Protein AF-A0AAD5VX02-F1 (afdb_monomer_lite)

Foldseek 3Di:
DPPPPVPVVVVVVVVVVVVVVVVVVVVVVVVVVVVVVVVVVVVVVVVVPPDPPPDPDDQLLLLQFQLRAFDQPDAQPADPPQWDFQFKEKEWEFFHAAAAPVLVVLLVVLLVLLLPFPDFQDPLCVVSVPDDDDTDHGAHAPLRLVLLLQQLLVCCVRCVVNAAPVQAAAEEEEPDNRLQSSPQLSFAWDQPPVPVPDPDSDTRHRNCVNVVNRGGDDHQYYFYPDLPTLDLQYQRFQVPWDQLPVLLVLLLQQLQQVVQVVSQVRTHDRPDGRHSSSRLSLLNCQSNVCSNVVHGDSSSVSDDSSSSLSSQLSSLSSLCCRQRVVIPPLNSLLSNVQVVQLVVCQLVVHQRDDDGSDDCVQRVDCSNRNRPRRHYYYYHHQSSQNNNCRNLVHQDDDDRHSNDRDPPGSRGSSQQNYRRKMKMKTKMAGCQDPDPDPPPPPDDPPDRDGGIWIWMAISSRTTLSVQQPRDPNSTHHPCPVDPRDDDPDPPPPDDDDDDDDDD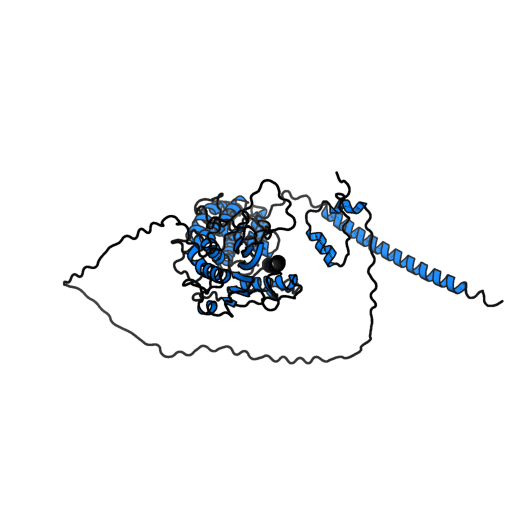DDDDDDDDDDDDDDDDDDDDDDDDDDDDDDDPDDDDDDDDDDDDDDDDDDDDDDDDDDDDDPPVPVVVVPDPDPVVVVVCVVVPDDDDDDDDPPVPDDD

Structure (mmCIF, N/CA/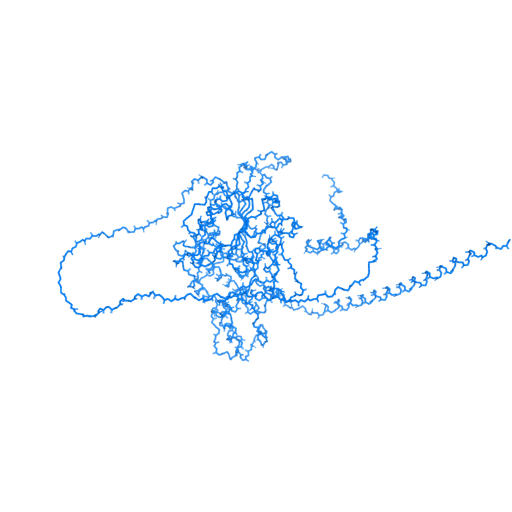C/O backbone):
data_AF-A0AAD5VX02-F1
#
_entry.id   AF-A0AAD5VX02-F1
#
loop_
_atom_site.group_PDB
_atom_site.id
_atom_site.type_symbol
_atom_site.label_atom_id
_atom_site.label_alt_id
_atom_site.label_comp_id
_atom_site.label_asym_id
_atom_site.label_entity_id
_atom_site.label_seq_id
_atom_site.pdbx_PDB_ins_code
_atom_site.Cartn_x
_atom_site.Cartn_y
_atom_site.Cartn_z
_atom_site.occupancy
_atom_site.B_iso_or_equiv
_atom_site.auth_seq_id
_atom_site.auth_comp_id
_atom_site.auth_asym_id
_atom_site.auth_atom_id
_atom_site.pdbx_PDB_model_num
ATOM 1 N N . MET A 1 1 ? 35.253 -91.966 11.523 1.00 49.75 1 MET A N 1
ATOM 2 C CA . MET A 1 1 ? 33.982 -91.626 12.203 1.00 49.75 1 MET A CA 1
ATOM 3 C C . MET A 1 1 ? 34.258 -90.797 13.459 1.00 49.75 1 MET A C 1
ATOM 5 O O . MET A 1 1 ? 34.302 -91.352 14.546 1.00 49.75 1 MET A O 1
ATOM 9 N N . LYS A 1 2 ? 34.536 -89.493 13.305 1.00 44.34 2 LYS A N 1
ATOM 10 C CA . LYS A 1 2 ? 34.628 -88.503 14.406 1.00 44.34 2 LYS A CA 1
ATOM 11 C C . LYS A 1 2 ? 34.638 -87.058 13.863 1.00 44.34 2 LYS A C 1
ATOM 13 O O . LYS A 1 2 ? 35.381 -86.210 14.333 1.00 44.34 2 LYS A O 1
ATOM 18 N N . GLY A 1 3 ? 33.865 -86.812 12.803 1.00 42.97 3 GLY A N 1
ATOM 19 C CA . GLY A 1 3 ? 33.874 -85.532 12.079 1.00 42.97 3 GLY A CA 1
ATOM 20 C C . GLY A 1 3 ? 32.525 -85.108 11.499 1.00 42.97 3 GLY A C 1
ATOM 21 O O . GLY A 1 3 ? 32.502 -84.203 10.682 1.00 42.97 3 GLY A O 1
ATOM 22 N N . TYR A 1 4 ? 31.423 -85.757 11.893 1.00 38.22 4 TYR A N 1
ATOM 23 C CA . TYR A 1 4 ? 30.075 -85.423 11.408 1.00 38.22 4 TYR A CA 1
ATOM 24 C C . TYR A 1 4 ? 29.083 -85.036 12.523 1.00 38.22 4 TYR A C 1
ATOM 26 O O . TYR A 1 4 ? 28.015 -84.534 12.217 1.00 38.22 4 TYR A O 1
ATOM 34 N N . GLU A 1 5 ? 29.437 -85.175 13.808 1.00 45.03 5 GLU A N 1
ATOM 35 C CA . GLU A 1 5 ? 28.540 -84.829 14.935 1.00 45.03 5 GLU A CA 1
ATOM 36 C C . GLU A 1 5 ? 28.750 -83.411 15.500 1.00 45.03 5 GLU A C 1
ATOM 38 O O . GLU A 1 5 ? 27.959 -82.942 16.315 1.00 45.03 5 GLU A O 1
ATOM 43 N N . THR A 1 6 ? 29.794 -82.692 15.079 1.00 45.06 6 THR A N 1
ATOM 44 C CA . THR A 1 6 ? 30.090 -81.330 15.565 1.00 45.06 6 THR A CA 1
ATOM 45 C C . THR A 1 6 ? 29.520 -80.211 14.693 1.00 45.06 6 THR A C 1
ATOM 47 O O . THR A 1 6 ? 29.547 -79.065 15.125 1.00 45.06 6 THR A O 1
ATOM 50 N N . TYR A 1 7 ? 28.972 -80.516 13.510 1.00 40.56 7 TYR A N 1
ATOM 51 C CA . TYR A 1 7 ? 28.415 -79.502 12.601 1.00 40.56 7 TYR A CA 1
ATOM 52 C C . TYR A 1 7 ? 26.897 -79.300 12.772 1.00 40.56 7 TYR A C 1
ATOM 54 O O . TYR A 1 7 ? 26.401 -78.194 12.591 1.00 40.56 7 TYR A O 1
ATOM 62 N N . GLU A 1 8 ? 26.150 -80.320 13.212 1.00 43.56 8 GLU A N 1
ATOM 63 C CA . GLU A 1 8 ? 24.706 -80.176 13.482 1.00 43.56 8 GLU A CA 1
ATOM 64 C C . GLU A 1 8 ? 24.402 -79.453 14.804 1.00 43.56 8 GLU A C 1
ATOM 66 O O . GLU A 1 8 ? 23.360 -78.813 14.926 1.00 43.56 8 GLU A O 1
ATOM 71 N N . LYS A 1 9 ? 25.316 -79.472 15.785 1.00 43.50 9 LYS A N 1
ATOM 72 C CA . LYS A 1 9 ? 25.091 -78.794 17.074 1.00 43.50 9 LYS A CA 1
ATOM 73 C C . LYS A 1 9 ? 25.266 -77.273 17.034 1.00 43.50 9 LYS A C 1
ATOM 75 O O . LYS A 1 9 ? 24.605 -76.600 17.817 1.00 43.50 9 LYS A O 1
ATOM 80 N N . SER A 1 10 ? 26.093 -76.716 16.141 1.00 44.56 10 SER A N 1
ATOM 81 C CA . SER A 1 10 ? 26.270 -75.253 16.074 1.00 44.56 10 SER A CA 1
ATOM 82 C C . SER A 1 10 ? 25.128 -74.550 15.332 1.00 44.56 10 SER A C 1
ATOM 84 O O . SER A 1 10 ? 24.766 -73.434 15.690 1.00 44.56 10 SER A O 1
ATOM 86 N N . ILE A 1 11 ? 24.513 -75.212 14.345 1.00 46.84 11 ILE A N 1
ATOM 87 C CA . ILE A 1 11 ? 23.405 -74.643 13.559 1.00 46.84 11 ILE A CA 1
ATOM 88 C C . ILE A 1 11 ? 22.111 -74.572 14.395 1.00 46.84 11 ILE A C 1
ATOM 90 O O . ILE A 1 11 ? 21.312 -73.645 14.239 1.00 46.84 11 ILE A O 1
ATOM 94 N N . ASP A 1 12 ? 21.915 -75.499 15.339 1.00 47.03 12 ASP A N 1
ATOM 95 C CA . ASP A 1 12 ? 20.696 -75.544 16.158 1.00 47.03 12 ASP A CA 1
ATOM 96 C C . ASP A 1 12 ? 20.711 -74.532 17.331 1.00 47.03 12 ASP A C 1
ATOM 98 O O . ASP A 1 12 ? 19.666 -73.990 17.709 1.00 47.03 12 ASP A O 1
ATOM 102 N N . GLU A 1 13 ? 21.893 -74.179 17.860 1.00 46.75 13 GLU A N 1
ATOM 103 C CA . GLU A 1 13 ? 22.052 -73.113 18.868 1.00 46.75 13 GLU A CA 1
ATOM 104 C C . GLU A 1 13 ? 21.938 -71.699 18.263 1.00 46.75 13 GLU A C 1
ATOM 106 O O . GLU A 1 13 ? 21.319 -70.815 18.867 1.00 46.75 13 GLU A O 1
ATOM 111 N N . GLU A 1 14 ? 22.417 -71.489 17.032 1.00 42.81 14 GLU A N 1
ATOM 112 C CA . GLU A 1 14 ? 22.310 -70.202 16.329 1.00 42.81 14 GLU A CA 1
ATOM 113 C C . GLU A 1 14 ? 20.862 -69.907 15.865 1.00 42.81 14 GLU A C 1
ATOM 115 O O . GLU A 1 14 ? 20.400 -68.761 15.929 1.00 42.81 14 GLU A O 1
ATOM 120 N N . SER A 1 15 ? 20.076 -70.946 15.528 1.00 44.72 15 SER A N 1
ATOM 121 C CA . SER A 1 15 ? 18.648 -70.810 15.169 1.00 44.72 15 SER A CA 1
ATOM 122 C C . SER A 1 15 ? 17.710 -70.570 16.368 1.00 44.72 15 SER A C 1
ATOM 124 O O . SER A 1 15 ? 16.611 -70.021 16.209 1.00 44.72 15 SER A O 1
ATOM 126 N N . ARG A 1 16 ? 18.115 -70.973 17.583 1.00 46.19 16 ARG A N 1
ATOM 127 C CA . ARG A 1 16 ? 17.361 -70.713 18.827 1.00 46.19 16 ARG A CA 1
ATOM 128 C C . ARG A 1 16 ? 17.602 -69.304 19.363 1.00 46.19 16 ARG A C 1
ATOM 130 O O . ARG A 1 16 ? 16.654 -68.669 19.822 1.00 46.19 16 ARG A O 1
ATOM 137 N N . SER A 1 17 ? 18.829 -68.797 19.248 1.00 46.38 17 SER A N 1
ATOM 138 C CA . SER A 1 17 ? 19.200 -67.421 19.608 1.00 46.38 17 SER A CA 1
ATOM 139 C C . SER A 1 17 ? 18.437 -66.379 18.771 1.00 46.38 17 SER A C 1
ATOM 141 O O . SER A 1 17 ? 17.790 -65.477 19.312 1.00 46.38 17 SER A O 1
ATOM 143 N N . THR A 1 18 ? 18.401 -66.563 17.449 1.00 47.50 18 THR A N 1
ATOM 144 C CA . THR A 1 18 ? 17.712 -65.663 16.504 1.00 47.50 18 THR A CA 1
ATOM 145 C C . THR A 1 18 ? 16.189 -65.664 16.672 1.00 47.50 18 THR A C 1
ATOM 147 O O . THR A 1 18 ? 15.571 -64.595 16.664 1.00 47.50 18 THR A O 1
ATOM 150 N N . ARG A 1 19 ? 15.569 -66.824 16.943 1.00 48.03 19 ARG A N 1
ATOM 151 C CA . ARG A 1 19 ? 14.124 -66.911 17.244 1.00 48.03 19 ARG A CA 1
ATOM 152 C C . ARG A 1 19 ? 13.739 -66.262 18.577 1.00 48.03 19 ARG A C 1
ATOM 154 O O . ARG A 1 19 ? 12.656 -65.684 18.684 1.00 48.03 19 ARG A O 1
ATOM 161 N N . PHE A 1 20 ? 14.618 -66.296 19.580 1.00 46.25 20 PHE A N 1
ATOM 162 C CA . PHE A 1 20 ? 14.355 -65.655 20.872 1.00 46.25 20 PHE A CA 1
ATOM 163 C C . PHE A 1 20 ? 14.415 -64.121 20.773 1.00 46.25 20 PHE A C 1
ATOM 165 O O . PHE A 1 20 ? 13.543 -63.439 21.321 1.00 46.25 20 PHE A O 1
ATOM 172 N N . TYR A 1 21 ? 15.371 -63.581 20.006 1.00 43.59 21 TYR A N 1
ATOM 173 C CA . TYR A 1 21 ? 15.493 -62.142 19.746 1.00 43.59 21 TYR A CA 1
ATOM 174 C C . TYR A 1 21 ? 14.365 -61.591 18.857 1.00 43.59 21 TYR A C 1
ATOM 176 O O . TYR A 1 21 ? 13.811 -60.541 19.180 1.00 43.59 21 TYR A O 1
ATOM 184 N N . GLN A 1 22 ? 13.935 -62.317 17.817 1.00 48.50 22 GLN A N 1
ATOM 185 C CA . GLN A 1 22 ? 12.781 -61.911 16.998 1.00 48.50 22 GLN A CA 1
ATOM 186 C C . GLN A 1 22 ? 11.462 -61.900 17.785 1.00 48.50 22 GLN A C 1
ATOM 188 O O . GLN A 1 22 ? 10.651 -60.993 17.595 1.00 48.50 22 GLN A O 1
ATOM 193 N N . SER A 1 23 ? 11.242 -62.847 18.709 1.00 48.38 23 SER A N 1
ATOM 194 C CA . SER A 1 23 ? 10.000 -62.856 19.501 1.00 48.38 23 SER A CA 1
ATOM 195 C C . SER A 1 23 ? 9.913 -61.674 20.476 1.00 48.38 23 SER A C 1
ATOM 197 O O . SER A 1 23 ? 8.845 -61.083 20.625 1.00 48.38 23 SER A O 1
ATOM 199 N N . LYS A 1 24 ? 11.041 -61.265 21.080 1.00 48.84 24 LYS A N 1
ATOM 200 C CA . LYS A 1 24 ? 11.094 -60.105 21.984 1.00 48.84 24 LYS A CA 1
ATOM 201 C C . LYS A 1 24 ? 11.002 -58.775 21.239 1.00 48.84 24 LYS A C 1
ATOM 203 O O . LYS A 1 24 ? 10.363 -57.856 21.743 1.00 48.84 24 LYS A O 1
ATOM 208 N N . PHE A 1 25 ? 11.577 -58.684 20.039 1.00 52.31 25 PHE A N 1
ATOM 209 C CA . PHE A 1 25 ? 11.449 -57.495 19.194 1.00 52.31 25 PHE A CA 1
ATOM 210 C C . PHE A 1 25 ? 10.003 -57.300 18.720 1.00 52.31 25 PHE A C 1
ATOM 212 O O . PHE A 1 25 ? 9.466 -56.201 18.826 1.00 52.31 25 PHE A O 1
ATOM 219 N N . ASN A 1 26 ? 9.328 -58.385 18.319 1.00 52.12 26 ASN A N 1
ATOM 220 C CA . ASN A 1 26 ? 7.911 -58.340 17.960 1.00 52.12 26 ASN A CA 1
ATOM 221 C C . ASN A 1 26 ? 7.025 -57.971 19.159 1.00 52.12 26 ASN A C 1
ATOM 223 O O . ASN A 1 26 ? 6.128 -57.148 19.007 1.00 52.12 26 ASN A O 1
ATOM 227 N N . LEU A 1 27 ? 7.283 -58.502 20.360 1.00 56.31 27 LEU A N 1
ATOM 228 C CA . LEU A 1 27 ? 6.474 -58.165 21.539 1.00 56.31 27 LEU A CA 1
ATOM 229 C C . LEU A 1 27 ? 6.586 -56.679 21.925 1.00 56.31 27 LEU A C 1
ATOM 231 O O . LEU A 1 27 ? 5.575 -56.050 22.232 1.00 56.31 27 LEU A O 1
ATOM 235 N N . CYS A 1 28 ? 7.793 -56.106 21.869 1.00 55.59 28 CYS A N 1
ATOM 236 C CA . CYS A 1 28 ? 7.998 -54.677 22.116 1.00 55.59 28 CYS A CA 1
ATOM 237 C C . CYS A 1 28 ? 7.373 -53.813 21.014 1.00 55.59 28 CYS A C 1
ATOM 239 O O . CYS A 1 28 ? 6.724 -52.821 21.329 1.00 55.59 28 CYS A O 1
ATOM 241 N N . PHE A 1 29 ? 7.496 -54.207 19.743 1.00 65.06 29 PHE A N 1
ATOM 242 C CA . PHE A 1 29 ? 6.907 -53.469 18.625 1.00 65.06 29 PHE A CA 1
ATOM 243 C C . PHE A 1 29 ? 5.374 -53.429 18.710 1.00 65.06 29 PHE A C 1
ATOM 245 O O . PHE A 1 29 ? 4.775 -52.362 18.593 1.00 65.06 29 PHE A O 1
ATOM 252 N N . TRP A 1 30 ? 4.732 -54.563 19.012 1.00 61.06 30 TRP A N 1
ATOM 253 C CA . TRP A 1 30 ? 3.278 -54.624 19.187 1.00 61.06 30 TRP A CA 1
ATOM 254 C C . TRP A 1 30 ? 2.798 -53.890 20.445 1.00 61.06 30 TRP A C 1
ATOM 256 O O . TRP A 1 30 ? 1.736 -53.271 20.408 1.00 61.06 30 TRP A O 1
ATOM 266 N N . ALA A 1 31 ? 3.580 -53.881 21.530 1.00 64.56 31 ALA A N 1
ATOM 267 C CA . ALA A 1 31 ? 3.258 -53.102 22.727 1.00 64.56 31 ALA A CA 1
ATOM 268 C C . ALA A 1 31 ? 3.346 -51.586 22.471 1.00 64.56 31 ALA A C 1
ATOM 270 O O . ALA A 1 31 ? 2.451 -50.842 22.871 1.00 64.56 31 ALA A O 1
ATOM 271 N N . SER A 1 32 ? 4.375 -51.125 21.751 1.00 60.06 32 SER A N 1
ATOM 272 C CA . SER A 1 32 ? 4.519 -49.722 21.345 1.00 60.06 32 SER A CA 1
ATOM 273 C C . SER A 1 32 ? 3.437 -49.294 20.350 1.00 60.06 32 SER A C 1
ATOM 275 O O . SER A 1 32 ? 2.895 -48.197 20.473 1.00 60.06 32 SER A O 1
ATOM 277 N N . TYR A 1 33 ? 3.067 -50.172 19.413 1.00 67.38 33 TYR A N 1
ATOM 278 C CA . TYR A 1 33 ? 1.994 -49.923 18.450 1.00 67.38 33 TYR A CA 1
ATOM 279 C C . TYR A 1 33 ? 0.616 -49.859 19.125 1.00 67.38 33 TYR A C 1
ATOM 281 O O . TYR A 1 33 ? -0.171 -48.960 18.841 1.00 67.38 33 TYR A O 1
ATOM 289 N N . ALA A 1 34 ? 0.338 -50.750 20.082 1.00 68.12 34 ALA A N 1
ATOM 290 C CA . ALA A 1 34 ? -0.898 -50.716 20.862 1.00 68.12 34 ALA A CA 1
ATOM 291 C C . ALA A 1 34 ? -0.997 -49.452 21.734 1.00 68.12 34 ALA A C 1
ATOM 293 O O . ALA A 1 34 ? -2.069 -48.850 21.819 1.00 68.12 34 ALA A O 1
ATOM 294 N N . LEU A 1 35 ? 0.119 -49.003 22.327 1.00 64.31 35 LEU A N 1
ATOM 295 C CA . LEU A 1 35 ? 0.157 -47.765 23.106 1.00 64.31 35 LEU A CA 1
ATOM 296 C C . LEU A 1 35 ? -0.091 -46.537 22.211 1.00 64.31 35 LEU A C 1
ATOM 298 O O . LEU A 1 35 ? -0.923 -45.701 22.557 1.00 64.31 35 LEU A O 1
ATOM 302 N N . ALA A 1 36 ? 0.540 -46.479 21.034 1.00 62.41 36 ALA A N 1
ATOM 303 C CA . ALA A 1 36 ? 0.343 -45.412 20.049 1.00 62.41 36 ALA A CA 1
ATOM 304 C C . ALA A 1 36 ? -1.085 -45.385 19.467 1.00 62.41 36 ALA A C 1
ATOM 306 O O . ALA A 1 36 ? -1.664 -44.318 19.278 1.00 62.41 36 ALA A O 1
ATOM 307 N N . MET A 1 37 ? -1.696 -46.548 19.235 1.00 65.56 37 MET A N 1
ATOM 308 C CA . MET A 1 37 ? -3.088 -46.632 18.778 1.00 65.56 37 MET A CA 1
ATOM 309 C C . MET A 1 37 ? -4.083 -46.248 19.877 1.00 65.56 37 MET A C 1
ATOM 311 O O . MET A 1 37 ? -5.101 -45.619 19.590 1.00 65.56 37 MET A O 1
ATOM 315 N N . SER A 1 38 ? -3.788 -46.569 21.140 1.00 59.06 38 SER A N 1
ATOM 316 C CA . SER A 1 38 ? -4.635 -46.184 22.275 1.00 59.06 38 SER A CA 1
ATOM 317 C C . SER A 1 38 ? -4.619 -44.673 22.533 1.00 59.06 38 SER A C 1
ATOM 319 O O . SER A 1 38 ? -5.666 -44.094 22.829 1.00 59.06 38 SER A O 1
ATOM 321 N N . THR A 1 39 ? -3.475 -44.006 22.333 1.00 56.91 39 THR A N 1
ATOM 322 C CA . THR A 1 39 ? -3.389 -42.542 22.397 1.00 56.91 39 THR A CA 1
ATOM 323 C C . THR A 1 39 ? -4.092 -41.902 21.201 1.00 56.91 39 THR A C 1
ATOM 325 O O . THR A 1 39 ? -4.873 -40.977 21.402 1.00 56.91 39 THR A O 1
ATOM 328 N N . LEU A 1 40 ? -3.936 -42.433 19.983 1.00 52.66 40 LEU A N 1
ATOM 329 C CA . LEU A 1 40 ? -4.672 -41.970 18.795 1.00 52.66 40 LEU A CA 1
ATOM 330 C C . LEU A 1 40 ? -6.197 -42.098 18.944 1.00 52.66 40 LEU A C 1
ATOM 332 O O . LEU A 1 40 ? -6.925 -41.182 18.565 1.00 52.66 40 LEU A O 1
ATOM 336 N N . LEU A 1 41 ? -6.692 -43.179 19.554 1.00 53.03 41 LEU A N 1
ATOM 337 C CA . LEU A 1 41 ? -8.120 -43.360 19.844 1.00 53.03 41 LEU A CA 1
ATOM 338 C C . LEU A 1 41 ? -8.621 -42.421 20.952 1.00 53.03 41 LEU A C 1
ATOM 340 O O . LEU A 1 41 ? -9.724 -41.891 20.833 1.00 53.03 41 LEU A O 1
ATOM 344 N N . ALA A 1 42 ? -7.817 -42.152 21.987 1.00 51.81 42 ALA A N 1
ATOM 345 C CA . ALA A 1 42 ? -8.161 -41.192 23.041 1.00 51.81 42 ALA A CA 1
ATOM 346 C C . ALA A 1 42 ? -8.158 -39.731 22.541 1.00 51.81 42 ALA A C 1
ATOM 348 O O . ALA A 1 42 ? -9.023 -38.942 22.924 1.00 51.81 42 ALA A O 1
ATOM 349 N N . PHE A 1 43 ? -7.243 -39.372 21.632 1.00 50.28 43 PHE A N 1
ATOM 350 C CA . PHE A 1 43 ? -7.257 -38.076 20.941 1.00 50.28 43 PHE A CA 1
ATOM 351 C C . PHE A 1 43 ? -8.381 -37.982 19.896 1.00 50.28 43 PHE A C 1
ATOM 353 O O . PHE A 1 43 ? -8.929 -36.898 19.680 1.00 50.28 43 PHE A O 1
ATOM 360 N N . GLY A 1 44 ? -8.763 -39.107 19.285 1.00 43.66 44 GLY A N 1
ATOM 361 C CA . GLY A 1 44 ? -9.897 -39.205 18.370 1.00 43.66 44 GLY A CA 1
ATOM 362 C C . GLY A 1 44 ? -11.236 -38.970 19.069 1.00 43.66 44 GLY A C 1
ATOM 363 O O . GLY A 1 44 ? -12.030 -38.156 18.608 1.00 43.66 44 GLY A O 1
ATOM 364 N N . THR A 1 45 ? -11.482 -39.598 20.222 1.00 42.62 45 THR A N 1
ATOM 365 C CA . THR A 1 45 ? -12.756 -39.446 20.950 1.00 42.62 45 THR A CA 1
ATOM 366 C C . THR A 1 45 ? -12.874 -38.113 21.690 1.00 42.62 45 THR A C 1
ATOM 368 O O . THR A 1 45 ? -13.970 -37.555 21.754 1.00 42.62 45 THR A O 1
ATOM 371 N N . ALA A 1 46 ? -11.763 -37.526 22.154 1.00 42.19 46 ALA A N 1
ATOM 372 C CA . ALA A 1 46 ? -11.761 -36.180 22.736 1.00 42.19 46 ALA A CA 1
ATOM 373 C C . ALA A 1 46 ? -12.078 -35.071 21.708 1.00 42.19 46 ALA A C 1
ATOM 375 O O . ALA A 1 46 ? -12.573 -34.008 22.085 1.00 42.19 46 ALA A O 1
ATOM 376 N N . ARG A 1 47 ? -11.851 -35.313 20.406 1.00 43.84 47 ARG A N 1
ATOM 377 C CA . ARG A 1 47 ? -12.226 -34.378 19.328 1.00 43.84 47 ARG A CA 1
ATOM 378 C C . ARG A 1 47 ? -13.706 -34.436 18.934 1.00 43.84 47 ARG A C 1
ATOM 380 O O . ARG A 1 47 ? -14.192 -33.462 18.368 1.00 43.84 47 ARG A O 1
ATOM 387 N N . PHE A 1 48 ? -14.435 -35.501 19.275 1.00 42.59 48 PHE A N 1
ATOM 388 C CA . PHE A 1 48 ? -15.841 -35.683 18.873 1.00 42.59 48 PHE A CA 1
ATOM 389 C C . PHE A 1 48 ? -16.884 -35.323 19.947 1.00 42.59 48 PHE A C 1
ATOM 391 O O . PHE A 1 48 ? -18.080 -35.420 19.687 1.00 42.59 48 PHE A O 1
ATOM 398 N N . LEU A 1 49 ? -16.464 -34.839 21.123 1.00 38.91 49 LEU A N 1
ATOM 399 C CA . LEU A 1 49 ? -17.365 -34.317 22.168 1.00 38.91 49 LEU A CA 1
ATOM 400 C C . LEU A 1 49 ? -17.268 -32.795 22.367 1.00 38.91 49 LEU A C 1
ATOM 402 O O . LEU A 1 49 ? -17.681 -32.269 23.400 1.00 38.91 49 LEU A O 1
ATOM 406 N N . ARG A 1 50 ? -16.781 -32.052 21.366 1.00 39.62 50 ARG A N 1
ATOM 407 C CA . ARG A 1 50 ? -17.126 -30.630 21.255 1.00 39.62 50 ARG A CA 1
ATOM 408 C C . ARG A 1 50 ? -18.462 -30.532 20.533 1.00 39.62 50 ARG A C 1
ATOM 410 O O . ARG A 1 50 ? -18.541 -30.746 19.329 1.00 39.62 50 ARG A O 1
ATOM 417 N N . SER A 1 51 ? -19.501 -30.215 21.303 1.00 38.72 51 SER A N 1
ATOM 418 C CA . SER A 1 51 ? -20.756 -29.667 20.787 1.00 38.72 51 SER A CA 1
ATOM 419 C C . SER A 1 51 ? -20.442 -28.668 19.666 1.00 38.72 51 SER A C 1
ATOM 421 O O . SER A 1 51 ? -19.582 -27.809 19.888 1.00 38.72 51 SER A O 1
ATOM 423 N N . PRO A 1 52 ? -21.087 -28.744 18.488 1.00 38.69 52 PRO A N 1
ATOM 424 C CA . PRO A 1 52 ? -20.923 -27.717 17.475 1.00 38.69 52 PRO A CA 1
ATOM 425 C C . PRO A 1 52 ? -21.442 -26.417 18.087 1.00 38.69 52 PRO A C 1
ATOM 427 O O . PRO A 1 52 ? -22.642 -26.259 18.312 1.00 38.69 52 PRO A O 1
ATOM 430 N N . SER A 1 53 ? -20.535 -25.505 18.441 1.00 38.47 53 SER A N 1
ATOM 431 C CA . SER A 1 53 ? -20.927 -24.131 18.707 1.00 38.47 53 SER A CA 1
ATOM 432 C C . SER A 1 53 ? -21.516 -23.609 17.404 1.00 38.47 53 SER A C 1
ATOM 434 O O . SER A 1 53 ? -20.837 -23.518 16.383 1.00 38.47 53 SER A O 1
ATOM 436 N N . THR A 1 54 ? -22.813 -23.361 17.445 1.00 38.28 54 THR A N 1
ATOM 437 C CA . THR A 1 54 ? -23.591 -22.660 16.435 1.00 38.28 54 THR A CA 1
ATOM 438 C C . THR A 1 54 ? -22.832 -21.427 15.932 1.00 38.28 54 THR A C 1
ATOM 440 O O . THR A 1 54 ? -22.415 -20.611 16.747 1.00 38.28 54 THR A O 1
ATOM 443 N N . ALA A 1 55 ? -22.692 -21.328 14.605 1.00 40.03 55 ALA A N 1
ATOM 444 C CA . ALA A 1 55 ? -21.969 -20.314 13.829 1.00 40.03 55 ALA A CA 1
ATOM 445 C C . ALA A 1 55 ? -20.435 -20.308 14.008 1.00 40.03 55 ALA A C 1
ATOM 447 O O . ALA A 1 55 ? -19.890 -19.747 14.952 1.00 40.03 55 ALA A O 1
ATOM 448 N N . THR A 1 56 ? -19.711 -20.866 13.030 1.00 44.16 56 THR A N 1
ATOM 449 C CA . THR A 1 56 ? -18.352 -20.404 12.714 1.00 44.16 56 THR A CA 1
ATOM 450 C C . THR A 1 56 ? -18.465 -18.958 12.252 1.00 44.16 56 THR A C 1
ATOM 452 O O . THR A 1 56 ? -18.710 -18.690 11.078 1.00 44.16 56 THR A O 1
ATOM 455 N N . GLU A 1 57 ? -18.394 -18.037 13.202 1.00 54.09 57 GLU A N 1
ATOM 456 C CA . GLU A 1 57 ? -18.369 -16.603 12.955 1.00 54.09 57 GLU A CA 1
ATOM 457 C C . GLU A 1 57 ? -17.146 -16.300 12.078 1.00 54.09 57 GLU A C 1
ATOM 459 O O . GLU A 1 57 ? -15.998 -16.522 12.473 1.00 54.09 57 GLU A O 1
ATOM 464 N N . ILE A 1 58 ? -17.399 -15.924 10.824 1.00 71.44 58 ILE A N 1
ATOM 465 C CA . ILE A 1 58 ? -16.355 -15.663 9.834 1.00 71.44 58 ILE A CA 1
ATOM 466 C C . ILE A 1 58 ? -15.663 -14.362 10.239 1.00 71.44 58 ILE A C 1
ATOM 468 O O . ILE A 1 58 ? -16.306 -13.323 10.355 1.00 71.44 58 ILE A O 1
ATOM 472 N N . CYS A 1 59 ? -14.347 -14.414 10.450 1.00 89.69 59 CYS A N 1
ATOM 473 C CA . CYS A 1 59 ? -13.555 -13.221 10.730 1.00 89.69 59 CYS A CA 1
ATOM 474 C C . CYS A 1 59 ? -13.675 -12.223 9.558 1.00 89.69 59 CYS A C 1
ATOM 476 O O . CYS A 1 59 ? -13.427 -12.633 8.418 1.00 89.69 59 CYS A O 1
ATOM 478 N N . PRO A 1 60 ? -14.002 -10.936 9.786 1.00 93.81 60 PRO A N 1
ATOM 479 C CA . PRO A 1 60 ? -14.321 -9.970 8.727 1.00 93.81 60 PRO A CA 1
ATOM 480 C C . PRO A 1 60 ? -13.076 -9.416 8.006 1.00 93.81 60 PRO A C 1
ATOM 482 O O . PRO A 1 60 ? -13.009 -8.243 7.663 1.00 93.81 60 PRO A O 1
ATOM 485 N N . ILE A 1 61 ? -12.096 -10.280 7.716 1.00 92.44 61 ILE A N 1
ATOM 486 C CA . ILE A 1 61 ? -10.768 -9.962 7.155 1.00 92.44 61 ILE A CA 1
ATOM 487 C C . ILE A 1 61 ? -10.847 -9.173 5.834 1.00 92.44 61 ILE A C 1
ATOM 489 O O . ILE A 1 61 ? -9.907 -8.484 5.456 1.00 92.44 61 ILE A O 1
ATOM 493 N N . ARG A 1 62 ? -11.964 -9.279 5.104 1.00 93.56 62 ARG A N 1
ATOM 494 C CA . ARG A 1 62 ? -12.183 -8.595 3.818 1.00 93.56 62 ARG A CA 1
ATOM 495 C C . ARG A 1 62 ? -12.686 -7.153 3.954 1.00 93.56 62 ARG A C 1
ATOM 497 O O . ARG A 1 62 ? -12.902 -6.531 2.924 1.00 93.56 62 ARG A O 1
ATOM 504 N N . LEU A 1 63 ? -12.928 -6.679 5.175 1.00 96.88 63 LEU A N 1
ATOM 505 C CA . LEU A 1 63 ? -13.547 -5.385 5.475 1.00 96.88 63 LEU A CA 1
ATOM 506 C C . LEU A 1 63 ? -12.660 -4.534 6.405 1.00 96.88 63 LEU A C 1
ATOM 508 O O . LEU A 1 63 ? -13.167 -3.812 7.262 1.00 96.88 63 LEU A O 1
ATOM 512 N N . TRP A 1 64 ? -11.335 -4.681 6.306 1.00 97.75 64 TRP A N 1
ATOM 513 C CA . TRP A 1 64 ? -10.360 -3.967 7.143 1.00 97.75 64 TRP A CA 1
ATOM 514 C C . TRP A 1 64 ? -9.569 -2.903 6.378 1.00 97.75 64 TRP A C 1
ATOM 516 O O . TRP A 1 64 ? -8.528 -2.451 6.841 1.00 97.75 64 TRP A O 1
ATOM 526 N N . GLY A 1 65 ? -10.025 -2.505 5.197 1.00 97.38 65 GLY A N 1
ATOM 527 C CA . GLY A 1 65 ? -9.415 -1.498 4.339 1.00 97.38 65 GLY A CA 1
ATOM 528 C C . GLY A 1 65 ? -7.947 -1.802 4.081 1.00 97.38 65 GLY A C 1
ATOM 529 O O . GLY A 1 65 ? -7.563 -2.960 3.886 1.00 97.38 65 GLY A O 1
ATOM 530 N N . TYR A 1 66 ? -7.106 -0.773 4.165 1.00 96.88 66 TYR A N 1
ATOM 531 C CA . TYR A 1 66 ? -5.656 -0.922 4.050 1.00 96.88 66 TYR A CA 1
ATOM 532 C C . TYR A 1 66 ? -5.018 -1.698 5.223 1.00 96.88 66 TYR A C 1
ATOM 534 O O . TYR A 1 66 ? -3.831 -2.003 5.161 1.00 96.88 66 TYR A O 1
ATOM 542 N N . LEU A 1 67 ? -5.755 -2.050 6.283 1.00 98.06 67 LEU A N 1
ATOM 543 C CA . LEU A 1 67 ? -5.278 -2.932 7.361 1.00 98.06 67 LEU A CA 1
ATOM 544 C C . LEU A 1 67 ? -5.532 -4.419 7.065 1.00 98.06 67 LEU A C 1
ATOM 546 O O . LEU A 1 67 ? -5.181 -5.287 7.866 1.00 98.06 67 LEU A O 1
ATOM 550 N N . SER A 1 68 ? -6.153 -4.734 5.925 1.00 97.50 68 SER A N 1
ATOM 551 C CA . SER A 1 68 ? -6.371 -6.115 5.500 1.00 97.50 68 SER A CA 1
ATOM 552 C C . SER A 1 68 ? -5.030 -6.801 5.201 1.00 97.50 68 SER A C 1
ATOM 554 O O . SER A 1 68 ? -4.206 -6.218 4.492 1.00 97.50 68 SER A O 1
ATOM 556 N N . PRO A 1 69 ? -4.807 -8.041 5.671 1.00 95.88 69 PRO A N 1
ATOM 557 C CA . PRO A 1 69 ? -3.714 -8.887 5.206 1.00 95.88 69 PRO A CA 1
ATOM 558 C C . PRO A 1 69 ? -3.712 -9.054 3.690 1.00 95.88 69 PRO A C 1
ATOM 560 O O . PRO A 1 69 ? -4.784 -9.061 3.067 1.00 95.88 69 PRO A O 1
ATOM 563 N N . TYR A 1 70 ? -2.537 -9.277 3.094 1.00 94.44 70 TYR A N 1
ATOM 564 C CA . TYR A 1 70 ? -2.496 -9.612 1.676 1.00 94.44 70 TYR A CA 1
ATOM 565 C C . TYR A 1 70 ? -3.301 -10.878 1.399 1.00 94.44 70 TYR A C 1
ATOM 567 O O . TYR A 1 70 ? -3.160 -11.918 2.047 1.00 94.44 70 TYR A O 1
ATOM 575 N N . ARG A 1 71 ? -4.100 -10.813 0.341 1.00 90.25 71 ARG A N 1
ATOM 576 C CA . ARG A 1 71 ? -4.725 -11.976 -0.270 1.00 90.25 71 ARG A CA 1
ATOM 577 C C . ARG A 1 71 ? -4.660 -11.821 -1.777 1.00 90.25 71 ARG A C 1
ATOM 579 O O . ARG A 1 71 ? -4.802 -10.718 -2.302 1.00 90.25 71 ARG A O 1
ATOM 586 N N . ARG A 1 72 ? -4.526 -12.945 -2.472 1.00 84.06 72 ARG A N 1
ATOM 587 C CA . ARG A 1 72 ? -4.758 -12.978 -3.917 1.00 84.06 72 ARG A CA 1
ATOM 588 C C . ARG A 1 72 ? -6.216 -12.597 -4.168 1.00 84.06 72 ARG A C 1
ATOM 590 O O . ARG A 1 72 ? -7.123 -13.226 -3.613 1.00 84.06 72 ARG A O 1
ATOM 597 N N . ILE A 1 73 ? -6.434 -11.519 -4.916 1.00 85.12 73 ILE A N 1
ATOM 598 C CA . ILE A 1 73 ? -7.779 -11.099 -5.327 1.00 85.12 73 ILE A CA 1
ATOM 599 C C . ILE A 1 73 ? -8.193 -11.858 -6.584 1.00 85.12 73 ILE A C 1
ATOM 601 O O . ILE A 1 73 ? -9.339 -12.286 -6.685 1.00 85.12 73 ILE A O 1
ATOM 605 N N . ASP A 1 74 ? -7.232 -12.046 -7.482 1.00 84.50 74 ASP A N 1
ATOM 606 C CA . ASP A 1 74 ? -7.351 -12.799 -8.721 1.00 84.50 74 ASP A CA 1
ATOM 607 C C . ASP A 1 74 ? -6.087 -13.654 -8.925 1.00 84.50 74 ASP A C 1
ATOM 609 O O . ASP A 1 74 ? -5.142 -13.596 -8.128 1.00 84.50 74 ASP A O 1
ATOM 613 N N . TYR A 1 75 ? -6.081 -14.478 -9.966 1.00 85.81 75 TYR A N 1
ATOM 614 C CA . TYR A 1 75 ? -4.921 -15.257 -10.377 1.00 85.81 75 TYR A CA 1
ATOM 615 C C . TYR A 1 75 ? -4.049 -14.465 -11.348 1.00 85.81 75 TYR A C 1
ATOM 617 O O . TYR A 1 75 ? -4.545 -13.745 -12.211 1.00 85.81 75 TYR A O 1
ATOM 625 N N . TYR A 1 76 ? -2.734 -14.678 -11.262 1.00 88.00 76 TYR A N 1
ATOM 626 C CA . TYR A 1 76 ? -1.811 -14.198 -12.283 1.00 88.00 76 TYR A CA 1
ATOM 627 C C . TYR A 1 76 ? -2.204 -14.796 -13.648 1.00 88.00 76 TYR A C 1
ATOM 629 O O . TYR A 1 76 ? -2.172 -16.022 -13.787 1.00 88.00 76 TYR A O 1
ATOM 637 N N . PRO A 1 77 ? -2.551 -13.980 -14.662 1.00 89.56 77 PRO A N 1
ATOM 638 C CA . PRO A 1 77 ? -3.070 -14.475 -15.940 1.00 89.56 77 PRO A CA 1
ATOM 639 C C . PRO A 1 77 ? -2.008 -15.155 -16.821 1.00 89.56 77 PRO A C 1
ATOM 641 O O . PRO A 1 77 ? -2.328 -15.620 -17.913 1.00 89.56 77 PRO A O 1
ATOM 644 N N . GLY A 1 78 ? -0.748 -15.217 -16.375 1.00 90.44 78 GLY A N 1
ATOM 645 C CA . GLY A 1 78 ? 0.367 -15.686 -17.191 1.00 90.44 78 GLY A CA 1
ATOM 646 C C . GLY A 1 78 ? 0.835 -14.634 -18.196 1.00 90.44 78 GLY A C 1
ATOM 647 O O . GLY A 1 78 ? 0.220 -13.577 -18.374 1.00 90.44 78 GLY A O 1
ATOM 648 N N . VAL A 1 79 ? 1.956 -14.910 -18.853 1.00 92.50 79 VAL A N 1
ATOM 649 C CA . VAL A 1 79 ? 2.436 -14.124 -19.997 1.00 92.50 79 VAL A CA 1
ATOM 650 C C . VAL A 1 79 ? 1.698 -14.608 -21.257 1.00 92.50 79 VAL A C 1
ATOM 652 O O . VAL A 1 79 ? 1.550 -15.822 -21.426 1.00 92.50 79 VAL A O 1
ATOM 655 N N . PRO A 1 80 ? 1.187 -13.717 -22.132 1.00 91.75 80 PRO A N 1
ATOM 656 C CA . PRO A 1 80 ? 0.561 -14.137 -23.385 1.00 91.75 80 PRO A CA 1
ATOM 657 C C . PRO A 1 80 ? 1.516 -14.982 -24.238 1.00 91.75 80 PRO A C 1
ATOM 659 O O . PRO A 1 80 ? 2.707 -14.708 -24.285 1.00 91.75 80 PRO A O 1
ATOM 662 N N . GLN A 1 81 ? 0.990 -15.991 -24.939 1.00 87.56 81 GLN A N 1
ATOM 663 C CA . GLN A 1 81 ? 1.794 -16.997 -25.656 1.00 87.56 81 GLN A CA 1
ATOM 664 C C . GLN A 1 81 ? 2.746 -16.413 -26.719 1.00 87.56 81 GLN A C 1
ATOM 666 O O . GLN A 1 81 ? 3.731 -17.048 -27.083 1.00 87.56 81 GLN A O 1
ATOM 671 N N . ASP A 1 82 ? 2.422 -15.243 -27.263 1.00 88.50 82 ASP A N 1
ATOM 672 C CA . ASP A 1 82 ? 3.185 -14.536 -28.288 1.00 88.50 82 ASP A CA 1
ATOM 673 C C . ASP A 1 82 ? 4.109 -13.446 -27.725 1.00 88.50 82 ASP A C 1
ATOM 675 O O . ASP A 1 82 ? 4.652 -12.663 -28.503 1.00 88.50 82 ASP A O 1
ATOM 679 N N . CYS A 1 83 ? 4.281 -13.387 -26.402 1.00 93.00 83 CYS A N 1
ATOM 680 C CA . CYS A 1 83 ? 5.057 -12.365 -25.717 1.00 93.00 83 CYS A CA 1
ATOM 681 C C . CYS A 1 83 ? 6.039 -12.961 -24.705 1.00 93.00 83 CYS A C 1
ATOM 683 O O . CYS A 1 83 ? 5.758 -13.974 -24.072 1.00 93.00 83 CYS A O 1
ATOM 685 N N . ASP A 1 84 ? 7.136 -12.248 -24.482 1.00 94.75 84 ASP A N 1
ATOM 686 C CA . ASP A 1 84 ? 8.093 -12.494 -23.409 1.00 94.75 84 ASP A CA 1
ATOM 687 C C . ASP A 1 84 ? 8.226 -11.228 -22.555 1.00 94.75 84 ASP A C 1
ATOM 689 O O . ASP A 1 84 ? 8.234 -10.109 -23.078 1.00 94.75 84 ASP A O 1
ATOM 693 N N . VAL A 1 85 ? 8.320 -11.381 -21.232 1.00 96.38 85 VAL A N 1
ATOM 694 C CA . VAL A 1 85 ? 8.634 -10.255 -20.339 1.00 96.38 85 VAL A CA 1
ATOM 695 C C . VAL A 1 85 ? 10.112 -9.907 -20.520 1.00 96.38 85 VAL A C 1
ATOM 697 O O . VAL A 1 85 ? 10.969 -10.779 -20.426 1.00 96.38 85 VAL A O 1
ATOM 700 N N . GLU A 1 86 ? 10.415 -8.633 -20.768 1.00 95.81 86 GLU A N 1
ATOM 701 C CA . GLU A 1 86 ? 11.786 -8.126 -20.924 1.00 95.81 86 GLU A CA 1
ATOM 702 C C . GLU A 1 86 ? 12.244 -7.246 -19.759 1.00 95.81 86 GLU A C 1
ATOM 704 O O . GLU A 1 86 ? 13.441 -6.982 -19.632 1.00 95.81 86 GLU A O 1
ATOM 709 N N . GLN A 1 87 ? 11.312 -6.728 -18.957 1.00 98.00 87 GLN A N 1
ATOM 710 C CA . GLN A 1 87 ? 11.591 -5.955 -17.748 1.00 98.00 87 GLN A CA 1
ATOM 711 C C . GLN A 1 87 ? 10.376 -6.000 -16.811 1.00 98.00 87 GLN A C 1
ATOM 713 O O . GLN A 1 87 ? 9.235 -5.987 -17.279 1.00 98.00 87 GLN A O 1
ATOM 718 N N . VAL A 1 88 ? 10.610 -5.987 -15.498 1.00 98.56 88 VAL A N 1
ATOM 719 C CA . VAL A 1 88 ? 9.564 -5.800 -14.486 1.00 98.56 88 VAL A CA 1
ATOM 720 C C . VAL A 1 88 ? 9.961 -4.740 -13.454 1.00 98.56 88 VAL A C 1
ATOM 722 O O . VAL A 1 88 ? 11.096 -4.709 -12.976 1.00 98.56 88 VAL A O 1
ATOM 725 N N . ASN A 1 89 ? 9.009 -3.877 -13.099 1.00 98.81 89 ASN A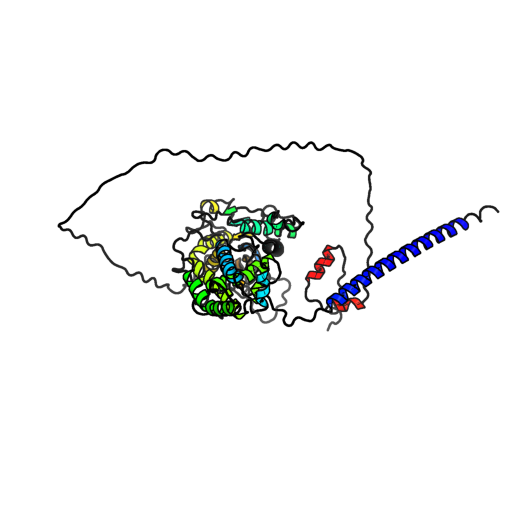 N 1
ATOM 726 C CA . ASN A 1 89 ? 9.108 -2.935 -11.984 1.00 98.81 89 ASN A CA 1
ATOM 727 C C . ASN A 1 89 ? 8.056 -3.308 -10.935 1.00 98.81 89 ASN A C 1
ATOM 729 O O . ASN A 1 89 ? 6.861 -3.304 -11.237 1.00 98.81 89 ASN A O 1
ATOM 733 N N . ILE A 1 90 ? 8.486 -3.646 -9.721 1.00 98.88 90 ILE A N 1
ATOM 734 C CA . ILE A 1 90 ? 7.607 -4.025 -8.613 1.00 98.88 90 ILE A CA 1
ATOM 735 C C . ILE A 1 90 ? 7.613 -2.910 -7.567 1.00 98.88 90 ILE A C 1
ATOM 737 O O . ILE A 1 90 ? 8.661 -2.572 -7.032 1.00 98.88 90 ILE A O 1
ATOM 741 N N . LEU A 1 91 ? 6.438 -2.382 -7.236 1.00 98.88 91 LEU A N 1
ATOM 742 C CA . LEU A 1 91 ? 6.229 -1.471 -6.112 1.00 98.88 91 LEU A CA 1
ATOM 743 C C . LEU A 1 91 ? 5.518 -2.232 -4.993 1.00 98.88 91 LEU A C 1
ATOM 745 O O . LEU A 1 91 ? 4.400 -2.710 -5.198 1.00 98.88 91 LEU A O 1
ATOM 749 N N . HIS A 1 92 ? 6.157 -2.361 -3.835 1.00 98.62 92 HIS A N 1
ATOM 750 C CA . HIS A 1 92 ? 5.734 -3.249 -2.755 1.00 98.62 92 HIS A CA 1
ATOM 751 C C . HIS A 1 92 ? 5.508 -2.474 -1.451 1.00 98.62 92 HIS A C 1
ATOM 753 O O . HIS A 1 92 ? 6.415 -1.820 -0.937 1.00 98.62 92 HIS A O 1
ATOM 759 N N . ARG A 1 93 ? 4.315 -2.579 -0.861 1.00 98.62 93 ARG A N 1
ATOM 760 C CA . ARG A 1 93 ? 4.039 -2.019 0.469 1.00 98.62 93 ARG A CA 1
ATOM 761 C C . ARG A 1 93 ? 4.766 -2.827 1.536 1.00 98.62 93 ARG A C 1
ATOM 763 O O . ARG A 1 93 ? 4.917 -4.037 1.383 1.00 98.62 93 ARG A O 1
ATOM 770 N N . HIS A 1 94 ? 5.156 -2.215 2.648 1.00 97.94 94 HIS A N 1
ATOM 771 C CA . HIS A 1 94 ? 5.563 -3.001 3.814 1.00 97.94 94 HIS A CA 1
ATOM 772 C C . HIS A 1 94 ? 4.501 -4.046 4.224 1.00 97.94 94 HIS A C 1
ATOM 774 O O . HIS A 1 94 ? 3.300 -3.895 3.959 1.00 97.94 94 HIS A O 1
ATOM 780 N N . GLY A 1 95 ? 4.952 -5.112 4.882 1.00 96.00 95 GLY A N 1
ATOM 781 C CA . GLY A 1 95 ? 4.058 -6.145 5.397 1.00 96.00 95 GLY A CA 1
ATOM 782 C C . GLY A 1 95 ? 3.242 -5.702 6.609 1.00 96.00 95 GLY A C 1
ATOM 783 O O . GLY A 1 95 ? 3.310 -4.550 7.052 1.00 96.00 95 GLY A O 1
ATOM 784 N N . GLU A 1 96 ? 2.451 -6.631 7.143 1.00 96.19 96 GLU A N 1
ATOM 785 C CA . GLU A 1 96 ? 1.660 -6.425 8.352 1.00 96.19 96 GLU A CA 1
ATOM 786 C C . GLU A 1 96 ? 2.520 -5.913 9.502 1.00 96.19 96 GLU A C 1
ATOM 788 O O . GLU A 1 96 ? 3.607 -6.428 9.777 1.00 96.19 96 GLU A O 1
ATOM 793 N N . ARG A 1 97 ? 1.987 -4.931 10.220 1.00 95.88 97 ARG A N 1
ATOM 794 C CA . ARG A 1 97 ? 2.666 -4.268 11.328 1.00 95.88 97 ARG A CA 1
ATOM 795 C C . ARG A 1 97 ? 1.732 -4.039 12.504 1.00 95.88 97 ARG A C 1
ATOM 797 O O . ARG A 1 97 ? 0.511 -4.120 12.378 1.00 95.88 97 ARG A O 1
ATOM 804 N N . PHE A 1 98 ? 2.326 -3.701 13.635 1.00 97.25 98 PHE A N 1
ATOM 805 C CA . PHE A 1 98 ? 1.619 -3.131 14.770 1.00 97.25 98 PHE A CA 1
ATOM 806 C C . PHE A 1 98 ? 1.044 -1.730 14.458 1.00 97.25 98 PHE A C 1
ATOM 808 O O . PHE A 1 98 ? 1.407 -1.127 13.435 1.00 97.25 98 PHE A O 1
ATOM 815 N N . PRO A 1 99 ? 0.138 -1.203 15.309 1.00 97.62 99 PRO A N 1
ATOM 816 C CA . PRO A 1 99 ? -0.439 0.127 15.130 1.00 97.62 99 PRO A CA 1
ATOM 817 C C . PRO A 1 99 ? 0.607 1.236 15.038 1.00 97.62 99 PRO A C 1
ATOM 819 O O . PRO A 1 99 ? 1.682 1.143 15.636 1.00 97.62 99 PRO A O 1
ATOM 822 N N . GLU A 1 100 ? 0.268 2.301 14.316 1.00 94.44 100 GLU A N 1
ATOM 823 C CA . GLU A 1 100 ? 1.029 3.550 14.383 1.00 94.44 100 GLU A CA 1
ATOM 824 C C . GLU A 1 100 ? 0.907 4.183 15.768 1.00 94.44 100 GLU A C 1
ATOM 826 O O . GLU A 1 100 ? -0.050 3.929 16.505 1.00 94.44 100 GLU A O 1
ATOM 831 N N . LEU A 1 101 ? 1.876 5.023 16.142 1.00 94.50 101 LEU A N 1
ATOM 832 C CA . LEU A 1 101 ? 1.871 5.650 17.464 1.00 94.50 101 LEU A CA 1
ATOM 833 C C . LEU A 1 101 ? 0.611 6.500 17.719 1.00 94.50 101 LEU A C 1
ATOM 835 O O . LEU A 1 101 ? 0.157 6.592 18.862 1.00 94.50 101 LEU A O 1
ATOM 839 N N . SER A 1 102 ? 0.055 7.144 16.689 1.00 93.81 102 SER A N 1
ATOM 840 C CA . SER A 1 102 ? -1.214 7.882 16.780 1.00 93.81 102 SER A CA 1
ATOM 841 C C . SER A 1 102 ? -2.388 6.946 17.055 1.00 93.81 102 SER A C 1
ATOM 843 O O . SER A 1 102 ? -3.095 7.152 18.040 1.00 93.81 102 SER A O 1
ATOM 845 N N . ASP A 1 103 ? -2.536 5.887 16.255 1.00 96.00 103 ASP A N 1
ATOM 846 C CA . ASP A 1 103 ? -3.608 4.897 16.405 1.00 96.00 103 ASP A CA 1
ATOM 847 C C . ASP A 1 103 ? -3.542 4.226 17.775 1.00 96.00 103 ASP A C 1
ATOM 849 O O . ASP A 1 103 ? -4.550 4.137 18.468 1.00 96.00 103 ASP A O 1
ATOM 853 N N . GLN A 1 104 ? -2.349 3.801 18.212 1.00 97.00 104 GLN A N 1
ATOM 854 C CA . GLN A 1 104 ? -2.163 3.168 19.517 1.00 97.00 104 GLN A CA 1
ATOM 855 C C . GLN A 1 104 ? -2.671 4.066 20.651 1.00 97.00 104 GLN A C 1
ATOM 857 O O . GLN A 1 104 ? -3.333 3.578 21.566 1.00 97.00 104 GLN A O 1
ATOM 862 N N . LYS A 1 105 ? -2.365 5.370 20.619 1.00 97.50 105 LYS A N 1
ATOM 863 C CA . LYS A 1 105 ? -2.803 6.302 21.669 1.00 97.50 105 LYS A CA 1
ATOM 864 C C . LYS A 1 105 ? -4.324 6.379 21.747 1.00 97.50 105 LYS A C 1
ATOM 866 O O . LYS A 1 105 ? -4.868 6.309 22.845 1.00 97.50 105 LYS A O 1
ATOM 871 N N . GLU A 1 106 ? -4.989 6.506 20.606 1.00 97.62 106 GLU A N 1
ATOM 872 C CA . GLU A 1 106 ? -6.449 6.601 20.524 1.00 97.62 106 GLU A CA 1
ATOM 873 C C . GLU A 1 106 ? -7.121 5.273 20.907 1.00 97.62 106 GLU A C 1
ATOM 875 O O . GLU A 1 106 ? -8.081 5.255 21.676 1.00 97.62 106 GLU A O 1
ATOM 880 N N . ILE A 1 107 ? -6.556 4.145 20.465 1.00 97.75 107 ILE A N 1
ATOM 881 C CA . ILE A 1 107 ? -6.976 2.794 20.850 1.00 97.75 107 ILE A CA 1
ATOM 882 C C . ILE A 1 107 ? -6.913 2.616 22.368 1.00 97.75 107 ILE A C 1
ATOM 884 O O . ILE A 1 107 ? -7.905 2.232 22.984 1.00 97.75 107 ILE A O 1
ATOM 888 N N . VAL A 1 108 ? -5.761 2.895 22.986 1.00 96.69 108 VAL A N 1
ATOM 889 C CA . VAL A 1 108 ? -5.570 2.713 24.433 1.00 96.69 108 VAL A CA 1
ATOM 890 C C . VAL A 1 108 ? -6.516 3.620 25.218 1.00 96.69 108 VAL A C 1
ATOM 892 O O . VAL A 1 108 ? -7.123 3.169 26.185 1.00 96.69 108 VAL A O 1
ATOM 895 N N . GLN A 1 109 ? -6.716 4.866 24.780 1.00 95.69 109 GLN A N 1
ATOM 896 C CA . GLN A 1 109 ? -7.678 5.776 25.408 1.00 95.69 109 GLN A CA 1
ATOM 897 C C . GLN A 1 109 ? -9.120 5.256 25.321 1.00 95.69 109 GLN A C 1
ATOM 899 O O . GLN A 1 109 ? -9.839 5.285 26.322 1.00 95.69 109 GLN A O 1
ATOM 904 N N . ALA A 1 110 ? -9.541 4.749 24.161 1.00 95.44 110 ALA A N 1
ATOM 905 C CA . ALA A 1 110 ? -10.877 4.192 23.974 1.00 95.44 110 ALA A CA 1
ATOM 906 C C . ALA A 1 110 ? -11.088 2.908 24.802 1.00 95.44 110 ALA A C 1
ATOM 908 O O . ALA A 1 110 ? -12.125 2.745 25.454 1.00 95.44 110 ALA A O 1
ATOM 909 N N . LEU A 1 111 ? -10.084 2.022 24.841 1.00 94.12 111 LEU A N 1
ATOM 910 C CA . LEU A 1 111 ? -10.096 0.814 25.670 1.00 94.12 111 LEU A CA 1
ATOM 911 C C . LEU A 1 111 ? -10.168 1.151 27.161 1.00 94.12 111 LEU A C 1
ATOM 913 O O . LEU A 1 111 ? -10.974 0.551 27.869 1.00 94.12 111 LEU A O 1
ATOM 917 N N . ASP A 1 112 ? -9.412 2.145 27.630 1.00 93.25 112 ASP A N 1
ATOM 918 C CA . ASP A 1 112 ? -9.420 2.585 29.028 1.00 93.25 112 ASP A CA 1
ATOM 919 C C . ASP A 1 112 ? -10.809 3.042 29.490 1.00 93.25 112 ASP A C 1
ATOM 921 O O . ASP A 1 112 ? -11.209 2.759 30.624 1.00 93.25 112 ASP A O 1
ATOM 925 N N . LYS A 1 113 ? -11.564 3.755 28.640 1.00 91.50 113 LYS A N 1
ATOM 926 C CA . LYS A 1 113 ? -12.955 4.135 28.949 1.00 91.50 113 LYS A CA 1
ATOM 927 C C . LYS A 1 113 ? -13.822 2.893 29.118 1.00 91.50 113 LYS A C 1
ATOM 929 O O . LYS A 1 113 ? -14.582 2.792 30.081 1.00 91.50 113 LYS A O 1
ATOM 934 N N . TYR A 1 114 ? -13.666 1.935 28.209 1.00 85.69 114 TYR A N 1
ATOM 935 C CA . TYR A 1 114 ? -14.491 0.737 28.170 1.00 85.69 114 TYR A CA 1
ATOM 936 C C . TYR A 1 114 ? -14.179 -0.234 29.316 1.00 85.69 114 TYR A C 1
ATOM 938 O O . TYR A 1 114 ? -15.103 -0.730 29.961 1.00 85.69 114 TYR A O 1
ATOM 946 N N . GLN A 1 115 ? -12.899 -0.421 29.652 1.00 88.81 115 GLN A N 1
ATOM 947 C CA . GLN A 1 115 ? -12.440 -1.286 30.744 1.00 88.81 115 GLN A CA 1
ATOM 948 C C . GLN A 1 115 ? -12.771 -0.744 32.142 1.00 88.81 115 GLN A C 1
ATOM 950 O O . GLN A 1 115 ? -12.834 -1.510 33.101 1.00 88.81 115 GLN A O 1
ATOM 955 N N . LYS A 1 116 ? -13.040 0.562 32.276 1.00 89.00 116 LYS A N 1
ATOM 956 C CA . LYS A 1 116 ? -13.523 1.181 33.527 1.00 89.00 116 LYS A CA 1
ATOM 957 C C . LYS A 1 116 ? -15.019 0.958 33.788 1.00 89.00 116 LYS A C 1
ATOM 959 O O . LYS A 1 116 ? -15.544 1.470 34.782 1.00 89.00 116 LYS A O 1
ATOM 964 N N . SER A 1 117 ? -15.712 0.214 32.926 1.00 86.88 117 SER A N 1
ATOM 965 C CA . SER A 1 117 ? -17.103 -0.192 33.145 1.00 86.88 117 SER A CA 1
ATOM 966 C C . SER A 1 117 ? -17.232 -1.101 34.373 1.00 86.88 117 SER A C 1
ATOM 968 O O . SER A 1 117 ? -16.357 -1.909 34.667 1.00 86.88 117 SER A O 1
ATOM 970 N N . LYS A 1 118 ? -18.345 -0.988 35.106 1.00 86.56 118 LYS A N 1
ATOM 971 C CA . LYS A 1 118 ? -18.610 -1.796 36.312 1.00 86.56 118 LYS A CA 1
ATOM 972 C C . LYS A 1 118 ? -19.202 -3.167 35.995 1.00 86.56 118 LYS A C 1
ATOM 974 O O . LYS A 1 118 ? -19.114 -4.070 36.824 1.00 86.56 118 LYS A O 1
ATOM 979 N N . SER A 1 119 ? -19.860 -3.303 34.847 1.00 87.88 119 SER A N 1
ATOM 980 C CA . SER A 1 119 ? -20.467 -4.553 34.396 1.00 87.88 119 SER A CA 1
ATOM 981 C C . SER A 1 119 ? -20.528 -4.627 32.875 1.00 87.88 119 SER A C 1
ATOM 983 O O . SER A 1 119 ? -20.787 -3.626 32.210 1.00 87.88 119 SER A O 1
ATOM 985 N N . TYR A 1 120 ? -20.362 -5.834 32.338 1.00 90.56 120 TYR A N 1
ATOM 986 C CA . TYR A 1 120 ? -20.586 -6.155 30.929 1.00 90.56 120 TYR A CA 1
ATOM 987 C C . TYR A 1 120 ? -21.892 -6.945 30.798 1.00 90.56 120 TYR A C 1
ATOM 989 O O . TYR A 1 120 ? -22.064 -7.988 31.432 1.00 90.56 120 TYR A O 1
ATOM 997 N N . HIS A 1 121 ? -22.834 -6.447 30.001 1.00 89.00 121 HIS A N 1
ATOM 998 C CA . HIS A 1 121 ? -24.158 -7.055 29.822 1.00 89.00 121 HIS A CA 1
ATOM 999 C C . HIS A 1 121 ? -24.206 -8.056 28.660 1.00 89.00 121 HIS A C 1
ATOM 1001 O O . HIS A 1 121 ? -25.174 -8.808 28.548 1.00 89.00 121 HIS A O 1
ATOM 1007 N N . ALA A 1 122 ? -23.164 -8.095 27.826 1.00 86.44 122 ALA A N 1
ATOM 1008 C CA . ALA A 1 122 ? -23.100 -8.927 26.632 1.00 86.44 122 ALA A CA 1
ATOM 1009 C C . ALA A 1 122 ? -21.962 -9.970 26.723 1.00 86.44 122 ALA A C 1
ATOM 1011 O O . ALA A 1 122 ? -20.852 -9.622 27.142 1.00 86.44 122 ALA A O 1
ATOM 1012 N N . PRO A 1 123 ? -22.200 -11.254 26.379 1.00 85.81 123 PRO A N 1
ATOM 1013 C CA . PRO A 1 123 ? -21.183 -12.307 26.449 1.00 85.81 123 PRO A CA 1
ATOM 1014 C C . PRO A 1 123 ? -19.901 -12.011 25.661 1.00 85.81 123 PRO A C 1
ATOM 1016 O O . PRO A 1 123 ? -18.815 -12.366 26.117 1.00 85.81 123 PRO A O 1
ATOM 1019 N N . GLU A 1 124 ? -20.024 -11.352 24.512 1.00 84.19 124 GLU A N 1
ATOM 1020 C CA . GLU A 1 124 ? -18.930 -10.964 23.622 1.00 84.19 124 GLU A CA 1
ATOM 1021 C C . GLU A 1 124 ? -17.955 -9.963 24.253 1.00 84.19 124 GLU A C 1
ATOM 1023 O O . GLU A 1 124 ? -16.822 -9.870 23.802 1.00 84.19 124 GLU A O 1
ATOM 1028 N N . LEU A 1 125 ? -18.346 -9.277 25.332 1.00 89.00 125 LEU A N 1
ATOM 1029 C CA . LEU A 1 125 ? -17.507 -8.305 26.038 1.00 89.00 125 LEU A CA 1
ATOM 1030 C C . LEU A 1 125 ? -16.757 -8.894 27.233 1.00 89.00 125 LEU A C 1
ATOM 1032 O O . LEU A 1 125 ? -15.845 -8.264 27.755 1.00 89.00 125 LEU A O 1
ATOM 1036 N N . LYS A 1 126 ? -17.098 -10.113 27.668 1.00 87.25 126 LYS A N 1
ATOM 1037 C CA . LYS A 1 126 ? -16.534 -10.715 28.891 1.00 87.25 126 LYS A CA 1
ATOM 1038 C C . LYS A 1 126 ? -15.017 -10.888 28.861 1.00 87.25 126 LYS A C 1
ATOM 1040 O O . LYS A 1 126 ? -14.394 -10.969 29.911 1.00 87.25 126 LYS A O 1
ATOM 1045 N N . PHE A 1 127 ? -14.403 -10.963 27.679 1.00 91.44 127 PHE A N 1
ATOM 1046 C CA . PHE A 1 127 ? -12.944 -11.069 27.584 1.00 91.44 127 PHE A CA 1
ATOM 1047 C C . PHE A 1 127 ? -12.232 -9.821 28.140 1.00 91.44 127 PHE A C 1
ATOM 1049 O O . PHE A 1 127 ? -11.100 -9.934 28.612 1.00 91.44 127 PHE A O 1
ATOM 1056 N N . LEU A 1 128 ? -12.908 -8.663 28.138 1.00 91.00 128 LEU A N 1
ATOM 1057 C CA . LEU A 1 128 ? -12.370 -7.382 28.600 1.00 91.00 128 LEU A CA 1
ATOM 1058 C C . LEU A 1 128 ? -12.062 -7.354 30.099 1.00 91.00 128 LEU A C 1
ATOM 1060 O O . LEU A 1 128 ? -11.172 -6.604 30.492 1.00 91.00 128 LEU A O 1
ATOM 1064 N N . ASP A 1 129 ? -12.711 -8.206 30.906 1.00 87.06 129 ASP A N 1
ATOM 1065 C CA . ASP A 1 129 ? -12.421 -8.376 32.342 1.00 87.06 129 ASP A CA 1
ATOM 1066 C C . ASP A 1 129 ? -10.946 -8.730 32.602 1.00 87.06 129 ASP A C 1
ATOM 1068 O O . ASP A 1 129 ? -10.387 -8.409 33.648 1.00 87.06 129 ASP A O 1
ATOM 1072 N N . THR A 1 130 ? -10.319 -9.421 31.648 1.00 89.88 130 THR A N 1
ATOM 1073 C CA . THR A 1 130 ? -8.945 -9.938 31.760 1.00 89.88 130 THR A CA 1
ATOM 1074 C C . THR A 1 130 ? -8.026 -9.442 30.651 1.00 89.88 130 THR A C 1
ATOM 1076 O O . THR A 1 130 ? -6.868 -9.852 30.578 1.00 89.88 130 THR A O 1
ATOM 1079 N N . TYR A 1 131 ? -8.541 -8.595 29.760 1.00 94.00 131 TYR A N 1
ATOM 1080 C CA . TYR A 1 131 ? -7.791 -8.126 28.609 1.00 94.00 131 TYR A CA 1
ATOM 1081 C C . TYR A 1 131 ? -6.686 -7.156 29.036 1.00 94.00 131 TYR A C 1
ATOM 1083 O O . TYR A 1 131 ? -6.924 -6.223 29.801 1.00 94.00 131 TYR A O 1
ATOM 1091 N N . SER A 1 132 ? -5.486 -7.353 28.496 1.00 93.12 132 SER A N 1
ATOM 1092 C CA . SER A 1 132 ? -4.369 -6.422 28.629 1.00 93.12 132 SER A CA 1
ATOM 1093 C C . SER A 1 132 ? -3.849 -6.106 27.239 1.00 93.12 132 SER A C 1
ATOM 1095 O O . SER A 1 132 ? -3.510 -7.021 26.490 1.00 93.12 132 SER A O 1
ATOM 1097 N N . TYR A 1 133 ? -3.753 -4.819 26.919 1.00 95.00 133 TYR A N 1
ATOM 1098 C CA . TYR A 1 133 ? -3.131 -4.369 25.682 1.00 95.00 133 TYR A CA 1
ATOM 1099 C C . TYR A 1 133 ? -1.632 -4.704 25.707 1.00 95.00 133 TYR A C 1
ATOM 1101 O O . TYR A 1 133 ? -0.921 -4.295 26.626 1.00 95.00 133 TYR A O 1
ATOM 1109 N N . ASP A 1 134 ? -1.151 -5.458 24.720 1.00 94.81 134 ASP A N 1
ATOM 1110 C CA . ASP A 1 134 ? 0.252 -5.890 24.610 1.00 94.81 134 ASP A CA 1
ATOM 1111 C C . ASP A 1 134 ? 0.821 -5.770 23.185 1.00 94.81 134 ASP A C 1
ATOM 1113 O O . ASP A 1 134 ? 1.879 -6.333 22.896 1.00 94.81 134 ASP A O 1
ATOM 1117 N N . LEU A 1 135 ? 0.132 -5.047 22.297 1.00 94.94 135 LEU A N 1
ATOM 1118 C CA . LEU A 1 135 ? 0.621 -4.780 20.947 1.00 94.94 135 LEU A CA 1
ATOM 1119 C C . LEU A 1 135 ? 1.756 -3.749 20.992 1.00 94.94 135 LEU A C 1
ATOM 1121 O O . LEU A 1 135 ? 1.675 -2.752 21.714 1.00 94.94 135 LEU A O 1
ATOM 1125 N N . GLU A 1 136 ? 2.795 -3.967 20.189 1.00 94.38 136 GLU A N 1
ATOM 1126 C CA . GLU A 1 136 ? 3.902 -3.017 20.055 1.00 94.38 136 GLU A CA 1
ATOM 1127 C C . GLU A 1 136 ? 3.494 -1.820 19.169 1.00 94.38 136 GLU A C 1
ATOM 1129 O O . GLU A 1 136 ? 2.307 -1.538 18.987 1.00 94.38 136 GLU A O 1
ATOM 1134 N N . VAL A 1 137 ? 4.474 -1.076 18.652 1.00 94.00 137 VAL A N 1
ATOM 1135 C CA . VAL A 1 137 ? 4.265 0.123 17.826 1.00 94.00 137 VAL A CA 1
ATOM 1136 C C . VAL A 1 137 ? 5.045 -0.024 16.533 1.00 94.00 137 VAL A C 1
ATOM 1138 O O . VAL A 1 137 ? 6.239 -0.313 16.583 1.00 94.00 137 VAL A O 1
ATOM 1141 N N . GLU A 1 138 ? 4.365 0.188 15.403 1.00 91.12 138 GLU A N 1
ATOM 1142 C CA . GLU A 1 138 ? 4.881 0.341 14.028 1.00 91.12 138 GLU A CA 1
ATOM 1143 C C . GLU A 1 138 ? 5.726 -0.796 13.435 1.00 91.12 138 GLU A C 1
ATOM 1145 O O . GLU A 1 138 ? 5.881 -0.874 12.214 1.00 91.12 138 GLU A O 1
ATOM 1150 N N . SER A 1 139 ? 6.253 -1.683 14.270 1.00 90.88 139 SER A N 1
ATOM 1151 C CA . SER A 1 139 ? 7.146 -2.767 13.893 1.00 90.88 139 SER A CA 1
ATOM 1152 C C . SER A 1 139 ? 6.391 -3.838 13.118 1.00 90.88 139 SER A C 1
ATOM 1154 O O . SER A 1 139 ? 5.191 -4.054 13.317 1.00 90.88 139 SER A O 1
ATOM 1156 N N . LEU A 1 140 ? 7.104 -4.506 12.215 1.00 91.75 140 LEU A N 1
ATOM 1157 C CA . LEU A 1 140 ? 6.560 -5.599 11.421 1.00 91.75 140 LEU A CA 1
ATOM 1158 C C . LEU A 1 140 ? 6.144 -6.751 12.351 1.00 91.75 140 LEU A C 1
ATOM 1160 O O . LEU A 1 140 ? 6.892 -7.119 13.253 1.00 91.75 140 LEU A O 1
ATOM 1164 N N . VAL A 1 141 ? 4.967 -7.339 12.137 1.00 92.44 141 VAL A N 1
ATOM 1165 C CA . VAL A 1 141 ? 4.588 -8.578 12.834 1.00 92.44 141 VAL A CA 1
ATOM 1166 C C . VAL A 1 141 ? 5.109 -9.785 12.058 1.00 92.44 141 VAL A C 1
ATOM 1168 O O . VAL A 1 141 ? 5.370 -9.706 10.856 1.00 92.44 141 VAL A O 1
ATOM 1171 N N . ARG A 1 142 ? 5.173 -10.953 12.708 1.00 90.25 142 ARG A N 1
ATOM 1172 C CA . ARG A 1 142 ? 5.620 -12.199 12.061 1.00 90.25 142 ARG A CA 1
ATOM 1173 C C . ARG A 1 142 ? 4.858 -12.520 10.768 1.00 90.25 142 ARG A C 1
ATOM 1175 O O . ARG A 1 142 ? 5.467 -12.981 9.811 1.00 90.25 142 ARG A O 1
ATOM 1182 N N . LEU A 1 143 ? 3.545 -12.273 10.726 1.00 92.06 143 LEU A N 1
ATOM 1183 C CA . LEU A 1 143 ? 2.755 -12.469 9.505 1.00 92.06 143 LEU A CA 1
ATOM 1184 C C . LEU A 1 143 ? 3.266 -11.595 8.344 1.00 92.06 143 LEU A C 1
ATOM 1186 O O . LEU A 1 143 ? 3.366 -12.088 7.225 1.00 92.06 143 LEU A O 1
ATOM 1190 N N . GLY A 1 144 ? 3.663 -10.350 8.624 1.00 94.19 144 GLY A N 1
ATOM 1191 C CA . GLY A 1 144 ? 4.237 -9.436 7.636 1.00 94.19 144 GLY A CA 1
ATOM 1192 C C . GLY A 1 144 ? 5.585 -9.900 7.110 1.00 94.19 144 GLY A C 1
ATOM 1193 O O . GLY A 1 144 ? 5.842 -9.808 5.908 1.00 94.19 144 GLY A O 1
ATOM 1194 N N . ALA A 1 145 ? 6.421 -10.473 7.976 1.00 92.50 145 ALA A N 1
ATOM 1195 C CA . ALA A 1 145 ? 7.669 -11.102 7.560 1.00 92.50 145 ALA A CA 1
ATOM 1196 C C . ALA A 1 145 ? 7.417 -12.304 6.630 1.00 92.50 145 ALA A C 1
ATOM 1198 O O . ALA A 1 145 ? 7.976 -12.362 5.534 1.00 92.50 145 ALA A O 1
ATOM 1199 N N . GLU A 1 146 ? 6.504 -13.206 7.012 1.00 92.62 146 GLU A N 1
ATOM 1200 C CA . GLU A 1 146 ? 6.139 -14.388 6.217 1.00 92.62 146 GLU A CA 1
ATOM 1201 C C . GLU A 1 146 ? 5.548 -14.004 4.851 1.00 92.62 146 GLU A C 1
ATOM 1203 O O . GLU A 1 146 ? 5.858 -14.631 3.839 1.00 92.62 146 GLU A O 1
ATOM 1208 N N . GLN A 1 147 ? 4.723 -12.959 4.780 1.00 94.25 147 GLN A N 1
ATOM 1209 C CA . GLN A 1 147 ? 4.168 -12.496 3.508 1.00 94.25 147 GLN A CA 1
ATOM 1210 C C . GLN A 1 147 ? 5.191 -11.810 2.608 1.00 94.25 147 GLN A C 1
ATOM 1212 O O . GLN A 1 147 ? 5.151 -12.007 1.392 1.00 94.25 147 GLN A O 1
ATOM 1217 N N . SER A 1 148 ? 6.122 -11.054 3.189 1.00 95.62 148 SER A N 1
ATOM 1218 C CA . SER A 1 148 ? 7.243 -10.468 2.448 1.00 95.62 148 SER A CA 1
ATOM 1219 C C . SER A 1 148 ? 8.119 -11.567 1.842 1.00 95.62 148 SER A C 1
ATOM 1221 O O . SER A 1 148 ? 8.452 -11.515 0.660 1.00 95.62 148 SER A O 1
ATOM 1223 N N . TRP A 1 149 ? 8.394 -12.616 2.623 1.00 95.75 149 TRP A N 1
ATOM 1224 C CA . TRP A 1 149 ? 9.097 -13.820 2.186 1.00 95.75 149 TRP A CA 1
ATOM 1225 C C . TRP A 1 149 ? 8.380 -14.543 1.039 1.00 95.75 149 TRP A C 1
ATOM 1227 O O . TRP A 1 149 ? 8.968 -14.761 -0.020 1.00 95.75 149 TRP A O 1
ATOM 1237 N N . MET A 1 150 ? 7.083 -14.838 1.189 1.00 96.00 150 MET A N 1
ATOM 1238 C CA . MET A 1 150 ? 6.291 -15.467 0.122 1.00 96.00 150 MET A CA 1
ATOM 1239 C C . MET A 1 150 ? 6.257 -14.615 -1.153 1.00 96.00 150 MET A C 1
ATOM 1241 O O . MET A 1 150 ? 6.284 -15.151 -2.262 1.00 96.00 150 MET A O 1
ATOM 1245 N N . SER A 1 151 ? 6.196 -13.289 -1.013 1.00 97.19 151 SER A N 1
ATOM 1246 C CA . SER A 1 151 ? 6.229 -12.354 -2.140 1.00 97.19 151 SER A CA 1
ATOM 1247 C C . SER A 1 151 ? 7.578 -12.386 -2.870 1.00 97.19 151 SER A C 1
ATOM 1249 O O . SER A 1 151 ? 7.600 -12.403 -4.101 1.00 97.19 151 SER A O 1
ATOM 1251 N N . GLY A 1 152 ? 8.690 -12.486 -2.132 1.00 97.88 152 GLY A N 1
ATOM 1252 C CA . GLY A 1 152 ? 10.037 -12.671 -2.685 1.00 97.88 152 GLY A CA 1
ATOM 1253 C C . GLY A 1 152 ? 10.175 -13.960 -3.482 1.00 97.88 152 GLY A C 1
ATOM 1254 O O . GLY A 1 152 ? 10.601 -13.933 -4.638 1.00 97.88 152 GLY A O 1
ATOM 1255 N N . ALA A 1 153 ? 9.717 -15.073 -2.905 1.00 97.75 153 ALA A N 1
ATOM 1256 C CA . ALA A 1 153 ? 9.698 -16.367 -3.579 1.00 97.75 153 ALA A CA 1
ATOM 1257 C C . ALA A 1 153 ? 8.842 -16.332 -4.856 1.00 97.75 153 ALA A C 1
ATOM 1259 O O . ALA A 1 153 ? 9.287 -16.745 -5.924 1.00 97.75 153 ALA A O 1
ATOM 1260 N N . THR A 1 154 ? 7.649 -15.734 -4.773 1.00 96.75 154 THR A N 1
ATOM 1261 C CA . THR A 1 154 ? 6.745 -15.568 -5.923 1.00 96.75 154 THR A CA 1
ATOM 1262 C C . THR A 1 154 ? 7.390 -14.739 -7.038 1.00 96.75 154 THR A C 1
ATOM 1264 O O . THR A 1 154 ? 7.204 -15.032 -8.218 1.00 96.75 154 THR A O 1
ATOM 1267 N N . ALA A 1 155 ? 8.130 -13.683 -6.694 1.00 97.62 155 ALA A N 1
ATOM 1268 C CA . ALA A 1 155 ? 8.801 -12.846 -7.679 1.00 97.62 155 ALA A CA 1
ATOM 1269 C C . ALA A 1 155 ? 9.933 -13.599 -8.397 1.00 97.62 155 ALA A C 1
ATOM 1271 O O . ALA A 1 155 ? 10.045 -13.485 -9.617 1.00 97.62 155 ALA A O 1
ATOM 1272 N N . PHE A 1 156 ? 10.714 -14.405 -7.668 1.00 98.00 156 PHE A N 1
ATOM 1273 C CA . PHE A 1 156 ? 11.706 -15.298 -8.269 1.00 98.00 156 PHE A CA 1
ATOM 1274 C C . PHE A 1 156 ? 11.039 -16.290 -9.231 1.00 98.00 156 PHE A C 1
ATOM 1276 O O . PHE A 1 156 ? 11.395 -16.339 -10.403 1.00 98.00 156 PHE A O 1
ATOM 1283 N N . GLU A 1 157 ? 10.015 -17.017 -8.775 1.00 96.25 157 GLU A N 1
ATOM 1284 C CA . GLU A 1 157 ? 9.310 -18.018 -9.588 1.00 96.25 157 GLU A CA 1
ATOM 1285 C C . GLU A 1 157 ? 8.741 -17.444 -10.894 1.00 96.25 157 GLU A C 1
ATOM 1287 O O . GLU A 1 157 ? 8.768 -18.112 -11.928 1.00 96.25 157 GLU A O 1
ATOM 1292 N N . ARG A 1 158 ? 8.230 -16.207 -10.865 1.00 96.06 158 ARG A N 1
ATOM 1293 C CA . ARG A 1 158 ? 7.620 -15.564 -12.040 1.00 96.06 158 ARG A CA 1
ATOM 1294 C C . ARG A 1 158 ? 8.632 -15.003 -13.035 1.00 96.06 158 ARG A C 1
ATOM 1296 O O . ARG A 1 158 ? 8.318 -14.948 -14.220 1.00 96.06 158 ARG A O 1
ATOM 1303 N N . TYR A 1 159 ? 9.800 -14.561 -12.570 1.00 97.38 159 TYR A N 1
ATOM 1304 C CA . TYR A 1 159 ? 10.711 -13.732 -13.367 1.00 97.38 159 TYR A CA 1
ATOM 1305 C C . TYR A 1 159 ? 12.163 -14.228 -13.376 1.00 97.38 159 TYR A C 1
ATOM 1307 O O . TYR A 1 159 ? 13.061 -13.469 -13.738 1.00 97.38 159 TYR A O 1
ATOM 1315 N N . ALA A 1 160 ? 12.412 -15.488 -13.001 1.00 95.88 160 ALA A N 1
ATOM 1316 C CA . ALA A 1 160 ? 13.753 -16.079 -12.911 1.00 95.88 160 ALA A CA 1
ATOM 1317 C C . ALA A 1 160 ? 14.593 -15.975 -14.198 1.00 95.88 160 ALA A C 1
ATOM 1319 O O . ALA A 1 160 ? 15.812 -16.081 -14.147 1.00 95.88 160 ALA A O 1
ATOM 1320 N N . ASN A 1 161 ? 13.962 -15.770 -15.355 1.00 94.94 161 ASN A N 1
ATOM 1321 C CA . ASN A 1 161 ? 14.631 -15.615 -16.645 1.00 94.94 161 ASN A CA 1
ATOM 1322 C C . ASN A 1 161 ? 15.143 -14.188 -16.930 1.00 94.94 161 ASN A C 1
ATOM 1324 O O . ASN A 1 161 ? 15.777 -13.982 -17.962 1.00 94.94 161 ASN A O 1
ATOM 1328 N N . LEU A 1 162 ? 14.843 -13.200 -16.078 1.00 96.88 162 LEU A N 1
ATOM 1329 C CA . LEU A 1 162 ? 15.175 -11.791 -16.329 1.00 96.88 162 LEU A CA 1
ATOM 1330 C C . LEU A 1 162 ? 16.578 -11.379 -15.868 1.00 96.88 162 LEU A C 1
ATOM 1332 O O . LEU A 1 162 ? 17.076 -10.348 -16.317 1.00 96.88 162 LEU A O 1
ATOM 1336 N N . PHE A 1 163 ? 17.198 -12.124 -14.961 1.00 94.94 163 PHE A N 1
ATOM 1337 C CA . PHE A 1 163 ? 18.429 -11.723 -14.279 1.00 94.94 163 PHE A CA 1
ATOM 1338 C C . PHE A 1 163 ? 19.450 -12.862 -14.232 1.00 94.94 163 PHE A C 1
ATOM 1340 O O . PHE A 1 163 ? 19.138 -14.021 -14.490 1.00 94.94 163 PHE A O 1
ATOM 1347 N N . ASP A 1 164 ? 20.678 -12.500 -13.881 1.00 95.38 164 ASP A N 1
ATOM 1348 C CA . ASP A 1 164 ? 21.805 -13.396 -13.645 1.00 95.38 164 ASP A CA 1
ATOM 1349 C C . ASP A 1 164 ? 22.679 -12.822 -12.507 1.00 95.38 164 ASP A C 1
ATOM 1351 O O . ASP A 1 164 ? 22.281 -11.875 -11.821 1.00 95.38 164 ASP A O 1
ATOM 1355 N N . GLN A 1 165 ? 23.861 -13.402 -12.280 1.00 93.69 165 GLN A N 1
ATOM 1356 C CA . GLN A 1 165 ? 24.787 -12.970 -11.223 1.00 93.69 165 GLN A CA 1
ATOM 1357 C C . GLN A 1 165 ? 25.336 -11.549 -11.434 1.00 93.69 165 GLN A C 1
ATOM 1359 O O . GLN A 1 165 ? 25.653 -10.869 -10.460 1.00 93.69 165 GLN A O 1
ATOM 1364 N N . ASP A 1 166 ? 25.417 -11.085 -12.682 1.00 92.94 166 ASP A N 1
ATOM 1365 C CA . ASP A 1 166 ? 25.933 -9.759 -13.031 1.00 92.94 166 ASP A CA 1
ATOM 1366 C C . ASP A 1 166 ? 24.806 -8.707 -13.084 1.00 92.94 166 ASP A C 1
ATOM 1368 O O . ASP A 1 166 ? 25.055 -7.500 -12.999 1.00 92.94 166 ASP A O 1
ATOM 1372 N N . ASN A 1 167 ? 23.549 -9.150 -13.182 1.00 92.94 167 ASN A N 1
ATOM 1373 C CA . ASN A 1 167 ? 22.364 -8.307 -13.319 1.00 92.94 167 ASN A CA 1
ATOM 1374 C C . ASN A 1 167 ? 21.260 -8.658 -12.308 1.00 92.94 167 ASN A C 1
ATOM 1376 O O . ASN A 1 167 ? 20.092 -8.803 -12.672 1.00 92.94 167 ASN A O 1
ATOM 1380 N N . LEU A 1 168 ? 21.626 -8.763 -11.028 1.00 96.75 168 LEU A N 1
ATOM 1381 C CA . LEU A 1 168 ? 20.666 -8.949 -9.936 1.00 96.75 168 LEU A CA 1
ATOM 1382 C C . LEU A 1 168 ? 19.587 -7.841 -9.910 1.00 96.75 168 LEU A C 1
ATOM 1384 O O . LEU A 1 168 ? 19.849 -6.714 -10.360 1.00 96.75 168 LEU A O 1
ATOM 1388 N N . PRO A 1 169 ? 18.392 -8.132 -9.352 1.00 97.94 169 PRO A N 1
ATOM 1389 C CA . PRO A 1 169 ? 17.360 -7.130 -9.101 1.00 97.94 169 PRO A CA 1
ATOM 1390 C C . PRO A 1 169 ? 17.899 -5.885 -8.386 1.00 97.94 169 PRO A C 1
ATOM 1392 O O . PRO A 1 169 ? 18.669 -5.998 -7.434 1.00 97.94 169 PRO A O 1
ATOM 1395 N N . PHE A 1 170 ? 17.471 -4.700 -8.826 1.00 98.62 170 PHE A N 1
ATOM 1396 C CA . PHE A 1 170 ? 17.843 -3.427 -8.206 1.00 98.62 170 PHE A CA 1
ATOM 1397 C C . PHE A 1 170 ? 16.781 -2.989 -7.199 1.00 98.62 170 PHE A C 1
ATOM 1399 O O . PHE A 1 170 ? 15.618 -2.802 -7.569 1.00 98.62 170 PHE A O 1
ATOM 1406 N N . LEU A 1 171 ? 17.176 -2.841 -5.932 1.00 98.69 171 LEU A N 1
ATOM 1407 C CA . LEU A 1 171 ? 16.251 -2.630 -4.819 1.00 98.69 171 LEU A CA 1
ATOM 1408 C C . LEU A 1 171 ? 16.393 -1.228 -4.225 1.00 98.69 171 LEU A C 1
ATOM 1410 O O . LEU A 1 171 ? 17.491 -0.818 -3.842 1.00 98.69 171 LEU A O 1
ATOM 1414 N N . ARG A 1 172 ? 15.271 -0.524 -4.053 1.00 98.81 172 ARG A N 1
ATOM 1415 C CA . ARG A 1 172 ? 15.207 0.717 -3.266 1.00 98.81 172 ARG A CA 1
ATOM 1416 C C . ARG A 1 172 ? 14.191 0.600 -2.143 1.00 98.81 172 ARG A C 1
ATOM 1418 O O . ARG A 1 172 ? 13.169 -0.069 -2.286 1.00 98.81 172 ARG A O 1
ATOM 1425 N N . VAL A 1 173 ? 14.450 1.279 -1.034 1.00 98.50 173 VAL A N 1
ATOM 1426 C CA . VAL A 1 173 ? 13.546 1.299 0.120 1.00 98.50 173 VAL A CA 1
ATOM 1427 C C . VAL A 1 173 ? 13.345 2.719 0.621 1.00 98.50 173 VAL A C 1
ATOM 1429 O O . VAL A 1 173 ? 14.299 3.494 0.697 1.00 98.50 173 VAL A O 1
ATOM 1432 N N . SER A 1 174 ? 12.116 3.040 1.014 1.00 97.88 174 SER A N 1
ATOM 1433 C CA . SER A 1 174 ? 11.866 4.169 1.911 1.00 97.88 174 SER A CA 1
ATOM 1434 C C . SER A 1 174 ? 12.344 3.815 3.326 1.00 97.88 174 SER A C 1
ATOM 1436 O O . SER A 1 174 ? 12.109 2.698 3.796 1.00 97.88 174 SER A O 1
ATOM 1438 N N . VAL A 1 175 ? 13.076 4.715 3.988 1.00 94.88 175 VAL A N 1
ATOM 1439 C CA . VAL A 1 175 ? 13.789 4.422 5.245 1.00 94.88 175 VAL A CA 1
ATOM 1440 C C . VAL A 1 175 ? 12.838 4.449 6.440 1.00 94.88 175 VAL A C 1
ATOM 1442 O O . VAL A 1 175 ? 12.742 5.422 7.181 1.00 94.88 175 VAL A O 1
ATOM 1445 N N . SER A 1 176 ? 12.189 3.309 6.652 1.00 93.56 176 SER A N 1
ATOM 1446 C CA . SER A 1 176 ? 11.430 2.963 7.850 1.00 93.56 176 SER A CA 1
ATOM 1447 C C . SER A 1 176 ? 11.723 1.508 8.217 1.00 93.56 176 SER A C 1
ATOM 1449 O O . SER A 1 176 ? 11.812 0.657 7.328 1.00 93.56 176 SER A O 1
ATOM 1451 N N . ASP A 1 177 ? 11.853 1.194 9.511 1.00 92.19 177 ASP A N 1
ATOM 1452 C CA . ASP A 1 177 ? 12.247 -0.144 9.982 1.00 92.19 177 ASP A CA 1
ATOM 1453 C C . ASP A 1 177 ? 11.383 -1.255 9.365 1.00 92.19 177 ASP A C 1
ATOM 1455 O O . ASP A 1 177 ? 11.899 -2.236 8.830 1.00 92.19 177 ASP A O 1
ATOM 1459 N N . ARG A 1 178 ? 10.058 -1.070 9.336 1.00 94.06 178 ARG A N 1
ATOM 1460 C CA . ARG A 1 178 ? 9.114 -2.029 8.734 1.00 94.06 178 ARG A CA 1
ATOM 1461 C C . ARG A 1 178 ? 9.312 -2.216 7.227 1.00 94.06 178 ARG A C 1
ATOM 1463 O O . ARG A 1 178 ? 9.142 -3.329 6.729 1.00 94.06 178 ARG A O 1
ATOM 1470 N N . VAL A 1 179 ? 9.677 -1.160 6.498 1.00 97.31 179 VAL A N 1
ATOM 1471 C CA . VAL A 1 179 ? 9.894 -1.197 5.041 1.00 97.31 179 VAL A CA 1
ATOM 1472 C C . VAL A 1 179 ? 11.217 -1.897 4.734 1.00 97.31 179 VAL A C 1
ATOM 1474 O O . VAL A 1 179 ? 11.254 -2.790 3.891 1.00 97.31 179 VAL A O 1
ATOM 1477 N N . ILE A 1 180 ? 12.278 -1.576 5.481 1.00 95.88 180 ILE A N 1
ATOM 1478 C CA . ILE A 1 180 ? 13.589 -2.230 5.368 1.00 95.88 180 ILE A CA 1
ATOM 1479 C C . ILE A 1 180 ? 13.477 -3.724 5.689 1.00 95.88 180 ILE A C 1
ATOM 1481 O O . ILE A 1 180 ? 13.997 -4.557 4.948 1.00 95.88 180 ILE A O 1
ATOM 1485 N N . MET A 1 181 ? 12.774 -4.084 6.767 1.00 93.75 181 MET A N 1
ATOM 1486 C CA . MET A 1 181 ? 12.575 -5.487 7.143 1.00 93.75 181 MET A CA 1
ATOM 1487 C C . MET A 1 181 ? 11.722 -6.239 6.119 1.00 93.75 181 MET A C 1
ATOM 1489 O O . MET A 1 181 ? 12.038 -7.381 5.798 1.00 93.75 181 MET A O 1
ATOM 1493 N N . THR A 1 182 ? 10.700 -5.599 5.543 1.00 96.31 182 THR A N 1
ATOM 1494 C CA . THR A 1 182 ? 9.943 -6.158 4.405 1.00 96.31 182 THR A CA 1
ATOM 1495 C C . THR A 1 182 ? 10.882 -6.453 3.234 1.00 96.31 182 THR A C 1
ATOM 1497 O O . THR A 1 182 ? 10.888 -7.573 2.727 1.00 96.31 182 THR A O 1
ATOM 1500 N N . ALA A 1 183 ? 11.714 -5.484 2.841 1.00 97.44 183 ALA A N 1
ATOM 1501 C CA . ALA A 1 183 ? 12.631 -5.623 1.714 1.00 97.44 183 ALA A CA 1
ATOM 1502 C C . ALA A 1 183 ? 13.641 -6.756 1.911 1.00 97.44 183 ALA A C 1
ATOM 1504 O O . ALA A 1 183 ? 13.815 -7.589 1.027 1.00 97.44 183 ALA A O 1
ATOM 1505 N N . ARG A 1 184 ? 14.243 -6.845 3.097 1.00 95.31 184 ARG A N 1
ATOM 1506 C CA . ARG A 1 184 ? 15.183 -7.919 3.432 1.00 95.31 184 ARG A CA 1
ATOM 1507 C C . ARG A 1 184 ? 14.517 -9.292 3.528 1.00 95.31 184 ARG A C 1
ATOM 1509 O O . ARG A 1 184 ? 15.093 -10.267 3.058 1.00 95.31 184 ARG A O 1
ATOM 1516 N N . ASN A 1 185 ? 13.308 -9.373 4.094 1.00 95.00 185 ASN A N 1
ATOM 1517 C CA . ASN A 1 185 ? 12.540 -10.622 4.139 1.00 95.00 185 ASN A CA 1
ATOM 1518 C C . ASN A 1 185 ? 12.156 -11.103 2.735 1.00 95.00 185 ASN A C 1
ATOM 1520 O O . ASN A 1 185 ? 12.114 -12.304 2.475 1.00 95.00 185 ASN A O 1
ATOM 1524 N N . TRP A 1 186 ? 11.886 -10.160 1.832 1.00 97.25 186 TRP A N 1
ATOM 1525 C CA . TRP A 1 186 ? 11.659 -10.421 0.417 1.00 97.25 186 TRP A CA 1
ATOM 1526 C C . TRP A 1 186 ? 12.951 -10.861 -0.289 1.00 97.25 186 TRP A C 1
ATOM 1528 O O . TRP A 1 186 ? 12.887 -11.763 -1.116 1.00 97.25 186 TRP A O 1
ATOM 1538 N N . SER A 1 187 ? 14.112 -10.279 0.037 1.00 95.75 187 SER A N 1
ATOM 1539 C CA . SER A 1 187 ? 15.356 -10.453 -0.722 1.00 95.75 187 SER A CA 1
ATOM 1540 C C . SER A 1 187 ? 16.328 -11.499 -0.153 1.00 95.75 187 SER A C 1
ATOM 1542 O O . SER A 1 187 ? 16.295 -12.670 -0.534 1.00 95.75 187 SER A O 1
ATOM 1544 N N . GLU A 1 188 ? 17.233 -11.062 0.719 1.00 86.06 188 GLU A N 1
ATOM 1545 C CA . GLU A 1 188 ? 18.471 -11.743 1.105 1.00 86.06 188 GLU A CA 1
ATOM 1546 C C . GLU A 1 188 ? 18.421 -12.368 2.500 1.00 86.06 188 GLU A C 1
ATOM 1548 O O . GLU A 1 188 ? 19.272 -13.199 2.824 1.00 86.06 188 GLU A O 1
ATOM 1553 N N . GLY A 1 189 ? 17.421 -12.005 3.306 1.00 81.06 189 GLY A N 1
ATOM 1554 C CA . GLY A 1 189 ? 17.289 -12.476 4.675 1.00 81.06 189 GLY A CA 1
ATOM 1555 C C . GLY A 1 189 ? 17.295 -11.375 5.721 1.00 81.06 189 GLY A C 1
ATOM 1556 O O . GLY A 1 189 ? 18.043 -10.402 5.634 1.00 81.06 189 GLY A O 1
ATOM 1557 N N . THR A 1 190 ? 16.515 -11.569 6.784 1.00 65.88 190 THR A N 1
ATOM 1558 C CA . THR A 1 190 ? 16.725 -10.872 8.059 1.00 65.88 190 THR A CA 1
ATOM 1559 C C . THR A 1 190 ? 17.026 -11.867 9.170 1.00 65.88 190 THR A C 1
ATOM 1561 O O . THR A 1 190 ? 16.437 -12.940 9.229 1.00 65.88 190 THR A O 1
ATOM 1564 N N . LEU A 1 191 ? 17.894 -11.485 10.106 1.00 54.56 191 LEU A N 1
ATOM 1565 C CA . LEU A 1 191 ? 17.801 -11.990 11.474 1.00 54.56 191 LEU A CA 1
ATOM 1566 C C . LEU A 1 191 ? 16.791 -11.094 12.196 1.00 54.56 191 LEU A C 1
ATOM 1568 O O . LEU A 1 191 ? 17.159 -10.032 12.701 1.00 54.56 191 LEU A O 1
ATOM 1572 N N . ASP A 1 192 ? 15.512 -11.464 12.186 1.00 49.62 192 ASP A N 1
ATOM 1573 C CA . ASP A 1 192 ? 14.496 -10.717 12.927 1.00 49.62 192 ASP A CA 1
ATOM 1574 C C . ASP A 1 192 ? 14.657 -10.950 14.438 1.00 49.62 192 ASP A C 1
ATOM 1576 O O . ASP A 1 192 ? 14.160 -11.916 15.015 1.00 49.62 192 ASP A O 1
ATOM 1580 N N . LEU A 1 193 ? 15.361 -10.033 15.105 1.00 46.62 193 LEU A N 1
ATOM 1581 C CA . LEU A 1 193 ? 15.544 -10.058 16.556 1.00 46.62 193 LEU A CA 1
ATOM 1582 C C . LEU A 1 193 ? 14.277 -9.648 17.334 1.00 46.62 193 LEU A C 1
ATOM 1584 O O . LEU A 1 193 ? 14.255 -9.821 18.555 1.00 46.62 193 LEU A O 1
ATOM 1588 N N . SER A 1 194 ? 13.234 -9.124 16.674 1.00 45.28 194 SER A N 1
ATOM 1589 C CA . SER A 1 194 ? 11.930 -8.832 17.295 1.00 45.28 194 SER A CA 1
ATOM 1590 C C . SER A 1 194 ? 11.049 -10.087 17.398 1.00 45.28 194 SER A C 1
ATOM 1592 O O . SER A 1 194 ? 10.251 -10.220 18.327 1.00 45.28 194 SER A O 1
ATOM 1594 N N . ALA A 1 195 ? 11.303 -11.096 16.555 1.00 48.06 195 ALA A N 1
ATOM 1595 C CA . ALA A 1 195 ? 10.675 -12.418 16.616 1.00 48.06 195 ALA A CA 1
ATOM 1596 C C . ALA A 1 195 ? 11.160 -13.309 17.784 1.00 48.06 195 ALA A C 1
ATOM 1598 O O . ALA A 1 195 ? 10.676 -14.433 17.936 1.00 48.06 195 ALA A O 1
ATOM 1599 N N . ARG A 1 196 ? 12.039 -12.800 18.665 1.00 45.75 196 ARG A N 1
ATOM 1600 C CA . ARG A 1 196 ? 12.661 -13.479 19.828 1.00 45.75 196 ARG A CA 1
ATOM 1601 C C . ARG A 1 196 ? 11.713 -14.120 20.858 1.00 45.75 196 ARG A C 1
ATOM 1603 O O . ARG A 1 196 ? 12.179 -14.614 21.880 1.00 45.75 196 ARG A O 1
ATOM 1610 N N . ARG A 1 197 ? 10.395 -14.114 20.645 1.00 49.78 197 ARG A N 1
ATOM 1611 C CA . ARG A 1 197 ? 9.429 -14.827 21.501 1.00 49.78 197 ARG A CA 1
ATOM 1612 C C . ARG A 1 197 ? 9.138 -16.262 21.060 1.00 49.78 197 ARG A C 1
ATOM 1614 O O . ARG A 1 197 ? 8.375 -16.942 21.739 1.00 49.78 197 ARG A O 1
ATOM 1621 N N . LEU A 1 198 ? 9.721 -16.734 19.960 1.00 43.50 198 LEU A N 1
ATOM 1622 C CA . LEU A 1 198 ? 9.650 -18.134 19.547 1.00 43.50 198 LEU A CA 1
ATOM 1623 C C . LEU A 1 198 ? 11.077 -18.596 19.260 1.00 43.50 198 LEU A C 1
ATOM 1625 O O . LEU A 1 198 ? 11.778 -17.929 18.513 1.00 43.50 198 LEU A O 1
ATOM 1629 N N . ASP A 1 199 ? 11.499 -19.702 19.871 1.00 44.34 199 ASP A N 1
ATOM 1630 C CA . ASP A 1 199 ? 12.870 -20.243 19.886 1.00 44.34 199 ASP A CA 1
ATOM 1631 C C . ASP A 1 199 ? 13.376 -20.750 18.512 1.00 44.34 199 ASP A C 1
ATOM 1633 O O . ASP A 1 199 ? 14.024 -21.791 18.412 1.00 44.34 199 ASP A O 1
ATOM 1637 N N . ILE A 1 200 ? 13.047 -20.053 17.424 1.00 43.34 200 ILE A N 1
ATOM 1638 C CA . ILE A 1 200 ? 13.483 -20.354 16.068 1.00 43.34 200 ILE A CA 1
ATOM 1639 C C . ILE A 1 200 ? 13.872 -19.033 15.398 1.00 43.34 200 ILE A C 1
ATOM 1641 O O . ILE A 1 200 ? 13.016 -18.301 14.901 1.00 43.34 200 ILE A O 1
ATOM 1645 N N . ASP A 1 201 ? 15.177 -18.757 15.367 1.00 50.88 201 ASP A N 1
ATOM 1646 C CA . ASP A 1 201 ? 15.796 -17.729 14.526 1.00 50.88 201 ASP A CA 1
ATOM 1647 C C . ASP A 1 201 ? 15.656 -18.148 13.045 1.00 50.88 201 ASP A C 1
ATOM 1649 O O . ASP A 1 201 ? 16.606 -18.620 12.419 1.00 50.88 201 ASP A O 1
ATOM 1653 N N . VAL A 1 202 ? 14.447 -18.070 12.476 1.00 57.22 202 VAL A N 1
ATOM 1654 C CA . VAL A 1 202 ? 14.245 -18.322 11.042 1.00 57.22 202 VAL A CA 1
ATOM 1655 C C . VAL A 1 202 ? 14.645 -17.067 10.286 1.00 57.22 202 VAL A C 1
ATOM 1657 O O . VAL A 1 202 ? 13.918 -16.075 10.296 1.00 57.22 202 VAL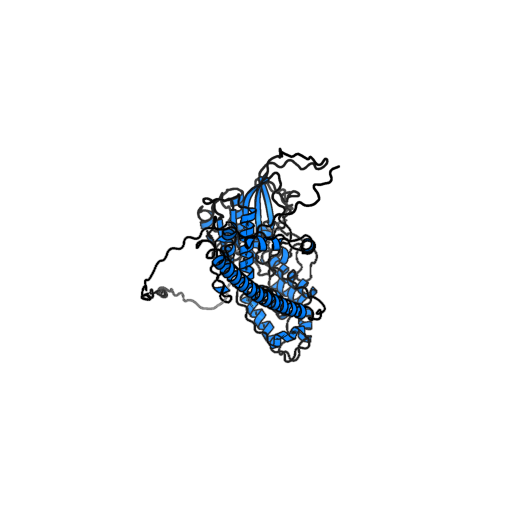 A O 1
ATOM 1660 N N . CYS A 1 203 ? 15.786 -17.127 9.602 1.00 69.12 203 CYS A N 1
ATOM 1661 C CA . CYS A 1 203 ? 16.095 -16.166 8.556 1.00 69.12 203 CYS A CA 1
ATOM 1662 C C . CYS A 1 203 ? 15.068 -16.329 7.431 1.00 69.12 203 CYS A C 1
ATOM 1664 O O . CYS A 1 203 ? 14.977 -17.404 6.842 1.00 69.12 203 CYS A O 1
ATOM 1666 N N . MET A 1 204 ? 14.269 -15.298 7.167 1.00 81.94 204 MET A N 1
ATOM 1667 C CA . MET A 1 204 ? 13.324 -15.290 6.051 1.00 81.94 204 MET A CA 1
ATOM 1668 C C . MET A 1 204 ? 13.966 -14.557 4.880 1.00 81.94 204 MET A C 1
ATOM 1670 O O . MET A 1 204 ? 14.160 -13.352 4.986 1.00 81.94 204 MET A O 1
ATOM 1674 N N . ALA A 1 205 ? 14.304 -15.255 3.794 1.00 91.38 205 ALA A N 1
ATOM 1675 C CA . ALA A 1 205 ? 14.996 -14.683 2.639 1.00 91.38 205 ALA A CA 1
ATOM 1676 C C . ALA A 1 205 ? 14.299 -15.058 1.319 1.00 91.38 205 ALA A C 1
ATOM 1678 O O . ALA A 1 205 ? 14.849 -15.804 0.524 1.00 91.38 205 ALA A O 1
ATOM 1679 N N . GLY A 1 206 ? 13.077 -14.580 1.075 1.00 95.06 206 GLY A N 1
ATOM 1680 C CA . GLY A 1 206 ? 12.141 -15.146 0.088 1.00 95.06 206 GLY A CA 1
ATOM 1681 C C . GLY A 1 206 ? 12.723 -15.442 -1.293 1.00 95.06 206 GLY A C 1
ATOM 1682 O O . GLY A 1 206 ? 12.643 -16.568 -1.784 1.00 95.06 206 GLY A O 1
ATOM 1683 N N . PHE A 1 207 ? 13.326 -14.432 -1.913 1.00 97.06 207 PHE A N 1
ATOM 1684 C CA . PHE A 1 207 ? 13.942 -14.536 -3.233 1.00 97.06 207 PHE A CA 1
ATOM 1685 C C . PHE A 1 207 ? 15.165 -15.466 -3.218 1.00 97.06 207 PHE A C 1
ATOM 1687 O O . PHE A 1 207 ? 15.317 -16.339 -4.075 1.00 97.06 207 PHE A O 1
ATOM 1694 N N . SER A 1 208 ? 16.022 -15.311 -2.207 1.00 96.12 208 SER A N 1
ATOM 1695 C CA . SER A 1 208 ? 17.204 -16.148 -1.995 1.00 96.12 208 SER A CA 1
ATOM 1696 C C . SER A 1 208 ? 16.825 -17.612 -1.762 1.00 96.12 208 SER A C 1
ATOM 1698 O O . SER A 1 208 ? 17.327 -18.483 -2.461 1.00 96.12 208 SER A O 1
ATOM 1700 N N . ASP A 1 209 ? 15.880 -17.902 -0.875 1.00 95.25 209 ASP A N 1
ATOM 1701 C CA . ASP A 1 209 ? 15.405 -19.249 -0.555 1.00 95.25 209 ASP A CA 1
ATOM 1702 C C . ASP A 1 209 ? 14.825 -19.949 -1.790 1.00 95.25 209 ASP A C 1
ATOM 1704 O O . ASP A 1 209 ? 15.190 -21.089 -2.087 1.00 95.25 209 ASP A O 1
ATOM 1708 N N . ALA A 1 210 ? 13.978 -19.252 -2.559 1.00 96.81 210 ALA A N 1
ATOM 1709 C CA . ALA A 1 210 ? 13.389 -19.789 -3.787 1.00 96.81 210 ALA A CA 1
ATOM 1710 C C . ALA A 1 210 ? 14.446 -20.092 -4.863 1.00 96.81 210 ALA A C 1
ATOM 1712 O O . ALA A 1 210 ? 14.333 -21.084 -5.587 1.00 96.81 210 ALA A O 1
ATOM 1713 N N . SER A 1 211 ? 15.521 -19.301 -4.906 1.00 96.25 211 SER A N 1
ATOM 1714 C CA . SER A 1 211 ? 16.684 -19.557 -5.763 1.00 96.25 211 SER A CA 1
ATOM 1715 C C . SER A 1 211 ? 17.694 -20.559 -5.193 1.00 96.25 211 SER A C 1
ATOM 1717 O O . SER A 1 211 ? 18.757 -20.753 -5.777 1.00 96.25 211 SER A O 1
ATOM 1719 N N . ARG A 1 212 ? 17.412 -21.200 -4.048 1.00 95.12 212 ARG A N 1
ATOM 1720 C CA . ARG A 1 212 ? 18.371 -22.061 -3.321 1.00 95.12 212 ARG A CA 1
ATOM 1721 C C . ARG A 1 212 ? 19.677 -21.336 -2.987 1.00 95.12 212 ARG A C 1
ATOM 1723 O O . ARG A 1 212 ? 20.760 -21.918 -3.015 1.00 95.12 212 ARG A O 1
ATOM 1730 N N . HIS A 1 213 ? 19.542 -20.060 -2.654 1.00 92.56 213 HIS A N 1
ATOM 1731 C CA . HIS A 1 213 ? 20.596 -19.105 -2.350 1.00 92.56 213 HIS A CA 1
ATOM 1732 C C . HIS A 1 213 ? 21.570 -18.821 -3.496 1.00 92.56 213 HIS A C 1
ATOM 1734 O O . HIS A 1 213 ? 22.662 -18.312 -3.234 1.00 92.56 213 HIS A O 1
ATOM 1740 N N . GLU A 1 214 ? 21.190 -19.128 -4.737 1.00 94.56 214 GLU A N 1
ATOM 1741 C CA . GLU A 1 214 ? 21.969 -18.768 -5.919 1.00 94.56 214 GLU A CA 1
ATOM 1742 C C . GLU A 1 214 ? 21.976 -17.250 -6.125 1.00 94.56 214 GLU A C 1
ATOM 1744 O O . GLU A 1 214 ? 23.032 -16.674 -6.374 1.00 94.56 214 GLU A O 1
ATOM 1749 N N . TYR A 1 215 ? 20.830 -16.588 -5.952 1.00 95.75 215 TYR A N 1
ATOM 1750 C CA . TYR A 1 215 ? 20.689 -15.146 -6.145 1.00 95.75 215 TYR A CA 1
ATOM 1751 C C . TYR A 1 215 ? 20.345 -14.453 -4.828 1.00 95.75 215 TYR A C 1
ATOM 1753 O O . TYR A 1 215 ? 19.395 -14.823 -4.141 1.00 95.75 215 TYR A O 1
ATOM 1761 N N . ARG A 1 216 ? 21.112 -13.416 -4.477 1.00 94.31 216 ARG A N 1
ATOM 1762 C CA . ARG A 1 216 ? 20.958 -12.662 -3.223 1.00 94.31 216 ARG A CA 1
ATOM 1763 C C . ARG A 1 216 ? 20.911 -11.158 -3.502 1.00 94.31 216 ARG A C 1
ATOM 1765 O O . ARG A 1 216 ? 21.933 -10.494 -3.368 1.00 94.31 216 ARG A O 1
ATOM 1772 N N . PRO A 1 217 ? 19.769 -10.618 -3.961 1.00 95.62 217 PRO A N 1
ATOM 1773 C CA . PRO A 1 217 ? 19.657 -9.186 -4.200 1.00 95.62 217 PRO A CA 1
ATOM 1774 C C . PRO A 1 217 ? 19.736 -8.402 -2.883 1.00 95.62 217 PRO A C 1
ATOM 1776 O O . PRO A 1 217 ? 18.937 -8.615 -1.972 1.00 95.62 217 PRO A O 1
ATOM 1779 N N . GLU A 1 218 ? 20.678 -7.470 -2.797 1.00 94.75 218 GLU A N 1
ATOM 1780 C CA . GLU A 1 218 ? 20.829 -6.573 -1.649 1.00 94.75 218 GLU A CA 1
ATOM 1781 C C . GLU A 1 218 ? 20.051 -5.268 -1.874 1.00 94.75 218 GLU A C 1
ATOM 1783 O O . GLU A 1 218 ? 19.808 -4.849 -3.012 1.00 94.75 218 GLU A O 1
ATOM 1788 N N . ILE A 1 219 ? 19.683 -4.578 -0.790 1.00 97.75 219 ILE A N 1
ATOM 1789 C CA . ILE A 1 219 ? 19.102 -3.232 -0.892 1.00 97.75 219 ILE A CA 1
ATOM 1790 C C . ILE A 1 219 ? 20.164 -2.271 -1.432 1.00 97.75 219 ILE A C 1
ATOM 1792 O O . ILE A 1 219 ? 21.171 -2.014 -0.774 1.00 97.75 219 ILE A O 1
ATOM 1796 N N . SER A 1 220 ? 19.909 -1.701 -2.608 1.00 97.94 220 SER A N 1
ATOM 1797 C CA . SER A 1 220 ? 20.854 -0.835 -3.312 1.00 97.94 220 SER A CA 1
ATOM 1798 C C . SER A 1 220 ? 20.776 0.622 -2.843 1.00 97.94 220 SER A C 1
ATOM 1800 O O . SER A 1 220 ? 21.802 1.288 -2.726 1.00 97.94 220 SER A O 1
ATOM 1802 N N . VAL A 1 221 ? 19.570 1.132 -2.557 1.00 98.50 221 VAL A N 1
ATOM 1803 C CA . VAL A 1 221 ? 19.358 2.540 -2.170 1.00 98.50 221 VAL A CA 1
ATOM 1804 C C . VAL A 1 221 ? 18.370 2.670 -1.016 1.00 98.50 221 VAL A C 1
ATOM 1806 O O . VAL A 1 221 ? 17.305 2.055 -1.012 1.00 98.50 221 VAL A O 1
ATOM 1809 N N . TYR A 1 222 ? 18.717 3.540 -0.072 1.00 98.12 222 TYR A N 1
ATOM 1810 C CA . TYR A 1 222 ? 17.909 3.926 1.079 1.00 98.12 222 TYR A CA 1
ATOM 1811 C C . TYR A 1 222 ? 17.472 5.388 0.905 1.00 98.12 222 TYR A C 1
ATOM 1813 O O . TYR A 1 222 ? 18.317 6.282 0.862 1.00 98.12 222 TYR A O 1
ATOM 1821 N N . LEU A 1 223 ? 16.166 5.628 0.775 1.00 97.75 223 LEU A N 1
ATOM 1822 C CA . LEU A 1 223 ? 15.571 6.953 0.582 1.00 97.75 223 LEU A CA 1
ATOM 1823 C C . LEU A 1 223 ? 15.035 7.496 1.913 1.00 97.75 223 LEU A C 1
ATOM 1825 O O . LEU A 1 223 ? 14.132 6.910 2.508 1.00 97.75 223 LEU A O 1
ATOM 1829 N N . ASP A 1 224 ? 15.600 8.605 2.389 1.00 95.81 224 ASP A N 1
ATOM 1830 C CA . ASP A 1 224 ? 15.242 9.197 3.683 1.00 95.81 224 ASP A CA 1
ATOM 1831 C C . ASP A 1 224 ? 13.780 9.690 3.718 1.00 95.81 224 ASP A C 1
ATOM 1833 O O . ASP A 1 224 ? 13.271 10.231 2.734 1.00 95.81 224 ASP A O 1
ATOM 1837 N N . GLU A 1 225 ? 13.109 9.514 4.859 1.00 95.06 225 GLU A N 1
ATOM 1838 C CA . GLU A 1 225 ? 11.722 9.960 5.111 1.00 95.06 225 GLU A CA 1
ATOM 1839 C C . GLU A 1 225 ? 11.656 11.315 5.834 1.00 95.06 225 GLU A C 1
ATOM 1841 O O . GLU A 1 225 ? 10.573 11.835 6.118 1.00 95.06 225 GLU A O 1
ATOM 1846 N N . GLY A 1 226 ? 12.811 11.920 6.128 1.00 90.62 226 GLY A N 1
ATOM 1847 C CA . GLY A 1 226 ? 12.903 13.221 6.775 1.00 90.62 226 GLY A CA 1
ATOM 1848 C C . GLY A 1 226 ? 12.182 14.326 5.999 1.00 90.62 226 GLY A C 1
ATOM 1849 O O . GLY A 1 226 ? 12.132 14.318 4.776 1.00 90.62 226 GLY A O 1
ATOM 1850 N N . ALA A 1 227 ? 11.659 15.326 6.713 1.00 83.81 227 ALA A N 1
ATOM 1851 C CA . ALA A 1 227 ? 10.760 16.362 6.179 1.00 83.81 227 ALA A CA 1
ATOM 1852 C C . ALA A 1 227 ? 11.305 17.219 5.011 1.00 83.81 227 ALA A C 1
ATOM 1854 O O . ALA A 1 227 ? 10.546 17.971 4.415 1.00 83.81 227 ALA A O 1
ATOM 1855 N N . ASN A 1 228 ? 12.604 17.142 4.706 1.00 83.94 228 ASN A N 1
ATOM 1856 C CA . ASN A 1 228 ? 13.240 17.866 3.597 1.00 83.94 228 ASN A CA 1
ATOM 1857 C C . ASN A 1 228 ? 13.855 16.916 2.550 1.00 83.94 228 ASN A C 1
ATOM 1859 O O . ASN A 1 228 ? 14.664 17.347 1.728 1.00 83.94 228 ASN A O 1
ATOM 1863 N N . SER A 1 229 ? 13.559 15.618 2.630 1.00 91.25 229 SER A N 1
ATOM 1864 C CA . SER A 1 229 ? 14.111 14.601 1.739 1.00 91.25 229 SER A CA 1
ATOM 1865 C C . SER A 1 229 ? 13.226 14.434 0.515 1.00 91.25 229 SER A C 1
ATOM 1867 O O . SER A 1 229 ? 12.039 14.156 0.642 1.00 91.25 229 SER A O 1
ATOM 1869 N N . ASN A 1 230 ? 13.803 14.554 -0.678 1.00 95.00 230 ASN A N 1
ATOM 1870 C CA . ASN A 1 230 ? 13.139 14.154 -1.915 1.00 95.00 230 ASN A CA 1
ATOM 1871 C C . ASN A 1 230 ? 13.101 12.626 -2.001 1.00 95.00 230 ASN A C 1
ATOM 1873 O O . ASN A 1 230 ? 14.133 11.988 -2.219 1.00 95.00 230 ASN A O 1
ATOM 1877 N N . ASN A 1 231 ? 11.913 12.060 -1.797 1.00 97.12 231 ASN A N 1
ATOM 1878 C CA . ASN A 1 231 ? 11.673 10.627 -1.773 1.00 97.12 231 ASN A CA 1
ATOM 1879 C C . ASN A 1 231 ? 10.390 10.306 -2.553 1.00 97.12 231 ASN A C 1
ATOM 1881 O O . ASN A 1 231 ? 9.293 10.672 -2.142 1.00 97.12 231 ASN A O 1
ATOM 1885 N N . THR A 1 232 ? 10.520 9.598 -3.675 1.00 97.69 232 THR A N 1
ATOM 1886 C CA . THR A 1 232 ? 9.386 9.182 -4.518 1.00 97.69 232 THR A CA 1
ATOM 1887 C C . THR A 1 232 ? 8.577 8.027 -3.921 1.00 97.69 232 THR A C 1
ATOM 1889 O O . THR A 1 232 ? 7.487 7.727 -4.403 1.00 97.69 232 THR A O 1
ATOM 1892 N N . LEU A 1 233 ? 9.081 7.389 -2.859 1.00 98.06 233 LEU A N 1
ATOM 1893 C CA . LEU A 1 233 ? 8.449 6.279 -2.142 1.00 98.06 233 LEU A CA 1
ATOM 1894 C C . LEU A 1 233 ? 7.770 6.723 -0.833 1.00 98.06 233 LEU A C 1
ATOM 1896 O O . LEU A 1 233 ? 7.342 5.860 -0.059 1.00 98.06 233 LEU A O 1
ATOM 1900 N N . TYR A 1 234 ? 7.666 8.033 -0.577 1.00 96.56 234 TYR A N 1
ATOM 1901 C CA . TYR A 1 234 ? 7.038 8.602 0.618 1.00 96.56 234 TYR A CA 1
ATOM 1902 C C . TYR A 1 234 ? 6.373 9.968 0.343 1.00 96.56 234 TYR A C 1
ATOM 1904 O O . TYR A 1 234 ? 6.743 10.687 -0.582 1.00 96.56 234 TYR A O 1
ATOM 1912 N N . ASN A 1 235 ? 5.364 10.342 1.137 1.00 90.00 235 ASN A N 1
ATOM 1913 C CA . ASN A 1 235 ? 4.545 11.546 0.921 1.00 90.00 235 ASN A CA 1
ATOM 1914 C C . ASN A 1 235 ? 4.806 12.622 1.980 1.00 90.00 235 ASN A C 1
ATOM 1916 O O . ASN A 1 235 ? 3.971 12.871 2.846 1.00 90.00 235 ASN A O 1
ATOM 1920 N N . ASN A 1 236 ? 5.971 13.263 1.928 1.00 84.06 236 ASN A N 1
ATOM 1921 C CA . ASN A 1 236 ? 6.372 14.298 2.891 1.00 84.06 236 ASN A CA 1
ATOM 1922 C C . ASN A 1 236 ? 6.649 15.679 2.269 1.00 84.06 236 ASN A C 1
ATOM 1924 O O . ASN A 1 236 ? 6.841 16.638 3.012 1.00 84.06 236 ASN A O 1
ATOM 1928 N N . ASN A 1 237 ? 6.603 15.811 0.938 1.00 84.94 237 ASN A N 1
ATOM 1929 C CA . ASN A 1 237 ? 7.049 17.023 0.229 1.00 84.94 237 ASN A CA 1
ATOM 1930 C C . ASN A 1 237 ? 5.915 17.821 -0.440 1.00 84.94 237 ASN A C 1
ATOM 1932 O O . ASN A 1 237 ? 6.148 18.546 -1.405 1.00 84.94 237 ASN A O 1
ATOM 1936 N N . CYS A 1 238 ? 4.679 17.699 0.055 1.00 91.12 238 CYS A N 1
ATOM 1937 C CA . CYS A 1 238 ? 3.519 18.436 -0.457 1.00 91.12 238 CYS A CA 1
ATOM 1938 C C . CYS A 1 238 ? 2.794 19.173 0.687 1.00 91.12 238 CYS A C 1
ATOM 1940 O O . CYS A 1 238 ? 1.779 18.690 1.183 1.00 91.12 238 CYS A O 1
ATOM 1942 N N . PRO A 1 239 ? 3.316 20.326 1.151 1.00 90.81 239 PRO A N 1
ATOM 1943 C CA . PRO A 1 239 ? 2.822 20.998 2.360 1.00 90.81 239 PRO A CA 1
ATOM 1944 C C . PRO A 1 239 ? 1.400 21.565 2.237 1.00 90.81 239 PRO A C 1
ATOM 1946 O O . PRO A 1 239 ? 0.745 21.766 3.255 1.00 90.81 239 PRO A O 1
ATOM 1949 N N . GLU A 1 240 ? 0.918 21.807 1.016 1.00 93.25 240 GLU A N 1
ATOM 1950 C CA . GLU A 1 240 ? -0.443 22.303 0.755 1.00 93.25 240 GLU A CA 1
ATOM 1951 C C . GLU A 1 240 ? -1.495 21.176 0.709 1.00 93.25 240 GLU A C 1
ATOM 1953 O O . GLU A 1 240 ? -2.692 21.448 0.614 1.00 93.25 240 GLU A O 1
ATOM 1958 N N . ALA A 1 241 ? -1.080 19.903 0.762 1.00 92.94 241 ALA A N 1
ATOM 1959 C CA . ALA A 1 241 ? -2.010 18.779 0.784 1.00 92.94 241 ALA A CA 1
ATOM 1960 C C . ALA A 1 241 ? -2.705 18.651 2.154 1.00 92.94 241 ALA A C 1
ATOM 1962 O O . ALA A 1 241 ? -2.071 18.686 3.208 1.00 92.94 241 ALA A O 1
ATOM 1963 N N . ASP A 1 242 ? -4.026 18.461 2.131 1.00 93.31 242 ASP A N 1
ATOM 1964 C CA . ASP A 1 242 ? -4.853 18.224 3.319 1.00 93.31 242 ASP A CA 1
ATOM 1965 C C . ASP A 1 242 ? -4.611 16.801 3.871 1.00 93.31 242 ASP A C 1
ATOM 1967 O O . ASP A 1 242 ? -4.301 15.877 3.121 1.00 93.31 242 ASP A O 1
ATOM 1971 N N . ASN A 1 243 ? -4.782 16.575 5.173 1.00 91.56 243 ASN A N 1
ATOM 1972 C CA . ASN A 1 243 ? -4.581 15.252 5.778 1.00 91.56 243 ASN A CA 1
ATOM 1973 C C . ASN A 1 243 ? -5.833 14.354 5.737 1.00 91.56 243 ASN A C 1
ATOM 1975 O O . ASN A 1 243 ? -5.789 13.244 6.265 1.00 91.56 243 ASN A O 1
ATOM 1979 N N . ALA A 1 244 ? -6.926 14.828 5.123 1.00 95.75 244 ALA A N 1
ATOM 1980 C CA . ALA A 1 244 ? -8.229 14.163 5.020 1.00 95.75 244 ALA A CA 1
ATOM 1981 C C . ALA A 1 244 ? -8.982 13.967 6.347 1.00 95.75 244 ALA A C 1
ATOM 1983 O O . ALA A 1 244 ? -10.010 13.282 6.375 1.00 95.75 244 ALA A O 1
ATOM 1984 N N . GLN A 1 245 ? -8.523 14.590 7.440 1.00 95.94 245 GLN A N 1
ATOM 1985 C CA . GLN A 1 245 ? -9.113 14.406 8.767 1.00 95.94 245 GLN A CA 1
ATOM 1986 C C . GLN A 1 245 ? -10.593 14.796 8.787 1.00 95.94 245 GLN A C 1
ATOM 1988 O O . GLN A 1 245 ? -11.412 14.076 9.343 1.00 95.94 245 GLN A O 1
ATOM 1993 N N . MET A 1 246 ? -10.962 15.897 8.125 1.00 97.69 246 MET A N 1
ATOM 1994 C CA . MET A 1 246 ? -12.352 16.361 8.083 1.00 97.69 246 MET A CA 1
ATOM 1995 C C . MET A 1 246 ? -13.284 15.336 7.419 1.00 97.69 246 MET A C 1
ATOM 1997 O O . MET A 1 246 ? -14.399 15.109 7.890 1.00 97.69 246 MET A O 1
ATOM 2001 N N . GLN A 1 247 ? -12.847 14.722 6.321 1.00 98.44 247 GLN A N 1
ATOM 2002 C CA . GLN A 1 247 ? -13.616 13.733 5.569 1.00 98.44 247 GLN A CA 1
ATOM 2003 C C . GLN A 1 247 ? -13.734 12.426 6.352 1.00 98.44 247 GLN A C 1
ATOM 2005 O O . GLN A 1 247 ? -14.830 11.867 6.423 1.00 98.44 247 GLN A O 1
ATOM 2010 N N . LEU A 1 248 ? -12.635 11.980 6.970 1.00 98.19 248 LEU A N 1
ATOM 2011 C CA . LEU A 1 248 ? -12.631 10.814 7.848 1.00 98.19 248 LEU A CA 1
ATOM 2012 C C . LEU A 1 248 ? -13.569 11.024 9.042 1.00 98.19 248 LEU A C 1
ATOM 2014 O O . LEU A 1 248 ? -14.453 10.200 9.255 1.00 98.19 248 LEU A O 1
ATOM 2018 N N . ASP A 1 249 ? -13.447 12.144 9.759 1.00 98.44 249 ASP A N 1
ATOM 2019 C CA 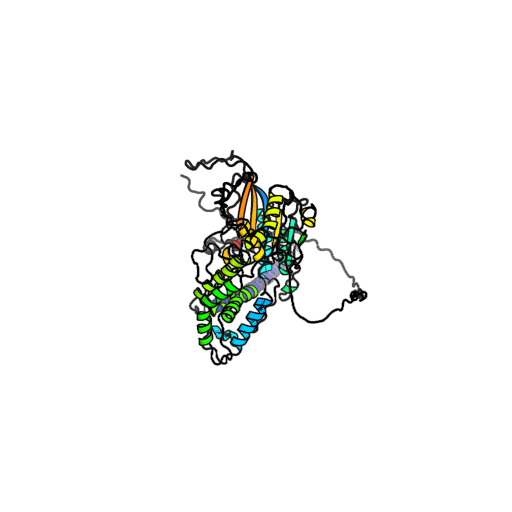. ASP A 1 249 ? -14.289 12.468 10.918 1.00 98.44 249 ASP A CA 1
ATOM 2020 C C . ASP A 1 249 ? -15.773 12.528 10.540 1.00 98.44 249 ASP A C 1
ATOM 2022 O O . ASP A 1 249 ? -16.618 11.976 11.243 1.00 98.44 249 ASP A O 1
ATOM 2026 N N . THR A 1 250 ? -16.097 13.141 9.395 1.00 98.69 250 THR A N 1
ATOM 2027 C CA . THR A 1 250 ? -17.479 13.212 8.892 1.00 98.69 250 THR A CA 1
ATOM 2028 C C . THR A 1 250 ? -18.058 11.816 8.667 1.00 98.69 250 THR A C 1
ATOM 2030 O O . THR A 1 250 ? -19.199 11.541 9.054 1.00 98.69 250 THR A O 1
ATOM 2033 N N . TRP A 1 251 ? -17.278 10.915 8.067 1.00 98.69 251 TRP A N 1
ATOM 2034 C CA . TRP A 1 251 ? -17.744 9.558 7.821 1.00 98.69 251 TRP A CA 1
ATOM 2035 C C . TRP A 1 251 ? -17.813 8.730 9.106 1.00 98.69 251 TRP A C 1
ATOM 2037 O O . TRP A 1 251 ? -18.821 8.059 9.330 1.00 98.69 251 TRP A O 1
ATOM 2047 N N . VAL A 1 252 ? -16.790 8.804 9.963 1.00 98.75 252 VAL A N 1
ATOM 2048 C CA . VAL A 1 252 ? -16.746 8.119 11.265 1.00 98.75 252 VAL A CA 1
ATOM 2049 C C . VAL A 1 252 ? -17.954 8.498 12.110 1.00 98.75 252 VAL A C 1
ATOM 2051 O O . VAL A 1 252 ? -18.651 7.608 12.590 1.00 98.75 252 VAL A O 1
ATOM 2054 N N . GLU A 1 253 ? -18.277 9.786 12.211 1.00 98.62 253 GLU A N 1
ATOM 2055 C CA . GLU A 1 253 ? -19.490 10.243 12.893 1.00 98.62 253 GLU A CA 1
ATOM 2056 C C . GLU A 1 253 ? -20.758 9.687 12.218 1.00 98.62 253 GLU A C 1
ATOM 2058 O O . GLU A 1 253 ? -21.688 9.230 12.876 1.00 98.62 253 GLU A O 1
ATOM 2063 N N . THR A 1 254 ? -20.797 9.635 10.885 1.00 98.25 254 THR A N 1
ATOM 2064 C CA . THR A 1 254 ? -21.967 9.120 10.156 1.00 98.25 254 THR A CA 1
ATOM 2065 C C . THR A 1 254 ? -22.241 7.638 10.437 1.00 98.25 254 THR A C 1
ATOM 2067 O O . THR A 1 254 ? -23.396 7.255 10.642 1.00 98.25 254 THR A O 1
ATOM 2070 N N . PHE A 1 255 ? -21.218 6.777 10.408 1.00 97.50 255 PHE A N 1
ATOM 2071 C CA . PHE A 1 255 ? -21.424 5.329 10.523 1.00 97.50 255 PHE A CA 1
ATOM 2072 C C . PHE A 1 255 ? -21.327 4.821 11.968 1.00 97.50 255 PHE A C 1
ATOM 2074 O O . PHE A 1 255 ? -22.073 3.911 12.341 1.00 97.50 255 PHE A O 1
ATOM 2081 N N . ALA A 1 256 ? -20.431 5.391 12.779 1.00 98.19 256 ALA A N 1
ATOM 2082 C CA . ALA A 1 256 ? -20.068 4.839 14.079 1.00 98.19 256 ALA A CA 1
ATOM 2083 C C . ALA A 1 256 ? -20.862 5.425 15.254 1.00 98.19 256 ALA A C 1
ATOM 2085 O O . ALA A 1 256 ? -20.813 4.837 16.331 1.00 98.19 256 ALA A O 1
ATOM 2086 N N . SER A 1 257 ? -21.652 6.495 15.091 1.00 98.25 257 SER A N 1
ATOM 2087 C CA . SER A 1 257 ? -22.457 7.027 16.209 1.00 98.25 257 SER A CA 1
ATOM 2088 C C . SER A 1 257 ? -23.495 6.020 16.711 1.00 98.25 257 SER A C 1
ATOM 2090 O O . SER A 1 257 ? -23.589 5.772 17.910 1.00 98.25 257 SER A O 1
ATOM 2092 N N . SER A 1 258 ? -24.183 5.314 15.804 1.00 97.75 258 SER A N 1
ATOM 2093 C CA . SER A 1 258 ? -25.094 4.226 16.206 1.00 97.75 258 SER A CA 1
ATOM 2094 C C . SER A 1 258 ? -24.365 3.015 16.811 1.00 97.75 258 SER A C 1
ATOM 2096 O O . SER A 1 258 ? -24.895 2.350 17.702 1.00 97.75 258 SER A O 1
ATOM 2098 N N . THR A 1 259 ? -23.129 2.755 16.371 1.00 97.12 259 THR A N 1
ATOM 2099 C CA . THR A 1 259 ? -22.249 1.731 16.949 1.00 97.12 259 THR A CA 1
ATOM 2100 C C . THR A 1 259 ? -21.861 2.102 18.377 1.00 97.12 259 THR A C 1
ATOM 2102 O O . THR A 1 259 ? -21.928 1.264 19.271 1.00 97.12 259 THR A O 1
ATOM 2105 N N . ALA A 1 260 ? -21.500 3.362 18.616 1.00 97.19 260 ALA A N 1
ATOM 2106 C CA . ALA A 1 260 ? -21.147 3.878 19.930 1.00 97.19 260 ALA A CA 1
ATOM 2107 C C . ALA A 1 260 ? -22.334 3.805 20.905 1.00 97.19 260 ALA A C 1
ATOM 2109 O O . ALA A 1 260 ? -22.182 3.292 22.015 1.00 97.19 260 ALA A O 1
ATOM 2110 N N . ASP A 1 261 ? -23.534 4.210 20.474 1.00 97.00 261 ASP A N 1
ATOM 2111 C CA . ASP A 1 261 ? -24.768 4.063 21.260 1.00 97.00 261 ASP A CA 1
ATOM 2112 C C . ASP A 1 261 ? -25.017 2.600 21.652 1.00 97.00 261 ASP A C 1
ATOM 2114 O O . ASP A 1 261 ? -25.304 2.291 22.815 1.00 97.00 261 ASP A O 1
ATOM 2118 N N . ARG A 1 262 ? -24.841 1.675 20.698 1.00 95.75 262 ARG A N 1
ATOM 2119 C CA . ARG A 1 262 ? -24.935 0.237 20.960 1.00 95.75 262 ARG A CA 1
ATOM 2120 C C . ARG A 1 262 ? -23.890 -0.199 21.984 1.00 95.75 262 ARG A C 1
ATOM 2122 O O . ARG A 1 262 ? -24.276 -0.791 22.987 1.00 95.75 262 ARG A O 1
ATOM 2129 N N . LEU A 1 263 ? -22.606 0.106 21.787 1.00 94.00 263 LEU A N 1
ATOM 2130 C CA . LEU A 1 263 ? -21.526 -0.290 22.700 1.00 94.00 263 LEU A CA 1
ATOM 2131 C C . LEU A 1 263 ? -21.742 0.224 24.130 1.00 94.00 263 LEU A C 1
ATOM 2133 O O . LEU A 1 263 ? -21.513 -0.534 25.075 1.00 94.00 263 LEU A O 1
ATOM 2137 N N . ASN A 1 264 ? -22.227 1.460 24.289 1.00 94.88 264 ASN A N 1
ATOM 2138 C CA . ASN A 1 264 ? -22.582 2.038 25.588 1.00 94.88 264 ASN A CA 1
ATOM 2139 C C . ASN A 1 264 ? -23.735 1.281 26.266 1.00 94.88 264 ASN A C 1
ATOM 2141 O O . ASN A 1 264 ? -23.721 1.102 27.480 1.00 94.88 264 ASN A O 1
ATOM 2145 N N . SER A 1 265 ? -24.715 0.786 25.501 1.00 94.62 265 SER A N 1
ATOM 2146 C CA . SER A 1 265 ? -25.834 0.002 26.051 1.00 94.62 265 SER A CA 1
ATOM 2147 C C . SER A 1 265 ? -25.427 -1.391 26.560 1.00 94.62 265 SER A C 1
ATOM 2149 O O . SER A 1 265 ? -26.106 -1.970 27.414 1.00 94.62 265 SER A O 1
ATOM 2151 N N . LEU A 1 266 ? -24.303 -1.928 26.070 1.00 92.50 266 LEU A N 1
ATOM 2152 C CA . LEU A 1 266 ? -23.795 -3.252 26.447 1.00 92.50 266 LEU A CA 1
ATOM 2153 C C . LEU A 1 266 ? -22.975 -3.244 27.744 1.00 92.50 266 LEU A C 1
ATOM 2155 O O . LEU A 1 266 ? -22.578 -4.311 28.216 1.00 92.50 266 LEU A O 1
ATOM 2159 N N . VAL A 1 267 ? -22.736 -2.074 28.340 1.00 90.81 267 VAL A N 1
ATOM 2160 C CA . VAL A 1 267 ? -21.978 -1.922 29.586 1.00 90.81 267 VAL A CA 1
ATOM 2161 C C . VAL A 1 267 ? -22.761 -1.132 30.629 1.00 90.81 267 VAL A C 1
ATOM 2163 O O . VAL A 1 267 ? -23.654 -0.349 30.321 1.00 90.81 267 VAL A O 1
ATOM 2166 N N . GLY A 1 268 ? -22.454 -1.367 31.901 1.00 90.12 268 GLY A N 1
ATOM 2167 C CA . GLY A 1 268 ? -23.041 -0.662 33.034 1.00 90.12 268 GLY A CA 1
ATOM 2168 C C . GLY A 1 268 ? -21.989 0.112 33.818 1.00 90.12 268 GLY A C 1
ATOM 2169 O O . GLY A 1 268 ? -20.881 -0.370 34.051 1.00 90.12 268 GLY A O 1
ATOM 2170 N N . GLY A 1 269 ? -22.346 1.316 34.272 1.00 86.56 269 GLY A N 1
ATOM 2171 C CA . GLY A 1 269 ? -21.505 2.112 35.169 1.00 86.56 269 GLY A CA 1
ATOM 2172 C C . GLY A 1 269 ? -20.225 2.666 34.540 1.00 86.56 269 GLY A C 1
ATOM 2173 O O . GLY A 1 269 ? -19.274 2.915 35.281 1.00 86.56 269 GLY A O 1
ATOM 2174 N N . ILE A 1 270 ? -20.205 2.845 33.216 1.00 89.19 270 ILE A N 1
ATOM 2175 C CA . ILE A 1 270 ? -19.132 3.549 32.510 1.00 89.19 270 ILE A CA 1
ATOM 2176 C C . ILE A 1 270 ? -19.049 5.008 32.999 1.00 89.19 270 ILE A C 1
ATOM 2178 O O . ILE A 1 270 ? -20.071 5.631 33.293 1.00 89.19 270 ILE A O 1
ATOM 2182 N N . GLN A 1 271 ? -17.833 5.536 33.163 1.00 87.69 271 GLN A N 1
ATOM 2183 C CA . GLN A 1 271 ? -17.616 6.904 33.666 1.00 87.69 271 GLN A CA 1
ATOM 2184 C C . GLN A 1 271 ? -17.764 7.959 32.567 1.00 87.69 271 GLN A C 1
ATOM 2186 O O . GLN A 1 271 ? -18.203 9.075 32.832 1.00 87.69 271 GLN A O 1
ATOM 2191 N N . GLU A 1 272 ? -17.393 7.587 31.345 1.00 92.69 272 GLU A N 1
ATOM 2192 C CA . GLU A 1 272 ? -17.434 8.416 30.150 1.00 92.69 272 GLU A CA 1
ATOM 2193 C C . GLU A 1 272 ? -17.949 7.556 28.998 1.00 92.69 272 GLU A C 1
ATOM 2195 O O . GLU A 1 272 ? -17.464 6.443 28.802 1.00 92.69 272 GLU A O 1
ATOM 2200 N N . ASN A 1 273 ? -18.933 8.053 28.253 1.00 93.19 273 ASN A N 1
ATOM 2201 C CA . ASN A 1 273 ? -19.507 7.302 27.143 1.00 93.19 273 ASN A CA 1
ATOM 2202 C C . ASN A 1 273 ? -18.485 7.111 26.014 1.00 93.19 273 ASN A C 1
ATOM 2204 O O . ASN A 1 273 ? -17.731 8.024 25.680 1.00 93.19 273 ASN A O 1
ATOM 2208 N N . ILE A 1 274 ? -18.533 5.941 25.380 1.00 95.00 274 ILE A N 1
ATOM 2209 C CA . ILE A 1 274 ? -17.857 5.663 24.113 1.00 95.00 274 ILE A CA 1
ATOM 2210 C C . ILE A 1 274 ? -18.437 6.588 23.041 1.00 95.00 274 ILE A C 1
ATOM 2212 O O . ILE A 1 274 ? -19.655 6.646 22.869 1.00 95.00 274 ILE A O 1
ATOM 2216 N N . THR A 1 275 ? -17.570 7.316 22.344 1.00 97.75 275 THR A N 1
ATOM 2217 C CA . THR A 1 275 ? -17.910 8.171 21.194 1.00 97.75 275 THR A CA 1
ATOM 2218 C C . THR A 1 275 ? -17.796 7.408 19.867 1.00 97.75 275 THR A C 1
ATOM 2220 O O . THR A 1 275 ? -17.273 6.294 19.828 1.00 97.75 275 THR A O 1
ATOM 2223 N N . ALA A 1 276 ? -18.239 8.005 18.753 1.00 98.44 276 ALA A N 1
ATOM 2224 C CA . ALA A 1 276 ? -18.037 7.443 17.411 1.00 98.44 276 ALA A CA 1
ATOM 2225 C C . ALA A 1 276 ? -16.546 7.219 17.096 1.00 98.44 276 ALA A C 1
ATOM 2227 O O . ALA A 1 276 ? -16.161 6.163 16.590 1.00 98.44 276 ALA A O 1
ATOM 2228 N N . LYS A 1 277 ? -15.696 8.182 17.481 1.00 98.25 277 LYS A N 1
ATOM 2229 C CA . LYS A 1 277 ? -14.238 8.078 17.367 1.00 98.25 277 LYS A CA 1
ATOM 2230 C C . LYS A 1 277 ? -13.689 6.932 18.217 1.00 98.25 277 LYS A C 1
ATOM 2232 O O . LYS A 1 277 ? -12.892 6.145 17.715 1.00 98.25 277 LYS A O 1
ATOM 2237 N N . ASP A 1 278 ? -14.127 6.799 19.471 1.00 97.75 278 ASP A N 1
ATOM 2238 C CA . ASP A 1 278 ? -13.706 5.686 20.335 1.00 97.75 278 ASP A CA 1
ATOM 2239 C C . ASP A 1 278 ? -14.107 4.334 19.716 1.00 97.75 278 ASP A C 1
ATOM 2241 O O . ASP A 1 278 ? -13.291 3.417 19.647 1.00 97.75 278 ASP A O 1
ATOM 2245 N N . ALA A 1 279 ? -15.338 4.218 19.202 1.00 97.75 279 ALA A N 1
ATOM 2246 C CA . ALA A 1 279 ? -15.817 3.008 18.538 1.00 97.75 279 ALA A CA 1
ATOM 2247 C C . ALA A 1 279 ? -14.953 2.645 17.318 1.00 97.75 279 ALA A C 1
ATOM 2249 O O . ALA A 1 279 ? -14.544 1.493 17.198 1.00 97.75 279 ALA A O 1
ATOM 2250 N N . PHE A 1 280 ? -14.617 3.616 16.461 1.00 98.44 280 PHE A N 1
ATOM 2251 C CA . PHE A 1 280 ? -13.727 3.415 15.311 1.00 98.44 280 PHE A CA 1
ATOM 2252 C C . PHE A 1 280 ? -12.340 2.886 15.716 1.00 98.44 280 PHE A C 1
ATOM 2254 O O . PHE A 1 280 ? -11.852 1.926 15.119 1.00 98.44 280 PHE A O 1
ATOM 2261 N N . HIS A 1 281 ? -11.729 3.430 16.772 1.00 98.12 281 HIS A N 1
ATOM 2262 C CA . HIS A 1 281 ? -10.424 2.948 17.241 1.00 98.12 281 HIS A CA 1
ATOM 2263 C C . HIS A 1 281 ? -10.522 1.580 17.932 1.00 98.12 281 HIS A C 1
ATOM 2265 O O . HIS A 1 281 ? -9.667 0.725 17.719 1.00 98.12 281 HIS A O 1
ATOM 2271 N N . ILE A 1 282 ? -11.594 1.290 18.677 1.00 96.88 282 ILE A N 1
ATOM 2272 C CA . ILE A 1 282 ? -11.829 -0.070 19.197 1.00 96.88 282 ILE A CA 1
ATOM 2273 C C . ILE A 1 282 ? -11.997 -1.065 18.035 1.00 96.88 282 ILE A C 1
ATOM 2275 O O . ILE A 1 282 ? -11.500 -2.187 18.124 1.00 96.88 282 ILE A O 1
ATOM 2279 N N . MET A 1 283 ? -12.625 -0.672 16.918 1.00 97.50 283 MET A N 1
ATOM 2280 C CA . MET A 1 283 ? -12.706 -1.521 15.720 1.00 97.50 283 MET A CA 1
ATOM 2281 C C . MET A 1 283 ? -11.327 -1.854 15.142 1.00 97.50 283 MET A C 1
ATOM 2283 O O . MET A 1 283 ? -11.133 -2.991 14.714 1.00 97.50 283 MET A O 1
ATOM 2287 N N . MET A 1 284 ? -10.353 -0.934 15.187 1.00 98.00 284 MET A N 1
ATOM 2288 C CA . MET A 1 284 ? -8.975 -1.189 14.731 1.00 98.00 284 MET A CA 1
ATOM 2289 C C . MET A 1 284 ? -8.268 -2.305 15.515 1.00 98.00 284 MET A C 1
ATOM 2291 O O . MET A 1 284 ? -7.359 -2.944 14.982 1.00 98.00 284 MET A O 1
ATOM 2295 N N . MET A 1 285 ? -8.698 -2.616 16.742 1.00 97.75 285 MET A N 1
ATOM 2296 C CA . MET A 1 285 ? -8.149 -3.760 17.479 1.00 97.75 285 MET A CA 1
ATOM 2297 C C . MET A 1 285 ? -8.404 -5.090 16.774 1.00 97.75 285 MET A C 1
ATOM 2299 O O . MET A 1 285 ? -7.566 -5.986 16.849 1.00 97.75 285 MET A O 1
ATOM 2303 N N . CYS A 1 286 ? -9.522 -5.216 16.051 1.00 97.94 286 CYS A N 1
ATOM 2304 C CA . CYS A 1 286 ? -9.839 -6.429 15.309 1.00 97.94 286 CYS A CA 1
ATOM 2305 C C . CYS A 1 286 ? -8.734 -6.801 14.296 1.00 97.94 286 CYS A C 1
ATOM 2307 O O . CYS A 1 286 ? -8.168 -7.889 14.449 1.00 97.94 286 CYS A O 1
ATOM 2309 N N . PRO A 1 287 ? -8.362 -5.955 13.311 1.00 97.94 287 PRO A N 1
ATOM 2310 C CA . PRO A 1 287 ? -7.266 -6.267 12.399 1.00 97.94 287 PRO A CA 1
ATOM 2311 C C . PRO A 1 287 ? -5.920 -6.400 13.118 1.00 97.94 287 PRO A C 1
ATOM 2313 O O . PRO A 1 287 ? -5.275 -7.440 12.978 1.00 97.94 287 PRO A O 1
ATOM 2316 N N . TYR A 1 288 ? -5.507 -5.407 13.918 1.00 98.19 288 TYR A N 1
ATOM 2317 C CA . TYR A 1 288 ? -4.159 -5.374 14.501 1.00 98.19 288 TYR A CA 1
ATOM 2318 C C . TYR A 1 288 ? -3.876 -6.545 15.452 1.00 98.19 288 TYR A C 1
ATOM 2320 O O . TYR A 1 288 ? -2.801 -7.147 15.402 1.00 98.19 288 TYR A O 1
ATOM 2328 N N . GLU A 1 289 ? -4.839 -6.925 16.293 1.00 97.38 289 GLU A N 1
ATOM 2329 C CA . GLU A 1 289 ? -4.657 -8.089 17.155 1.00 97.38 289 GLU A CA 1
ATOM 2330 C C . GLU A 1 289 ? -4.770 -9.396 16.361 1.00 97.38 289 GLU A C 1
ATOM 2332 O O . GLU A 1 289 ? -4.006 -10.325 16.617 1.00 97.38 289 GLU A O 1
ATOM 2337 N N . THR A 1 290 ? -5.651 -9.480 15.356 1.00 97.38 290 THR A N 1
ATOM 2338 C CA . THR A 1 290 ? -5.782 -10.709 14.555 1.00 97.38 290 THR A CA 1
ATOM 2339 C C . THR A 1 290 ? -4.497 -11.043 13.800 1.00 97.38 290 THR A C 1
ATOM 2341 O O . THR A 1 290 ? -4.062 -12.196 13.819 1.00 97.38 290 THR A O 1
ATOM 2344 N N . ILE A 1 291 ? -3.859 -10.057 13.162 1.00 95.31 291 ILE A N 1
ATOM 2345 C CA . ILE A 1 291 ? -2.612 -10.275 12.409 1.00 95.31 291 ILE A CA 1
ATOM 2346 C C . ILE A 1 291 ? -1.436 -10.616 13.328 1.00 95.31 291 ILE A C 1
ATOM 2348 O O . ILE A 1 291 ? -0.604 -11.451 12.975 1.00 95.31 291 ILE A O 1
ATOM 2352 N N . TYR A 1 292 ? -1.399 -10.036 14.532 1.00 94.81 292 TYR A N 1
ATOM 2353 C CA . TYR A 1 292 ? -0.383 -10.346 15.533 1.00 94.81 292 TYR A CA 1
ATOM 2354 C C . TYR A 1 292 ? -0.565 -11.751 16.123 1.00 94.81 292 TYR A C 1
ATOM 2356 O O . TYR A 1 292 ? 0.379 -12.540 16.184 1.00 94.81 292 TYR A O 1
ATOM 2364 N N . ARG A 1 293 ? -1.789 -12.089 16.544 1.00 93.81 293 ARG A N 1
ATOM 2365 C CA . ARG A 1 293 ? -2.108 -13.358 17.219 1.00 93.81 293 ARG A CA 1
ATOM 2366 C C . ARG A 1 293 ? -2.307 -14.529 16.260 1.00 93.81 293 ARG A C 1
ATOM 2368 O O . ARG A 1 293 ? -2.304 -15.674 16.704 1.00 93.81 293 ARG A O 1
ATOM 2375 N N . ARG A 1 294 ? -2.504 -14.257 14.965 1.00 92.25 294 ARG A N 1
ATOM 2376 C CA . ARG A 1 294 ? -2.841 -15.234 13.910 1.00 92.25 294 ARG A CA 1
ATOM 2377 C C . ARG A 1 294 ? -4.149 -15.994 14.156 1.00 92.25 294 ARG A C 1
ATOM 2379 O O . ARG A 1 294 ? -4.365 -17.072 13.606 1.00 92.25 294 ARG A O 1
ATOM 2386 N N . VAL A 1 295 ? -5.028 -15.429 14.976 1.00 93.44 295 VAL A N 1
ATOM 2387 C CA . VAL A 1 295 ? -6.376 -15.924 15.267 1.00 93.44 295 VAL A CA 1
ATOM 2388 C C . VAL A 1 295 ? -7.315 -14.732 15.334 1.00 93.44 295 VAL A C 1
ATOM 2390 O O . VAL A 1 295 ? -6.896 -13.660 15.762 1.00 93.44 295 VAL A O 1
ATOM 2393 N N . CYS A 1 296 ? -8.570 -14.902 14.909 1.00 94.94 296 CYS A N 1
ATOM 2394 C CA . CYS A 1 296 ? -9.522 -13.794 14.903 1.00 94.94 296 CYS A CA 1
ATOM 2395 C C . CYS A 1 296 ? -9.688 -13.216 16.313 1.00 94.94 296 CYS A C 1
ATOM 2397 O O . CYS A 1 296 ? -10.025 -13.944 17.253 1.00 94.94 296 CYS A O 1
ATOM 2399 N N . SER A 1 297 ? -9.429 -11.918 16.449 1.00 96.25 297 SER A N 1
ATOM 2400 C CA . SER A 1 297 ? -9.478 -11.221 17.727 1.00 96.25 297 SER A CA 1
ATOM 2401 C C . SER A 1 297 ? -10.898 -11.238 18.315 1.00 96.25 297 SER A C 1
ATOM 2403 O O . SER A 1 297 ? -11.881 -11.091 17.579 1.00 96.25 297 SER A O 1
ATOM 2405 N N . PRO A 1 298 ? -11.049 -11.357 19.647 1.00 94.81 298 PRO A N 1
ATOM 2406 C CA . PRO A 1 298 ? -12.331 -11.153 20.313 1.00 94.81 298 PRO A CA 1
ATOM 2407 C C . PRO A 1 298 ? -12.978 -9.797 19.996 1.00 94.81 298 PRO A C 1
ATOM 2409 O O . PRO A 1 298 ? -14.204 -9.746 19.916 1.00 94.81 298 PRO A O 1
ATOM 2412 N N . PHE A 1 299 ? -12.188 -8.744 19.732 1.00 95.94 299 PHE A N 1
ATOM 2413 C CA . PHE A 1 299 ? -12.706 -7.431 19.330 1.00 95.94 299 PHE A CA 1
ATOM 2414 C C . PHE A 1 299 ? -13.521 -7.493 18.041 1.00 95.94 299 PHE A C 1
ATOM 2416 O O . PHE A 1 299 ? -14.484 -6.748 17.896 1.00 95.94 299 PHE A O 1
ATOM 2423 N N . CYS A 1 300 ? -13.210 -8.417 17.128 1.00 96.38 300 CYS A N 1
ATOM 2424 C CA . CYS A 1 300 ? -13.975 -8.579 15.896 1.00 96.38 300 CYS A CA 1
ATOM 2425 C C . CYS A 1 300 ? -15.446 -8.926 16.160 1.00 96.38 300 CYS A C 1
ATOM 2427 O O . CYS A 1 300 ? -16.318 -8.490 15.421 1.00 96.38 300 CYS A O 1
ATOM 2429 N N . ARG A 1 301 ? -15.730 -9.661 17.242 1.00 93.50 301 ARG A N 1
ATOM 2430 C CA . ARG A 1 301 ? -17.087 -10.099 17.610 1.00 93.50 301 ARG A CA 1
ATOM 2431 C C . ARG A 1 301 ? -17.888 -9.036 18.357 1.00 93.50 301 ARG A C 1
ATOM 2433 O O . ARG A 1 301 ? -19.066 -9.228 18.631 1.00 93.50 301 ARG A O 1
ATOM 2440 N N . MET A 1 302 ? -17.263 -7.906 18.691 1.00 92.88 302 MET A N 1
ATOM 2441 C CA . MET A 1 302 ? -17.966 -6.759 19.269 1.00 92.88 302 MET A CA 1
ATOM 2442 C C . MET A 1 302 ? -18.793 -6.003 18.224 1.00 92.88 302 MET A C 1
ATOM 2444 O O . MET A 1 302 ? -19.635 -5.179 18.596 1.00 92.88 302 MET A O 1
ATOM 2448 N N . PHE A 1 303 ? -18.558 -6.268 16.935 1.00 95.06 303 PHE A N 1
ATOM 2449 C CA . PHE A 1 303 ? -19.121 -5.532 15.812 1.00 95.06 303 PHE A CA 1
ATOM 2450 C C . PHE A 1 303 ? -19.777 -6.466 14.797 1.00 95.06 303 PHE A C 1
ATOM 2452 O O . PHE A 1 303 ? -19.387 -7.615 14.611 1.00 95.06 303 PHE A O 1
ATOM 2459 N N . THR A 1 304 ? -20.789 -5.947 14.118 1.00 95.06 304 THR A N 1
ATOM 2460 C CA . THR A 1 304 ? -21.502 -6.628 13.038 1.00 95.06 304 THR A CA 1
ATOM 2461 C C . THR A 1 304 ? -20.795 -6.422 11.700 1.00 95.06 304 THR A C 1
ATOM 2463 O O . THR A 1 304 ? -20.081 -5.441 11.499 1.00 95.06 304 THR A O 1
ATOM 2466 N N . GLU A 1 305 ? -21.064 -7.290 10.725 1.00 95.31 305 GLU A N 1
ATOM 2467 C CA . GLU A 1 305 ? -20.539 -7.140 9.359 1.00 95.31 305 GLU A CA 1
ATOM 2468 C C . GLU A 1 305 ? -20.905 -5.782 8.730 1.00 95.31 305 GLU A C 1
ATOM 2470 O O . GLU A 1 305 ? -20.068 -5.150 8.095 1.00 95.31 305 GLU A O 1
ATOM 2475 N N . LYS A 1 306 ? -22.118 -5.270 8.983 1.00 95.88 306 LYS A N 1
ATOM 2476 C CA . LYS A 1 306 ? -22.555 -3.947 8.504 1.00 95.88 306 LYS A CA 1
ATOM 2477 C C . LYS A 1 306 ? -21.740 -2.800 9.111 1.00 95.88 306 LYS A C 1
ATOM 2479 O O . LYS A 1 306 ? -21.506 -1.799 8.440 1.00 95.88 306 LYS A O 1
ATOM 2484 N N . GLU A 1 307 ? -21.333 -2.916 10.372 1.00 97.56 307 GLU A N 1
ATOM 2485 C CA . GLU A 1 307 ? -20.443 -1.929 10.991 1.00 97.56 307 GLU A CA 1
ATOM 2486 C C . GLU A 1 307 ? -19.050 -2.009 10.348 1.00 97.56 307 GLU A C 1
ATOM 2488 O O . GLU A 1 307 ? -18.466 -0.970 10.046 1.00 97.56 307 GLU A O 1
ATOM 2493 N N . PHE A 1 308 ? -18.564 -3.215 10.023 1.00 98.06 308 PHE A N 1
ATOM 2494 C CA . PHE A 1 308 ? -17.329 -3.390 9.252 1.00 98.06 308 PHE A CA 1
ATOM 2495 C C . PHE A 1 308 ? -17.419 -2.875 7.804 1.00 98.06 308 PHE A C 1
ATOM 2497 O O . PHE A 1 308 ? -16.428 -2.357 7.304 1.00 98.06 308 PHE A O 1
ATOM 2504 N N . GLU A 1 309 ? -18.583 -2.907 7.138 1.00 97.88 309 GLU A N 1
ATOM 2505 C CA . GLU A 1 309 ? -18.767 -2.195 5.855 1.00 97.88 309 GLU A CA 1
ATOM 2506 C C . GLU A 1 309 ? -18.505 -0.686 6.010 1.00 97.88 309 GLU A C 1
ATOM 2508 O O . GLU A 1 309 ? -17.939 -0.053 5.117 1.00 97.88 309 GLU A O 1
ATOM 2513 N N . GLY A 1 310 ? -18.927 -0.106 7.141 1.00 98.25 310 GLY A N 1
ATOM 2514 C CA . GLY A 1 310 ? -18.663 1.291 7.479 1.00 98.25 310 GLY A CA 1
ATOM 2515 C C . GLY A 1 310 ? -17.189 1.555 7.780 1.00 98.25 310 GLY A C 1
ATOM 2516 O O . GLY A 1 310 ? -16.649 2.557 7.315 1.00 98.25 310 GLY A O 1
ATOM 2517 N N . PHE A 1 311 ? -16.533 0.629 8.479 1.00 98.62 311 PHE A N 1
ATOM 2518 C CA . PHE A 1 311 ? -15.102 0.684 8.777 1.00 98.62 311 PHE A CA 1
ATOM 2519 C C . PHE A 1 311 ? -14.231 0.599 7.516 1.00 98.62 311 PHE A C 1
ATOM 2521 O O . PHE A 1 311 ? -13.384 1.465 7.322 1.00 98.62 311 PHE A O 1
ATOM 2528 N N . GLU A 1 312 ? -14.484 -0.360 6.615 1.00 98.56 312 GLU A N 1
ATOM 2529 C CA . GLU A 1 312 ? -13.821 -0.443 5.300 1.00 98.56 312 GLU A CA 1
ATOM 2530 C C . GLU A 1 312 ? -13.909 0.901 4.572 1.00 98.56 312 GLU A C 1
ATOM 2532 O O . GLU A 1 312 ? -12.906 1.441 4.112 1.00 98.56 312 GLU A O 1
ATOM 2537 N N . TYR A 1 313 ? -15.113 1.474 4.519 1.00 98.69 313 TYR A N 1
ATOM 2538 C CA . TYR A 1 313 ? -15.330 2.727 3.812 1.00 98.69 313 TYR A CA 1
ATOM 2539 C C . TYR A 1 313 ? -14.674 3.932 4.498 1.00 98.69 313 TYR A C 1
ATOM 2541 O O . TYR A 1 313 ? -14.311 4.883 3.815 1.00 98.69 313 TYR A O 1
ATOM 2549 N N . ALA A 1 314 ? -14.471 3.903 5.818 1.00 98.56 314 ALA A N 1
ATOM 2550 C CA . ALA A 1 314 ? -13.710 4.939 6.514 1.00 98.56 314 ALA A CA 1
ATOM 2551 C C . ALA A 1 314 ? -12.253 4.965 6.050 1.00 98.56 314 ALA A C 1
ATOM 2553 O O . ALA A 1 314 ? -11.722 6.028 5.732 1.00 98.56 314 ALA A O 1
ATOM 2554 N N . LEU A 1 315 ? -11.645 3.785 5.934 1.00 98.19 315 LEU A N 1
ATOM 2555 C CA . LEU A 1 315 ? -10.276 3.632 5.450 1.00 98.19 315 LEU A CA 1
ATOM 2556 C C . LEU A 1 315 ? -10.166 3.927 3.943 1.00 98.19 315 LEU A C 1
ATOM 2558 O O . LEU A 1 315 ? -9.147 4.450 3.491 1.00 98.19 315 LEU A O 1
ATOM 2562 N N . ASP A 1 316 ? -11.229 3.667 3.173 1.00 98.38 316 ASP A N 1
ATOM 2563 C CA . ASP A 1 316 ? -11.333 4.109 1.779 1.00 98.38 316 ASP A CA 1
ATOM 2564 C C . ASP A 1 316 ? -11.362 5.636 1.671 1.00 98.38 316 ASP A C 1
ATOM 2566 O O . ASP A 1 316 ? -10.618 6.203 0.873 1.00 98.38 316 ASP A O 1
ATOM 2570 N N . VAL A 1 317 ? -12.206 6.300 2.471 1.00 98.44 317 VAL A N 1
ATOM 2571 C CA . VAL A 1 317 ? -12.336 7.765 2.516 1.00 98.44 317 VAL A CA 1
ATOM 2572 C C . VAL A 1 317 ? -11.011 8.407 2.907 1.00 98.44 317 VAL A C 1
ATOM 2574 O O . VAL A 1 317 ? -10.584 9.336 2.224 1.00 98.44 317 VAL A O 1
ATOM 2577 N N . GLU A 1 318 ? -10.337 7.899 3.941 1.00 97.06 318 GLU A N 1
ATOM 2578 C CA . GLU A 1 318 ? -9.026 8.407 4.353 1.00 97.06 318 GLU A CA 1
ATOM 2579 C C . GLU A 1 318 ? -8.030 8.361 3.186 1.00 97.06 318 GLU A C 1
ATOM 2581 O O . GLU A 1 318 ? -7.529 9.403 2.766 1.00 97.06 318 GLU A O 1
ATOM 2586 N N . GLN A 1 319 ? -7.787 7.181 2.603 1.00 95.94 319 GLN A N 1
ATOM 2587 C CA . GLN A 1 319 ? -6.818 7.027 1.510 1.00 95.94 319 GLN A CA 1
ATOM 2588 C C . GLN A 1 319 ? -7.194 7.873 0.286 1.00 95.94 319 GLN A C 1
ATOM 2590 O O . GLN A 1 319 ? -6.356 8.589 -0.267 1.00 95.94 319 GLN A O 1
ATOM 2595 N N . TYR A 1 320 ? -8.467 7.832 -0.116 1.00 97.69 320 TYR A N 1
ATOM 2596 C CA . TYR A 1 320 ? -8.964 8.537 -1.295 1.00 97.69 320 TYR A CA 1
ATOM 2597 C C . TYR A 1 320 ? -8.781 10.054 -1.183 1.00 97.69 320 TYR A C 1
ATOM 2599 O O . TYR A 1 320 ? -8.395 10.692 -2.162 1.00 97.69 320 TYR A O 1
ATOM 2607 N N . TYR A 1 321 ? -9.041 10.638 -0.010 1.00 97.81 321 TYR A N 1
ATOM 2608 C CA . TYR A 1 321 ? -8.945 12.084 0.200 1.00 97.81 321 TYR A CA 1
ATOM 2609 C C . TYR A 1 321 ? -7.554 12.565 0.616 1.00 97.81 321 TYR A C 1
ATOM 2611 O O . TYR A 1 321 ? -7.256 13.736 0.402 1.00 97.81 321 TYR A O 1
ATOM 2619 N N . LYS A 1 322 ? -6.703 11.699 1.180 1.00 95.75 322 LYS A N 1
ATOM 2620 C CA . LYS A 1 322 ? -5.366 12.073 1.668 1.00 95.75 322 LYS A CA 1
ATOM 2621 C C . LYS A 1 322 ? -4.342 12.148 0.544 1.00 95.75 322 LYS A C 1
ATOM 2623 O O . LYS A 1 322 ? -3.720 13.189 0.345 1.00 95.75 322 LYS A O 1
ATOM 2628 N N . THR A 1 323 ? -4.194 11.081 -0.237 1.00 95.75 323 THR A N 1
ATOM 2629 C CA . THR A 1 323 ? -3.255 11.054 -1.374 1.00 95.75 323 THR A CA 1
ATOM 2630 C C . THR A 1 323 ? -3.882 10.562 -2.679 1.00 95.75 323 THR A C 1
ATOM 2632 O O . THR A 1 323 ? -3.199 10.499 -3.698 1.00 95.75 323 THR A O 1
ATOM 2635 N N . GLY A 1 324 ? -5.174 10.224 -2.686 1.00 96.62 324 GLY A N 1
ATOM 2636 C CA . GLY A 1 324 ? -5.885 9.762 -3.879 1.00 96.62 324 GLY A CA 1
ATOM 2637 C C . GLY A 1 324 ? -6.563 10.876 -4.687 1.00 96.62 324 GLY A C 1
ATOM 2638 O O . GLY A 1 324 ? -6.239 12.061 -4.579 1.00 96.62 324 GLY A O 1
ATOM 2639 N N . TYR A 1 325 ? -7.553 10.486 -5.494 1.00 97.12 325 TYR A N 1
ATOM 2640 C CA . TYR A 1 325 ? -8.340 11.382 -6.358 1.00 97.12 325 TYR A CA 1
ATOM 2641 C C . TYR A 1 325 ? -9.225 12.396 -5.614 1.00 97.12 325 TYR A C 1
ATOM 2643 O O . TYR A 1 325 ? -9.751 13.318 -6.232 1.00 97.12 325 TYR A O 1
ATOM 2651 N N . GLY A 1 326 ? -9.469 12.212 -4.315 1.00 96.81 326 GLY A N 1
ATOM 2652 C CA . GLY A 1 326 ? -10.307 13.108 -3.514 1.00 96.81 326 GLY A CA 1
ATOM 2653 C C . GLY A 1 326 ? -9.577 14.327 -2.974 1.00 96.81 326 GLY A C 1
ATOM 2654 O O . GLY A 1 326 ? -10.229 15.278 -2.539 1.00 96.81 326 GLY A O 1
ATOM 2655 N N . GLN A 1 327 ? -8.245 14.301 -2.983 1.00 96.62 327 GLN A N 1
ATOM 2656 C CA . GLN A 1 327 ? -7.438 15.407 -2.495 1.00 96.62 327 GLN A CA 1
ATOM 2657 C C . GLN A 1 327 ? -7.702 16.677 -3.318 1.00 96.62 327 GLN A C 1
ATOM 2659 O O . GLN A 1 327 ? -7.876 16.630 -4.538 1.00 96.62 327 GLN A O 1
ATOM 2664 N N . LYS A 1 328 ? -7.737 17.828 -2.642 1.00 94.94 328 LYS A N 1
ATOM 2665 C CA . LYS A 1 328 ? -8.035 19.121 -3.268 1.00 94.94 328 LYS A CA 1
ATOM 2666 C C . LYS A 1 328 ? -6.982 19.469 -4.319 1.00 94.94 328 LYS A C 1
ATOM 2668 O O . LYS A 1 328 ? -5.815 19.113 -4.183 1.00 94.94 328 LYS A O 1
ATOM 2673 N N . GLU A 1 329 ? -7.421 20.180 -5.357 1.00 92.50 329 GLU A N 1
ATOM 2674 C CA . GLU A 1 329 ? -6.546 20.736 -6.402 1.00 92.50 329 GLU A CA 1
ATOM 2675 C C . GLU A 1 329 ? -5.642 19.688 -7.087 1.00 92.50 329 GLU A C 1
ATOM 2677 O O . GLU A 1 329 ? -4.562 20.011 -7.567 1.00 92.50 329 GLU A O 1
ATOM 2682 N N . ASP A 1 330 ? -6.084 18.423 -7.128 1.00 91.75 330 ASP A N 1
ATOM 2683 C CA . ASP A 1 330 ? -5.333 17.272 -7.651 1.00 91.75 330 ASP A CA 1
ATOM 2684 C C . ASP A 1 330 ? -3.984 16.997 -6.947 1.00 91.75 330 ASP A C 1
ATOM 2686 O O . ASP A 1 330 ? -3.171 16.204 -7.436 1.00 91.75 330 ASP A O 1
ATOM 2690 N N . LEU A 1 331 ? -3.753 17.568 -5.756 1.00 96.06 331 LEU A N 1
ATOM 2691 C CA . LEU A 1 331 ? -2.494 17.407 -5.015 1.00 96.06 331 LEU A CA 1
ATOM 2692 C C . LEU A 1 331 ? -2.225 15.957 -4.580 1.00 96.06 331 LEU A C 1
ATOM 2694 O O . LEU A 1 331 ? -1.083 15.599 -4.309 1.00 96.06 331 LEU A O 1
ATOM 2698 N N . GLY A 1 332 ? -3.243 15.095 -4.533 1.00 95.38 332 GLY A N 1
ATOM 2699 C CA . GLY A 1 332 ? -3.061 13.668 -4.247 1.00 95.38 332 GLY A CA 1
ATOM 2700 C C . GLY A 1 332 ? -2.307 12.963 -5.373 1.00 95.38 332 GLY A C 1
ATOM 2701 O O . GLY A 1 332 ? -1.259 12.362 -5.154 1.00 95.38 332 GLY A O 1
ATOM 2702 N N . ARG A 1 333 ? -2.771 13.139 -6.616 1.00 95.19 333 ARG A N 1
ATOM 2703 C CA . ARG A 1 333 ? -2.125 12.579 -7.815 1.00 95.19 333 ARG A CA 1
ATOM 2704 C C . ARG A 1 333 ? -0.731 13.153 -8.034 1.00 95.19 333 ARG A C 1
ATOM 2706 O O . ARG A 1 333 ? 0.170 12.422 -8.437 1.00 95.19 333 ARG A O 1
ATOM 2713 N N . LEU A 1 334 ? -0.548 14.447 -7.759 1.00 95.81 334 LEU A N 1
ATOM 2714 C CA . LEU A 1 334 ? 0.745 15.117 -7.905 1.00 95.81 334 LEU A CA 1
ATOM 2715 C C . LEU A 1 334 ? 1.848 14.425 -7.088 1.00 95.81 334 LEU A C 1
ATOM 2717 O O . LEU A 1 334 ? 2.974 14.307 -7.559 1.00 95.81 334 LEU A O 1
ATOM 2721 N N . GLN A 1 335 ? 1.503 13.894 -5.914 1.00 96.44 335 GLN A N 1
ATOM 2722 C CA . GLN A 1 335 ? 2.425 13.182 -5.024 1.00 96.44 335 GLN A CA 1
ATOM 2723 C C . GLN A 1 335 ? 2.831 11.774 -5.501 1.00 96.44 335 GLN A C 1
ATOM 2725 O O . GLN A 1 335 ? 3.528 11.066 -4.774 1.00 96.44 335 GLN A O 1
ATOM 2730 N N . GLY A 1 336 ? 2.365 11.334 -6.674 1.00 97.50 336 GLY A N 1
ATOM 2731 C CA . GLY A 1 336 ? 2.820 10.108 -7.334 1.00 97.50 336 GLY A CA 1
ATOM 2732 C C . GLY A 1 336 ? 3.632 10.363 -8.606 1.00 97.50 336 GLY A C 1
ATOM 2733 O O . GLY A 1 336 ? 4.182 9.419 -9.170 1.00 97.50 336 GLY A O 1
ATOM 2734 N N . VAL A 1 337 ? 3.711 11.615 -9.077 1.00 97.56 337 VAL A N 1
ATOM 2735 C CA . VAL A 1 337 ? 4.300 11.961 -10.383 1.00 97.56 337 VAL A CA 1
ATOM 2736 C C . VAL A 1 337 ? 5.792 11.644 -10.437 1.00 97.56 337 VAL A C 1
ATOM 2738 O O . VAL A 1 337 ? 6.236 11.061 -11.423 1.00 97.56 337 VAL A O 1
ATOM 2741 N N . GLY A 1 338 ? 6.547 11.933 -9.372 1.00 97.88 338 GLY A N 1
ATOM 2742 C CA . GLY A 1 338 ? 7.985 11.655 -9.333 1.00 97.88 338 GLY A CA 1
ATOM 2743 C C . GLY A 1 338 ? 8.308 10.176 -9.570 1.00 97.88 338 GLY A C 1
ATOM 2744 O O . GLY A 1 338 ? 9.126 9.853 -10.427 1.00 97.88 338 GLY A O 1
ATOM 2745 N N . TYR A 1 339 ? 7.597 9.265 -8.895 1.00 98.62 339 TYR A N 1
ATOM 2746 C CA . TYR A 1 339 ? 7.759 7.823 -9.115 1.00 98.62 339 TYR A CA 1
ATOM 2747 C C . TYR A 1 339 ? 7.335 7.395 -10.525 1.00 98.62 339 TYR A C 1
ATOM 2749 O O . TYR A 1 339 ? 7.976 6.546 -11.139 1.00 98.62 339 TYR A O 1
ATOM 2757 N N . VAL A 1 340 ? 6.253 7.968 -11.064 1.00 98.50 340 VAL A N 1
ATOM 2758 C CA . VAL A 1 340 ? 5.816 7.664 -12.436 1.00 98.50 340 VAL A CA 1
ATOM 2759 C C . VAL A 1 340 ? 6.876 8.099 -13.453 1.00 98.50 340 VAL A C 1
ATOM 2761 O O . VAL A 1 340 ? 7.145 7.354 -14.392 1.00 98.50 340 VAL A O 1
ATOM 2764 N N . ASN A 1 341 ? 7.531 9.241 -13.246 1.00 98.50 341 ASN A N 1
ATOM 2765 C CA . ASN A 1 341 ? 8.625 9.702 -14.101 1.00 98.50 341 ASN A CA 1
ATOM 2766 C C . ASN A 1 341 ? 9.876 8.812 -13.978 1.00 98.50 341 ASN A C 1
ATOM 2768 O O . ASN A 1 341 ? 10.503 8.500 -14.990 1.00 98.50 341 ASN A O 1
ATOM 2772 N N . GLU A 1 342 ? 10.197 8.310 -12.781 1.00 98.81 342 GLU A N 1
ATOM 2773 C CA . GLU A 1 342 ? 11.228 7.276 -12.594 1.00 98.81 342 GLU A CA 1
ATOM 2774 C C . GLU A 1 342 ? 10.871 5.958 -13.308 1.00 98.81 342 GLU A C 1
ATOM 2776 O O . GLU A 1 342 ? 11.712 5.348 -13.971 1.00 98.81 342 GLU A O 1
ATOM 2781 N N . LEU A 1 343 ? 9.616 5.510 -13.210 1.00 98.56 343 LEU A N 1
ATOM 2782 C CA . LEU A 1 343 ? 9.130 4.318 -13.904 1.00 98.56 343 LEU A CA 1
ATOM 2783 C C . LEU A 1 343 ? 9.247 4.482 -15.426 1.00 98.56 343 LEU A C 1
ATOM 2785 O O . LEU A 1 343 ? 9.747 3.585 -16.102 1.00 98.56 343 LEU A O 1
ATOM 2789 N N . LEU A 1 344 ? 8.833 5.631 -15.967 1.00 97.38 344 LEU A N 1
ATOM 2790 C CA . LEU A 1 344 ? 8.965 5.946 -17.391 1.00 97.38 344 LEU A CA 1
ATOM 2791 C C . LEU A 1 344 ? 10.431 5.955 -17.838 1.00 97.38 344 LEU A C 1
ATOM 2793 O O . LEU A 1 344 ? 10.745 5.396 -18.890 1.00 97.38 344 LEU A O 1
ATOM 2797 N N . ALA A 1 345 ? 11.334 6.518 -17.033 1.00 98.31 345 ALA A N 1
ATOM 2798 C CA . ALA A 1 345 ? 12.770 6.496 -17.296 1.00 98.31 345 ALA A CA 1
ATOM 2799 C C . ALA A 1 345 ? 13.302 5.058 -17.434 1.00 98.31 345 ALA A C 1
ATOM 2801 O O . ALA A 1 345 ? 13.978 4.737 -18.413 1.00 98.31 345 ALA A O 1
ATOM 2802 N N . ARG A 1 346 ? 12.923 4.153 -16.519 1.00 98.31 346 ARG A N 1
ATOM 2803 C CA . ARG A 1 346 ? 13.313 2.729 -16.559 1.00 98.31 346 ARG A CA 1
ATOM 2804 C C . ARG A 1 346 ? 12.714 1.967 -17.744 1.00 98.31 346 ARG A C 1
ATOM 2806 O O . ARG A 1 346 ? 13.404 1.144 -18.340 1.00 98.31 346 ARG A O 1
ATOM 2813 N N . LEU A 1 347 ? 11.453 2.237 -18.092 1.00 96.81 347 LEU A N 1
ATOM 2814 C CA . LEU A 1 347 ? 10.762 1.579 -19.210 1.00 96.81 347 LEU A CA 1
ATOM 2815 C C . LEU A 1 347 ? 11.300 2.018 -20.580 1.00 96.81 347 LEU A C 1
ATOM 2817 O O . LEU A 1 347 ? 11.266 1.233 -21.528 1.00 96.81 347 LEU A O 1
ATOM 2821 N N . THR A 1 348 ? 11.786 3.259 -20.683 1.00 94.94 348 THR A N 1
ATOM 2822 C CA . THR A 1 348 ? 12.239 3.871 -21.945 1.00 94.94 348 THR A CA 1
ATOM 2823 C C . THR A 1 348 ? 13.758 3.980 -22.081 1.00 94.94 348 THR A C 1
ATOM 2825 O O . THR A 1 348 ? 14.241 4.418 -23.126 1.00 94.94 348 THR A O 1
ATOM 2828 N N . ASP A 1 349 ? 14.513 3.597 -21.046 1.00 95.56 349 ASP A N 1
ATOM 2829 C CA . ASP A 1 349 ? 15.964 3.789 -20.935 1.00 95.56 349 ASP A CA 1
ATOM 2830 C C . ASP A 1 349 ? 16.411 5.252 -21.170 1.00 95.56 349 ASP A C 1
ATOM 2832 O O . ASP A 1 349 ? 17.498 5.513 -21.699 1.00 95.56 349 ASP A O 1
ATOM 2836 N N . LYS A 1 350 ? 15.574 6.221 -20.774 1.00 96.31 350 LYS A N 1
ATOM 2837 C CA . LYS A 1 350 ? 15.852 7.667 -20.839 1.00 96.31 350 LYS A CA 1
ATOM 2838 C C . LYS A 1 350 ? 16.112 8.226 -19.429 1.00 96.31 350 LYS A C 1
ATOM 2840 O O . LYS A 1 350 ? 15.600 7.660 -18.467 1.00 96.31 350 LYS A O 1
ATOM 2845 N N . PRO A 1 351 ? 16.901 9.308 -19.275 1.00 97.50 351 PRO A N 1
ATOM 2846 C CA . PRO A 1 351 ? 17.074 9.976 -17.983 1.00 97.50 351 PRO A CA 1
ATOM 2847 C C . PRO A 1 351 ? 15.742 10.412 -17.361 1.00 97.50 351 PRO A C 1
ATOM 2849 O O . PRO A 1 351 ? 14.783 10.689 -18.079 1.00 97.50 351 PRO A O 1
ATOM 2852 N N . VAL A 1 352 ? 15.699 10.503 -16.030 1.00 98.00 352 VAL A N 1
ATOM 2853 C CA . VAL A 1 352 ? 14.529 11.015 -15.306 1.00 98.00 352 VAL A CA 1
ATOM 2854 C C . VAL A 1 352 ? 14.336 12.500 -15.622 1.00 98.00 352 VAL A C 1
ATOM 2856 O O . VAL A 1 352 ? 15.241 13.309 -15.417 1.00 98.00 352 VAL A O 1
ATOM 2859 N N . GLU A 1 353 ? 13.145 12.859 -16.096 1.00 96.62 353 GLU A N 1
ATOM 2860 C CA . GLU A 1 353 ? 12.720 14.243 -16.320 1.00 96.62 353 GLU A CA 1
ATOM 2861 C C . GLU A 1 353 ? 11.626 14.600 -15.309 1.00 96.62 353 GLU A C 1
ATOM 2863 O O . GLU A 1 353 ? 10.446 14.327 -15.526 1.00 96.62 353 GLU A O 1
ATOM 2868 N N . ASP A 1 354 ? 12.023 15.171 -14.171 1.00 96.94 354 ASP A N 1
ATOM 2869 C CA . ASP A 1 354 ? 11.101 15.514 -13.091 1.00 96.94 354 ASP A CA 1
ATOM 2870 C C . ASP A 1 354 ? 11.611 16.675 -12.219 1.00 96.94 354 ASP A C 1
ATOM 2872 O O . ASP A 1 354 ? 12.798 16.790 -11.889 1.00 96.94 354 ASP A O 1
ATOM 2876 N N . ASP A 1 355 ? 10.664 17.521 -11.812 1.00 94.06 355 ASP A N 1
ATOM 2877 C CA . ASP A 1 355 ? 10.879 18.649 -10.906 1.00 94.06 355 ASP A CA 1
ATOM 2878 C C . ASP A 1 355 ? 9.976 18.565 -9.654 1.00 94.06 355 ASP A C 1
ATOM 2880 O O . ASP A 1 355 ? 9.704 19.582 -9.018 1.00 94.06 355 ASP A O 1
ATOM 2884 N N . THR A 1 356 ? 9.491 17.366 -9.308 1.00 93.88 356 THR A N 1
ATOM 2885 C CA . THR A 1 356 ? 8.569 17.120 -8.190 1.00 93.88 356 THR A CA 1
ATOM 2886 C C . THR A 1 356 ? 9.287 16.493 -6.983 1.00 93.88 356 THR A C 1
ATOM 2888 O O . THR A 1 356 ? 9.998 17.188 -6.260 1.00 93.88 356 THR A O 1
ATOM 2891 N N . GLN A 1 357 ? 9.099 15.194 -6.731 1.00 93.38 357 GLN A N 1
ATOM 2892 C CA . GLN A 1 357 ? 9.600 14.462 -5.557 1.00 93.38 357 GLN A CA 1
ATOM 2893 C C . GLN A 1 357 ? 10.930 13.740 -5.805 1.00 93.38 357 GLN A C 1
ATOM 2895 O O . GLN A 1 357 ? 11.477 13.142 -4.879 1.00 93.38 357 GLN A O 1
ATOM 2900 N N . THR A 1 358 ? 11.444 13.766 -7.035 1.00 96.50 358 THR A N 1
ATOM 2901 C CA . THR A 1 358 ? 12.694 13.088 -7.397 1.00 96.50 358 THR A CA 1
ATOM 2902 C C . THR A 1 358 ? 13.914 13.717 -6.737 1.00 96.50 358 THR A C 1
ATOM 2904 O O . THR A 1 358 ? 14.012 14.933 -6.517 1.00 96.50 358 THR A O 1
ATOM 2907 N N . ASN A 1 359 ? 14.896 12.875 -6.424 1.00 96.62 359 ASN A N 1
ATOM 2908 C CA . ASN A 1 359 ? 16.198 13.331 -5.967 1.00 96.62 359 ASN A CA 1
ATOM 2909 C C . ASN A 1 359 ? 17.169 13.294 -7.143 1.00 96.62 359 ASN A C 1
ATOM 2911 O O . ASN A 1 359 ? 17.806 12.279 -7.409 1.00 96.62 359 ASN A O 1
ATOM 2915 N N . ARG A 1 360 ? 17.350 14.439 -7.808 1.00 95.94 360 ARG A N 1
ATOM 2916 C CA . ARG A 1 360 ? 18.212 14.544 -8.997 1.00 95.94 360 ARG A CA 1
ATOM 2917 C C . ARG A 1 360 ? 19.657 14.099 -8.766 1.00 95.94 360 ARG A C 1
ATOM 2919 O O . ARG A 1 360 ? 20.332 13.763 -9.731 1.00 95.94 360 ARG A O 1
ATOM 2926 N N . THR A 1 361 ? 20.162 14.115 -7.532 1.00 97.12 361 THR A N 1
ATOM 2927 C CA . THR A 1 361 ? 21.504 13.588 -7.237 1.00 97.12 361 THR A CA 1
ATOM 2928 C C . THR A 1 361 ? 21.528 12.064 -7.340 1.00 97.12 361 THR A C 1
ATOM 2930 O O . THR A 1 361 ? 22.482 11.510 -7.880 1.00 97.12 361 THR A O 1
ATOM 2933 N N . LEU A 1 362 ? 20.485 11.396 -6.841 1.00 97.69 362 LEU A N 1
ATOM 2934 C CA . LEU A 1 362 ? 20.350 9.941 -6.916 1.00 97.69 362 LEU A CA 1
ATOM 2935 C C . LEU A 1 362 ? 19.988 9.493 -8.336 1.00 97.69 362 LEU A C 1
ATOM 2937 O O . LEU A 1 362 ? 20.593 8.557 -8.853 1.00 97.69 362 LEU A O 1
ATOM 2941 N N . ASP A 1 363 ? 19.076 10.207 -8.992 1.00 97.88 363 ASP A N 1
ATOM 2942 C CA . ASP A 1 363 ? 18.509 9.776 -10.274 1.00 97.88 363 ASP A CA 1
ATOM 2943 C C . ASP A 1 363 ? 19.437 10.032 -11.471 1.00 97.88 363 ASP A C 1
ATOM 2945 O O . ASP A 1 363 ? 19.331 9.366 -12.498 1.00 97.88 363 ASP A O 1
ATOM 2949 N N . ASN A 1 364 ? 20.402 10.952 -11.335 1.00 97.31 364 ASN A N 1
ATOM 2950 C CA . ASN A 1 364 ? 21.442 11.188 -12.346 1.00 97.31 364 ASN A CA 1
ATOM 2951 C C . ASN A 1 364 ? 22.699 10.323 -12.155 1.00 97.31 364 ASN A C 1
ATOM 2953 O O . ASN A 1 364 ? 23.668 10.480 -12.902 1.00 97.31 364 ASN A O 1
ATOM 2957 N N . ASN A 1 365 ? 22.723 9.436 -11.158 1.00 98.12 365 ASN A N 1
ATOM 2958 C CA . ASN A 1 365 ? 23.861 8.567 -10.889 1.00 98.12 365 ASN A CA 1
ATOM 2959 C C . ASN A 1 365 ? 23.498 7.100 -11.196 1.00 98.12 365 ASN A C 1
ATOM 2961 O O . ASN A 1 365 ? 22.659 6.532 -10.500 1.00 98.12 365 ASN A O 1
ATOM 2965 N N . PRO A 1 366 ? 24.155 6.449 -12.178 1.00 96.81 366 PRO A N 1
ATOM 2966 C CA . PRO A 1 366 ? 23.884 5.055 -12.541 1.00 96.81 366 PRO A CA 1
ATOM 2967 C C . PRO A 1 366 ? 24.017 4.036 -11.400 1.00 96.81 366 PRO A C 1
ATOM 2969 O O . PRO A 1 366 ? 23.404 2.977 -11.477 1.00 96.81 366 PRO A O 1
ATOM 2972 N N . GLU A 1 367 ? 24.785 4.336 -10.348 1.00 96.75 367 GLU A N 1
ATOM 2973 C CA . GLU A 1 367 ? 24.909 3.460 -9.170 1.00 96.75 367 GLU A CA 1
ATOM 2974 C C . GLU A 1 367 ? 23.647 3.476 -8.294 1.00 96.75 367 GLU A C 1
ATOM 2976 O O . GLU A 1 367 ? 23.307 2.481 -7.659 1.00 96.75 367 GLU A O 1
ATOM 2981 N N . THR A 1 368 ? 22.932 4.603 -8.263 1.00 98.19 368 THR A N 1
ATOM 2982 C CA . THR A 1 368 ? 21.732 4.803 -7.433 1.00 98.19 368 THR A CA 1
ATOM 2983 C C . THR A 1 368 ? 20.437 4.834 -8.244 1.00 98.19 368 THR A C 1
ATOM 2985 O O . THR A 1 368 ? 19.353 4.711 -7.676 1.00 98.19 368 THR A O 1
ATOM 2988 N N . PHE A 1 369 ? 20.530 4.942 -9.568 1.00 98.56 369 PHE A N 1
ATOM 2989 C CA . PHE A 1 369 ? 19.409 4.823 -10.490 1.00 98.56 369 PHE A CA 1
ATOM 2990 C C . PHE A 1 369 ? 19.877 4.266 -11.850 1.00 98.56 369 PHE A C 1
ATOM 2992 O O . PHE A 1 369 ? 20.019 5.000 -12.831 1.00 98.56 369 PHE A O 1
ATOM 2999 N N . PRO A 1 370 ? 20.173 2.957 -11.941 1.00 98.00 370 PRO A N 1
ATOM 3000 C CA . PRO A 1 370 ? 20.592 2.350 -13.195 1.00 98.00 370 PRO A CA 1
ATOM 3001 C C . PRO A 1 370 ? 19.418 2.265 -14.173 1.00 98.00 370 PRO A C 1
ATOM 3003 O O . PRO A 1 370 ? 18.363 1.721 -13.852 1.00 98.00 370 PRO A O 1
ATOM 3006 N N . LEU A 1 371 ? 19.626 2.717 -15.405 1.00 94.19 371 LEU A N 1
ATOM 3007 C CA . LEU A 1 371 ? 18.754 2.443 -16.549 1.00 94.19 371 LEU A CA 1
ATOM 3008 C C . LEU A 1 371 ? 19.269 1.156 -17.221 1.00 94.19 371 LEU A C 1
ATOM 3010 O O . LEU A 1 371 ? 20.487 0.993 -17.315 1.00 94.19 371 LEU A O 1
ATOM 3014 N N . LYS A 1 372 ? 18.388 0.258 -17.688 1.00 93.81 372 LYS A N 1
ATOM 3015 C CA . LYS A 1 372 ? 18.678 -1.080 -18.276 1.00 93.81 372 LYS A CA 1
ATOM 3016 C C . LYS A 1 372 ? 18.785 -2.284 -17.331 1.00 93.81 372 LYS A C 1
ATOM 3018 O O . LYS A 1 372 ? 19.164 -3.368 -17.786 1.00 93.81 372 LYS A O 1
ATOM 3023 N N . ARG A 1 373 ? 18.411 -2.171 -16.053 1.00 95.69 373 ARG A N 1
ATOM 3024 C CA . ARG A 1 373 ? 18.150 -3.386 -15.259 1.00 95.69 373 ARG A CA 1
ATOM 3025 C C . ARG A 1 373 ? 16.869 -4.043 -15.761 1.00 95.69 373 ARG A C 1
ATOM 3027 O O . ARG A 1 373 ? 16.007 -3.415 -16.378 1.00 95.69 373 ARG A O 1
ATOM 3034 N N . LYS A 1 374 ? 16.770 -5.345 -15.527 1.00 97.00 374 LYS A N 1
ATOM 3035 C CA . LYS A 1 374 ? 15.630 -6.157 -15.965 1.00 97.00 374 LYS A CA 1
ATOM 3036 C C . LYS A 1 374 ? 14.590 -6.326 -14.863 1.00 97.00 374 LYS A C 1
ATOM 3038 O O . LYS A 1 374 ? 13.418 -6.530 -15.156 1.00 97.00 374 LYS A O 1
ATOM 3043 N N . MET A 1 375 ? 15.000 -6.168 -13.609 1.00 98.50 375 MET A N 1
ATOM 3044 C CA . MET A 1 375 ? 14.115 -6.218 -12.458 1.00 98.50 375 MET A CA 1
ATOM 3045 C C . MET A 1 375 ? 14.426 -5.068 -11.504 1.00 98.50 375 MET A C 1
ATOM 3047 O O . MET A 1 375 ? 15.557 -4.930 -11.036 1.00 98.50 375 MET A O 1
ATOM 3051 N N . TYR A 1 376 ? 13.407 -4.268 -11.215 1.00 98.81 376 TYR A N 1
ATOM 3052 C CA . TYR A 1 376 ? 13.438 -3.203 -10.218 1.00 98.81 376 TYR A CA 1
ATOM 3053 C C . TYR A 1 376 ? 12.405 -3.499 -9.142 1.00 98.81 376 TYR A C 1
ATOM 3055 O O . TYR A 1 376 ? 11.284 -3.902 -9.462 1.00 98.81 376 TYR A O 1
ATOM 3063 N N . VAL A 1 377 ? 12.764 -3.287 -7.879 1.00 98.81 377 VAL A N 1
ATOM 3064 C CA . VAL A 1 377 ? 11.850 -3.481 -6.752 1.00 98.81 377 VAL A CA 1
ATOM 3065 C C . VAL A 1 377 ? 11.977 -2.308 -5.790 1.00 98.81 377 VAL A C 1
ATOM 3067 O O . VAL A 1 377 ? 13.041 -2.057 -5.232 1.00 98.81 377 VAL A O 1
ATOM 3070 N N . ASP A 1 378 ? 10.885 -1.582 -5.598 1.00 98.94 378 ASP A N 1
ATOM 3071 C CA . ASP A 1 378 ? 10.809 -0.438 -4.700 1.00 98.94 378 ASP A CA 1
ATOM 3072 C C . ASP A 1 378 ? 9.873 -0.767 -3.528 1.00 98.94 378 ASP A C 1
ATOM 3074 O O . ASP A 1 378 ? 8.730 -1.180 -3.737 1.00 98.94 378 ASP A O 1
ATOM 3078 N N . PHE A 1 379 ? 10.338 -0.574 -2.292 1.00 98.88 379 PHE A N 1
ATOM 3079 C CA . PHE A 1 379 ? 9.545 -0.808 -1.082 1.00 98.88 379 PHE A CA 1
ATOM 3080 C C . PHE A 1 379 ? 9.085 0.509 -0.455 1.00 98.88 379 PHE A C 1
ATOM 3082 O O . PHE A 1 379 ? 9.890 1.412 -0.214 1.00 98.88 379 PHE A O 1
ATOM 3089 N N . SER A 1 380 ? 7.782 0.611 -0.192 1.00 98.56 380 SER A N 1
ATOM 3090 C CA . SER A 1 380 ? 7.097 1.872 0.110 1.00 98.56 380 SER A CA 1
ATOM 3091 C C . SER A 1 380 ? 5.951 1.688 1.128 1.00 98.56 380 SER A C 1
ATOM 3093 O O . SER A 1 380 ? 5.824 0.647 1.783 1.00 98.56 380 SER A O 1
ATOM 3095 N N . HIS A 1 381 ? 5.119 2.720 1.274 1.00 98.00 381 HIS A N 1
ATOM 3096 C CA . HIS A 1 381 ? 3.949 2.793 2.153 1.00 98.00 381 HIS A CA 1
ATOM 3097 C C . HIS A 1 381 ? 2.658 2.907 1.332 1.00 98.00 381 HIS A C 1
ATOM 3099 O O . HIS A 1 381 ? 2.679 3.253 0.152 1.00 98.00 381 HIS A O 1
ATOM 3105 N N . ASP A 1 382 ? 1.519 2.644 1.968 1.00 96.94 382 ASP A N 1
ATOM 3106 C CA . ASP A 1 382 ? 0.186 2.755 1.354 1.00 96.94 382 ASP A CA 1
ATOM 3107 C C . ASP A 1 382 ? -0.100 4.132 0.752 1.00 96.94 382 ASP A C 1
ATOM 3109 O O . ASP A 1 382 ? -0.493 4.196 -0.408 1.00 96.94 382 ASP A O 1
ATOM 3113 N N . HIS A 1 383 ? 0.121 5.225 1.488 1.00 96.19 383 HIS A N 1
ATOM 3114 C CA . HIS A 1 383 ? -0.186 6.574 0.999 1.00 96.19 383 HIS A CA 1
ATOM 3115 C C . HIS A 1 383 ? 0.584 6.921 -0.286 1.00 96.19 383 HIS A C 1
ATOM 3117 O O . HIS A 1 383 ? 0.037 7.588 -1.171 1.00 96.19 383 HIS A O 1
ATOM 3123 N N . ALA A 1 384 ? 1.819 6.428 -0.421 1.00 97.44 384 ALA A N 1
ATOM 3124 C CA . ALA A 1 384 ? 2.661 6.705 -1.583 1.00 97.44 384 ALA A CA 1
ATOM 3125 C C . ALA A 1 384 ? 2.173 5.897 -2.777 1.00 97.44 384 ALA A C 1
ATOM 3127 O O . ALA A 1 384 ? 1.979 6.433 -3.866 1.00 97.44 384 ALA A O 1
ATOM 3128 N N . MET A 1 385 ? 1.853 4.626 -2.542 1.00 98.56 385 MET A N 1
ATOM 3129 C CA . MET A 1 385 ? 1.240 3.762 -3.544 1.00 98.56 385 MET A CA 1
ATOM 3130 C C . MET A 1 385 ? -0.130 4.284 -3.998 1.00 98.56 385 MET A C 1
ATOM 3132 O O . MET A 1 385 ? -0.401 4.281 -5.194 1.00 98.56 385 MET A O 1
ATOM 3136 N N . THR A 1 386 ? -0.956 4.809 -3.090 1.00 97.75 386 THR A N 1
ATOM 3137 C CA . THR A 1 386 ? -2.215 5.511 -3.395 1.00 97.75 386 THR A CA 1
ATOM 3138 C C . THR A 1 386 ? -1.994 6.659 -4.384 1.00 97.75 386 THR A C 1
ATOM 3140 O O . THR A 1 386 ? -2.700 6.749 -5.397 1.00 97.75 386 THR A O 1
ATOM 3143 N N . ALA A 1 387 ? -1.001 7.516 -4.125 1.00 97.94 387 ALA A N 1
ATOM 3144 C CA . ALA A 1 387 ? -0.671 8.638 -5.000 1.00 97.94 387 ALA A CA 1
ATOM 3145 C C . ALA A 1 387 ? -0.202 8.153 -6.379 1.00 97.94 387 ALA A C 1
ATOM 3147 O O . ALA A 1 387 ? -0.666 8.646 -7.407 1.00 97.94 387 ALA A O 1
ATOM 3148 N N . ILE A 1 388 ? 0.658 7.130 -6.405 1.00 98.62 388 ILE A N 1
ATOM 3149 C CA . ILE A 1 388 ? 1.196 6.518 -7.627 1.00 98.62 388 ILE A CA 1
ATOM 3150 C C . ILE A 1 388 ? 0.085 5.887 -8.471 1.00 98.62 388 ILE A C 1
ATOM 3152 O O . ILE A 1 388 ? 0.009 6.137 -9.673 1.00 98.62 388 ILE A O 1
ATOM 3156 N N . TYR A 1 389 ? -0.817 5.116 -7.862 1.00 98.12 389 TYR A N 1
ATOM 3157 C CA . TYR A 1 389 ? -1.961 4.521 -8.560 1.00 98.12 389 TYR A CA 1
ATOM 3158 C C . TYR A 1 389 ? -2.844 5.602 -9.180 1.00 98.12 389 TYR A C 1
ATOM 3160 O O . TYR A 1 389 ? -3.224 5.500 -10.348 1.00 98.12 389 TYR A O 1
ATOM 3168 N N . SER A 1 390 ? -3.091 6.678 -8.433 1.00 97.00 390 SER A N 1
ATOM 3169 C CA . SER A 1 390 ? -3.911 7.795 -8.899 1.00 97.00 390 SER A CA 1
ATOM 3170 C C . SER A 1 390 ? -3.223 8.601 -10.018 1.00 97.00 390 SER A C 1
ATOM 3172 O O . SER A 1 390 ? -3.879 9.066 -10.958 1.00 97.00 390 SER A O 1
ATOM 3174 N N . ALA A 1 391 ? -1.895 8.748 -9.961 1.00 97.25 391 ALA A N 1
ATOM 3175 C CA . ALA A 1 391 ? -1.084 9.374 -11.006 1.00 97.25 391 ALA A CA 1
ATOM 3176 C C . ALA A 1 391 ? -1.099 8.556 -12.310 1.00 97.25 391 ALA A C 1
ATOM 3178 O O . ALA A 1 391 ? -1.271 9.129 -13.386 1.00 97.25 391 ALA A O 1
ATOM 3179 N N . LEU A 1 392 ? -1.021 7.224 -12.205 1.00 96.81 392 LEU A N 1
ATOM 3180 C CA . LEU A 1 392 ? -1.118 6.275 -13.323 1.00 96.81 392 LEU A CA 1
ATOM 3181 C C . LEU A 1 392 ? -2.531 6.155 -13.922 1.00 96.81 392 LEU A C 1
ATOM 3183 O O . LEU A 1 392 ? -2.700 5.506 -14.953 1.00 96.81 392 LEU A O 1
ATOM 3187 N N . GLY A 1 393 ? -3.551 6.751 -13.296 1.00 95.31 393 GLY A N 1
ATOM 3188 C CA . GLY A 1 393 ? -4.935 6.641 -13.764 1.00 95.31 393 GLY A CA 1
ATOM 3189 C C . GLY A 1 393 ? -5.624 5.327 -13.371 1.00 95.31 393 GLY A C 1
ATOM 3190 O O . GLY A 1 393 ? -6.600 4.937 -14.012 1.00 95.31 393 GLY A O 1
ATOM 3191 N N . LEU A 1 394 ? -5.109 4.613 -12.366 1.00 96.00 394 LEU A N 1
ATOM 3192 C CA . LEU A 1 394 ? -5.669 3.347 -11.895 1.00 96.00 394 LEU A CA 1
ATOM 3193 C C . LEU A 1 394 ? -6.769 3.585 -10.858 1.00 96.00 394 LEU A C 1
ATOM 3195 O O . LEU A 1 394 ? -6.652 4.450 -9.997 1.00 96.00 394 LEU A O 1
ATOM 3199 N N . PHE A 1 395 ? -7.815 2.758 -10.907 1.00 94.69 395 PHE A N 1
ATOM 3200 C CA . PHE A 1 395 ? -8.946 2.779 -9.966 1.00 94.69 395 PHE A CA 1
ATOM 3201 C C . PHE A 1 395 ? -9.760 4.084 -9.928 1.00 94.69 395 PHE A C 1
ATOM 3203 O O . PHE A 1 395 ? -10.592 4.249 -9.029 1.00 94.69 395 PHE A O 1
ATOM 3210 N N . ASP A 1 396 ? -9.592 4.963 -10.922 1.00 92.44 396 ASP A N 1
ATOM 3211 C CA . ASP A 1 396 ? -10.462 6.123 -11.117 1.00 92.44 396 ASP A CA 1
ATOM 3212 C C . ASP A 1 396 ? -11.925 5.679 -11.270 1.00 92.44 396 ASP A C 1
ATOM 3214 O O . ASP A 1 396 ? -12.249 4.647 -11.869 1.00 92.44 396 ASP A O 1
ATOM 3218 N N . GLY A 1 397 ? -12.830 6.446 -10.683 1.00 91.31 397 GLY A N 1
ATOM 3219 C CA . GLY A 1 397 ? -14.230 6.091 -10.612 1.00 91.31 397 GLY A CA 1
ATOM 3220 C C . GLY A 1 397 ? -15.057 7.172 -9.947 1.00 91.31 397 GLY A C 1
ATOM 3221 O O . GLY A 1 397 ? -14.764 8.362 -10.001 1.00 91.31 397 GLY A O 1
ATOM 3222 N N . LYS A 1 398 ? -16.168 6.764 -9.338 1.00 92.62 398 LYS A N 1
ATOM 3223 C CA . LYS A 1 398 ? -17.064 7.726 -8.698 1.00 92.62 398 LYS A CA 1
ATOM 3224 C C . LYS A 1 398 ? -16.424 8.243 -7.414 1.00 92.62 398 LYS A C 1
ATOM 3226 O O . LYS A 1 398 ? -16.049 7.441 -6.563 1.00 92.62 398 LYS A O 1
ATOM 3231 N N . THR A 1 399 ? -16.418 9.564 -7.249 1.00 95.44 399 THR A N 1
ATOM 3232 C CA . THR A 1 399 ? -15.976 10.229 -6.021 1.00 95.44 399 THR A CA 1
ATOM 3233 C C . THR A 1 399 ? -16.650 9.618 -4.797 1.00 95.44 399 THR A C 1
ATOM 3235 O O . THR A 1 399 ? -17.872 9.396 -4.798 1.00 95.44 399 THR A O 1
ATOM 3238 N N . LEU A 1 400 ? -15.844 9.330 -3.774 1.00 97.12 400 LEU A N 1
ATOM 3239 C CA . LEU A 1 400 ? -16.344 8.852 -2.492 1.00 97.12 400 LEU A CA 1
ATOM 3240 C C . LEU A 1 400 ? -17.096 9.980 -1.785 1.00 97.12 400 LEU A C 1
ATOM 3242 O O . LEU A 1 400 ? -16.714 11.136 -1.858 1.00 97.12 400 LEU A O 1
ATOM 3246 N N . ASP A 1 401 ? -18.201 9.646 -1.135 1.00 97.25 401 ASP A N 1
ATOM 3247 C CA . ASP A 1 401 ? -19.014 10.586 -0.367 1.00 97.25 401 ASP A CA 1
ATOM 3248 C C . ASP A 1 401 ? -18.738 10.371 1.131 1.00 97.25 401 ASP A C 1
ATOM 3250 O O . ASP A 1 401 ? -19.078 9.295 1.634 1.00 97.25 401 ASP A O 1
ATOM 3254 N N . PRO A 1 402 ? -18.149 11.341 1.857 1.00 97.44 402 PRO A N 1
ATOM 3255 C CA . PRO A 1 402 ? -17.859 11.203 3.285 1.00 97.44 402 PRO A CA 1
ATOM 3256 C C . PRO A 1 402 ? -19.118 11.262 4.168 1.00 97.44 402 PRO A C 1
ATOM 3258 O O . PRO A 1 402 ? -19.019 11.135 5.380 1.00 97.44 402 PRO A O 1
ATOM 3261 N N . THR A 1 403 ? -20.311 11.434 3.590 1.00 98.00 403 THR A N 1
ATOM 3262 C CA . THR A 1 403 ? -21.600 11.449 4.304 1.00 98.00 403 THR A CA 1
ATOM 3263 C C . THR A 1 403 ? -22.477 10.236 3.989 1.00 98.00 403 THR A C 1
ATOM 3265 O O . THR A 1 403 ? -23.542 10.056 4.585 1.00 98.00 403 THR A O 1
ATOM 3268 N N . LYS A 1 404 ? -22.070 9.381 3.039 1.00 97.25 404 LYS A N 1
ATOM 3269 C CA . LYS A 1 404 ? -22.881 8.241 2.596 1.00 97.25 404 LYS A CA 1
ATOM 3270 C C . LYS A 1 404 ? -22.042 7.105 2.017 1.00 97.25 404 LYS A C 1
ATOM 3272 O O . LYS A 1 404 ? -21.315 7.291 1.048 1.00 97.25 404 LYS A O 1
ATOM 3277 N N . LEU A 1 405 ? -22.279 5.884 2.505 1.00 96.81 405 LEU A N 1
ATOM 3278 C CA . LEU A 1 405 ? -21.644 4.673 1.978 1.00 96.81 405 LEU A CA 1
ATOM 3279 C C . LEU A 1 405 ? -21.948 4.486 0.485 1.00 96.81 405 LEU A C 1
ATOM 3281 O O . LEU A 1 405 ? -23.100 4.274 0.080 1.00 96.81 405 LEU A O 1
ATOM 3285 N N . ARG A 1 406 ? -20.892 4.477 -0.328 1.00 94.44 406 ARG A N 1
ATOM 3286 C CA . ARG A 1 406 ? -20.948 4.148 -1.755 1.00 94.44 406 ARG A CA 1
ATOM 3287 C C . ARG A 1 406 ? -20.586 2.679 -1.965 1.00 94.44 406 ARG A C 1
ATOM 3289 O O . ARG A 1 406 ? -19.421 2.290 -1.944 1.00 94.44 406 ARG A O 1
ATOM 3296 N N . ARG A 1 407 ? -21.603 1.840 -2.178 1.00 93.94 407 ARG A N 1
ATOM 3297 C CA . ARG A 1 407 ? -21.409 0.402 -2.454 1.00 93.94 407 ARG A CA 1
ATOM 3298 C C . ARG A 1 407 ? -20.897 0.110 -3.864 1.00 93.94 407 ARG A C 1
ATOM 3300 O O . ARG A 1 407 ? -20.330 -0.946 -4.090 1.00 93.94 407 ARG A O 1
ATOM 3307 N N . ASP A 1 408 ? -21.085 1.040 -4.795 1.00 94.00 408 ASP A N 1
ATOM 3308 C CA . ASP A 1 408 ? -20.690 0.931 -6.203 1.00 94.00 408 ASP A CA 1
ATOM 3309 C C . ASP A 1 408 ? -19.324 1.576 -6.502 1.00 94.00 408 ASP A C 1
ATOM 3311 O O . ASP A 1 408 ? -19.074 2.012 -7.626 1.00 94.00 408 ASP A O 1
ATOM 3315 N N . ARG A 1 409 ? -18.472 1.712 -5.481 1.00 95.31 409 ARG A N 1
ATOM 3316 C CA . ARG A 1 409 ? -17.155 2.344 -5.593 1.00 95.31 409 ARG A CA 1
ATOM 3317 C C . ARG A 1 409 ? -16.126 1.394 -6.207 1.00 95.31 409 ARG A C 1
ATOM 3319 O O . ARG A 1 409 ? -16.166 0.190 -5.976 1.00 95.31 409 ARG A O 1
ATOM 3326 N N . THR A 1 410 ? -15.190 1.964 -6.954 1.00 93.62 410 THR A N 1
ATOM 3327 C CA . THR A 1 410 ? -14.003 1.273 -7.481 1.00 93.62 410 THR A CA 1
ATOM 3328 C C . THR A 1 410 ? -12.857 1.275 -6.472 1.00 93.62 410 THR A C 1
ATOM 3330 O O . THR A 1 410 ? -12.076 0.330 -6.423 1.00 93.62 410 THR A O 1
ATOM 3333 N N . TRP A 1 411 ? -12.784 2.322 -5.647 1.00 95.69 411 TRP A N 1
ATOM 3334 C CA . TRP A 1 411 ? -11.788 2.485 -4.598 1.00 95.69 411 TRP A CA 1
ATOM 3335 C C . TRP A 1 411 ? -12.153 1.644 -3.371 1.00 95.69 411 TRP A C 1
ATOM 3337 O O . TRP A 1 411 ? -13.017 2.030 -2.584 1.00 95.69 411 TRP A O 1
ATOM 3347 N N . VAL A 1 412 ? -11.527 0.473 -3.253 1.00 97.06 412 VAL A N 1
ATOM 3348 C CA . VAL A 1 412 ? -11.702 -0.465 -2.135 1.00 97.06 412 VAL A CA 1
ATOM 3349 C C . VAL A 1 412 ? -10.317 -0.842 -1.613 1.00 97.06 412 VAL A C 1
ATOM 3351 O O . VAL A 1 412 ? -9.616 -1.654 -2.221 1.00 97.06 412 VAL A O 1
ATOM 3354 N N . ALA A 1 413 ? -9.893 -0.229 -0.513 1.00 96.19 413 ALA A N 1
ATOM 3355 C CA . ALA A 1 413 ? -8.541 -0.280 0.030 1.00 96.19 413 ALA A CA 1
ATOM 3356 C C . ALA A 1 413 ? -8.107 -1.708 0.379 1.00 96.19 413 ALA A C 1
ATOM 3358 O O . ALA A 1 413 ? -6.966 -2.071 0.099 1.00 96.19 413 ALA A O 1
ATOM 3359 N N . SER A 1 414 ? -9.016 -2.558 0.871 1.00 96.81 414 SER A N 1
ATOM 3360 C CA . SER A 1 414 ? -8.731 -3.985 1.119 1.00 96.81 414 SER A CA 1
ATOM 3361 C C . SER A 1 414 ? -8.403 -4.796 -0.141 1.00 96.81 414 SER A C 1
ATOM 3363 O O . SER A 1 414 ? -7.881 -5.910 -0.052 1.00 96.81 414 SER A O 1
ATOM 3365 N N . VAL A 1 415 ? -8.726 -4.266 -1.323 1.00 96.00 415 VAL A N 1
ATOM 3366 C CA . VAL A 1 415 ? -8.447 -4.877 -2.627 1.00 96.00 415 VAL A CA 1
ATOM 3367 C C . VAL A 1 415 ? -7.195 -4.280 -3.257 1.00 96.00 415 VAL A C 1
ATOM 3369 O O . VAL A 1 415 ? -6.369 -5.024 -3.787 1.00 96.00 415 VAL A O 1
ATOM 3372 N N . ILE A 1 416 ? -7.049 -2.955 -3.218 1.00 95.56 416 ILE A N 1
ATOM 3373 C CA . ILE A 1 416 ? -5.987 -2.258 -3.955 1.00 95.56 416 ILE A CA 1
ATOM 3374 C C . ILE A 1 416 ? -4.714 -2.062 -3.125 1.00 95.56 416 ILE A C 1
ATOM 3376 O O . ILE A 1 416 ? -3.618 -2.132 -3.674 1.00 95.56 416 ILE A O 1
ATOM 3380 N N . LEU A 1 417 ? -4.832 -1.880 -1.808 1.00 95.88 417 LEU A N 1
ATOM 3381 C CA . LEU A 1 417 ? -3.732 -1.503 -0.914 1.00 95.88 417 LEU A CA 1
ATOM 3382 C C . LEU A 1 417 ? -3.763 -2.276 0.422 1.00 95.88 417 LEU A C 1
ATOM 3384 O O . LEU A 1 417 ? -3.634 -1.655 1.476 1.00 95.88 417 LEU A O 1
ATOM 3388 N N . PRO A 1 418 ? -3.918 -3.615 0.446 1.00 97.44 418 PRO A N 1
ATOM 3389 C CA . PRO A 1 418 ? -3.742 -4.380 1.682 1.00 97.44 418 PRO A CA 1
ATOM 3390 C C . PRO A 1 418 ? -2.286 -4.291 2.174 1.00 97.44 418 PRO A C 1
ATOM 3392 O O . PRO A 1 418 ? -1.396 -3.826 1.448 1.00 97.44 418 PRO A O 1
ATOM 3395 N N . PHE A 1 419 ? -2.010 -4.740 3.400 1.00 98.12 419 PHE A N 1
ATOM 3396 C CA . PHE A 1 419 ? -0.628 -5.009 3.818 1.00 98.12 419 PHE A CA 1
ATOM 3397 C C . PHE A 1 419 ? 0.037 -5.965 2.822 1.00 98.12 419 PHE A C 1
ATOM 3399 O O . PHE A 1 419 ? -0.654 -6.768 2.202 1.00 98.12 419 PHE A O 1
ATOM 3406 N N . SER A 1 420 ? 1.353 -5.846 2.612 1.00 97.38 420 SER A N 1
ATOM 3407 C CA . SER A 1 420 ? 2.102 -6.608 1.588 1.00 97.38 420 SER A CA 1
ATOM 3408 C C . SER A 1 420 ? 1.517 -6.516 0.160 1.00 97.38 420 SER A C 1
ATOM 3410 O O . SER A 1 420 ? 1.805 -7.359 -0.703 1.00 97.38 420 SER A O 1
ATOM 3412 N N . GLY A 1 421 ? 0.662 -5.520 -0.099 1.00 97.31 421 GLY A N 1
ATOM 3413 C CA . GLY A 1 421 ? 0.118 -5.227 -1.416 1.00 97.31 421 GLY A CA 1
ATOM 3414 C C . GLY A 1 421 ? 1.217 -4.784 -2.377 1.00 97.31 421 GLY A C 1
ATOM 3415 O O . GLY A 1 421 ? 2.217 -4.191 -1.967 1.00 97.31 421 GLY A O 1
ATOM 3416 N N . ARG A 1 422 ? 1.055 -5.092 -3.664 1.00 96.75 422 ARG A N 1
ATOM 3417 C CA . ARG A 1 422 ? 2.062 -4.784 -4.682 1.00 96.75 422 ARG A CA 1
ATOM 3418 C C . ARG A 1 422 ? 1.472 -4.501 -6.049 1.00 96.75 422 ARG A C 1
ATOM 3420 O O . ARG A 1 422 ? 0.466 -5.089 -6.447 1.00 96.75 422 ARG A O 1
ATOM 3427 N N . MET A 1 423 ? 2.175 -3.651 -6.782 1.00 98.25 423 MET A N 1
ATOM 3428 C CA . MET A 1 423 ? 1.985 -3.425 -8.207 1.00 98.25 423 MET A CA 1
ATOM 3429 C C . MET A 1 423 ? 3.180 -3.986 -8.974 1.00 98.25 423 MET A C 1
ATOM 3431 O O . MET A 1 423 ? 4.315 -3.755 -8.574 1.00 98.25 423 MET A O 1
ATOM 3435 N N . ALA A 1 424 ? 2.929 -4.691 -10.072 1.00 98.06 424 ALA A N 1
ATOM 3436 C CA . ALA A 1 424 ? 3.941 -5.111 -11.031 1.00 98.06 424 ALA A CA 1
ATOM 3437 C C . ALA A 1 424 ? 3.647 -4.460 -12.384 1.00 98.06 424 ALA A C 1
ATOM 3439 O O . ALA A 1 424 ? 2.565 -4.644 -12.941 1.00 98.06 424 ALA A O 1
ATOM 3440 N N . VAL A 1 425 ? 4.607 -3.702 -12.903 1.00 98.50 425 VAL A N 1
ATOM 3441 C CA . VAL A 1 425 ? 4.578 -3.141 -14.254 1.00 98.50 425 VAL A CA 1
ATOM 3442 C C . VAL A 1 425 ? 5.527 -3.966 -15.104 1.00 98.50 425 VAL A C 1
ATOM 3444 O O . VAL A 1 425 ? 6.742 -3.930 -14.906 1.00 98.50 425 VAL A O 1
ATOM 3447 N N . GLU A 1 426 ? 4.966 -4.742 -16.020 1.00 98.06 426 GLU A N 1
ATOM 3448 C CA . GLU A 1 426 ? 5.724 -5.596 -16.926 1.00 98.06 426 GLU A CA 1
ATOM 3449 C C . GLU A 1 426 ? 5.858 -4.906 -18.285 1.00 98.06 426 GLU A C 1
ATOM 3451 O O . GLU A 1 426 ? 4.863 -4.448 -18.852 1.00 98.06 426 GLU A O 1
ATOM 3456 N N . ARG A 1 427 ? 7.080 -4.874 -18.822 1.00 97.12 427 ARG A N 1
ATOM 3457 C CA . ARG A 1 427 ? 7.378 -4.505 -20.209 1.00 97.12 427 ARG A CA 1
ATOM 3458 C C . ARG A 1 427 ? 7.612 -5.784 -21.003 1.00 97.12 427 ARG A C 1
ATOM 3460 O O . ARG A 1 427 ? 8.494 -6.569 -20.658 1.00 97.12 427 ARG A O 1
ATOM 3467 N N . LEU A 1 428 ? 6.826 -5.991 -22.050 1.00 95.25 428 LEU A N 1
ATOM 3468 C CA . LEU A 1 428 ? 6.794 -7.211 -22.845 1.00 95.25 428 LEU A CA 1
ATOM 3469 C C . LEU A 1 428 ? 7.220 -6.937 -24.279 1.00 95.25 428 LEU A C 1
ATOM 3471 O O . LEU A 1 428 ? 6.813 -5.937 -24.867 1.00 95.25 428 LEU A O 1
ATOM 3475 N N . HIS A 1 429 ? 7.960 -7.869 -24.862 1.00 93.94 429 HIS A N 1
ATOM 3476 C CA . HIS A 1 429 ? 8.158 -7.940 -26.300 1.00 93.94 429 HIS A CA 1
ATOM 3477 C C . HIS A 1 429 ? 7.255 -9.021 -26.873 1.00 93.94 429 HIS A C 1
ATOM 3479 O O . HIS A 1 429 ? 7.368 -10.185 -26.498 1.00 93.94 429 HIS A O 1
ATOM 3485 N N . CYS A 1 430 ? 6.364 -8.641 -27.784 1.00 91.62 430 CYS A N 1
ATOM 3486 C CA . CYS A 1 430 ? 5.489 -9.574 -28.476 1.00 91.62 430 CYS A CA 1
ATOM 3487 C C . CYS A 1 430 ? 5.938 -9.743 -29.925 1.00 91.62 430 CYS A C 1
ATOM 3489 O O . CYS A 1 430 ? 6.163 -8.764 -30.640 1.00 91.62 430 CYS A O 1
ATOM 3491 N N . SER A 1 431 ? 6.033 -10.990 -30.372 1.00 86.44 431 SER A N 1
ATOM 3492 C CA . SER A 1 431 ? 6.372 -11.347 -31.746 1.00 86.44 431 SER A CA 1
ATOM 3493 C C . SER A 1 431 ? 5.119 -11.746 -32.519 1.00 86.44 431 SER A C 1
ATOM 3495 O O . SER A 1 431 ? 4.289 -12.510 -32.031 1.00 86.44 431 SER A O 1
ATOM 3497 N N . SER A 1 432 ? 5.004 -11.294 -33.771 1.00 68.25 432 SER A N 1
ATOM 3498 C CA . SER A 1 432 ? 3.916 -11.694 -34.672 1.00 68.25 432 SER A CA 1
ATOM 3499 C C . SER A 1 432 ? 3.969 -13.206 -34.891 1.00 68.25 432 SER A C 1
ATOM 3501 O O . SER A 1 432 ? 4.770 -13.704 -35.682 1.00 68.25 432 SER A O 1
ATOM 3503 N N . GLY A 1 433 ? 3.152 -13.957 -34.150 1.00 56.09 433 GLY A N 1
ATOM 3504 C CA . GLY A 1 433 ? 3.265 -15.410 -34.089 1.00 56.09 433 GLY A CA 1
ATOM 3505 C C . GLY A 1 433 ? 3.272 -16.085 -35.467 1.00 56.09 433 GLY A C 1
ATOM 3506 O O . GLY A 1 433 ? 2.262 -16.107 -36.173 1.00 56.09 433 GLY A O 1
ATOM 3507 N N . ASN A 1 434 ? 4.389 -16.738 -35.792 1.00 45.50 434 ASN A N 1
ATOM 3508 C CA . ASN A 1 434 ? 4.389 -18.038 -36.460 1.00 45.50 434 ASN A CA 1
ATOM 3509 C C . ASN A 1 434 ? 4.505 -19.109 -35.366 1.00 45.50 434 ASN A C 1
ATOM 3511 O O . ASN A 1 434 ? 5.512 -19.804 -35.275 1.00 45.50 434 ASN A O 1
ATOM 3515 N N . GLY A 1 435 ? 3.504 -19.216 -34.488 1.00 44.84 435 GLY A N 1
ATOM 3516 C CA . GLY A 1 435 ? 3.475 -20.300 -33.509 1.00 44.84 435 GLY A CA 1
ATOM 3517 C C . GLY A 1 435 ? 3.475 -21.652 -34.229 1.00 44.84 435 GLY A C 1
ATOM 3518 O O . GLY A 1 435 ? 2.527 -21.969 -34.957 1.00 44.84 435 GLY A O 1
ATOM 3519 N N . LEU A 1 436 ? 4.533 -22.450 -34.041 1.00 45.72 436 LEU A N 1
ATOM 3520 C CA . LEU A 1 436 ? 4.455 -23.901 -34.213 1.00 45.72 436 LEU A CA 1
ATOM 3521 C C . LEU A 1 436 ? 3.318 -24.380 -33.291 1.00 45.72 436 LEU A C 1
ATOM 3523 O O . LEU A 1 436 ? 3.296 -23.999 -32.128 1.00 45.72 436 LEU A O 1
ATOM 3527 N N . TYR A 1 437 ? 2.382 -25.176 -33.814 1.00 43.88 437 TYR A N 1
ATOM 3528 C CA . TYR A 1 437 ? 1.072 -25.530 -33.223 1.00 43.88 437 TYR A CA 1
ATOM 3529 C C . TYR A 1 437 ? -0.071 -24.532 -33.469 1.00 43.88 437 TYR A C 1
ATOM 3531 O O . TYR A 1 437 ? -0.850 -24.177 -32.588 1.00 43.88 437 TYR A O 1
ATOM 3539 N N . GLY A 1 438 ? -0.259 -24.160 -34.736 1.00 40.59 438 GLY A N 1
ATOM 3540 C CA . GLY A 1 438 ? -1.504 -23.572 -35.224 1.00 40.59 438 GLY A CA 1
ATOM 3541 C C . GLY A 1 438 ? -2.681 -24.557 -35.231 1.00 40.59 438 GLY A C 1
ATOM 3542 O O . GLY A 1 438 ? -3.144 -24.944 -36.303 1.00 40.59 438 GLY A O 1
ATOM 3543 N N . LEU A 1 439 ? -3.242 -24.888 -34.065 1.00 42.72 439 LEU A N 1
ATOM 3544 C CA . LEU A 1 439 ? -4.657 -25.261 -33.975 1.00 42.72 439 LEU A CA 1
ATOM 3545 C C . LEU A 1 439 ? -5.475 -23.968 -34.009 1.00 42.72 439 LEU A C 1
ATOM 3547 O O . LEU A 1 439 ? -5.835 -23.372 -32.998 1.00 42.72 439 LEU A O 1
ATOM 3551 N N . ARG A 1 440 ? -5.717 -23.488 -35.231 1.00 49.06 440 ARG A N 1
ATOM 3552 C CA . ARG A 1 440 ? -6.614 -22.364 -35.495 1.00 49.06 440 ARG A CA 1
ATOM 3553 C C . ARG A 1 440 ? -8.033 -22.751 -35.075 1.00 49.06 440 ARG A C 1
ATOM 3555 O O . ARG A 1 440 ? -8.758 -23.357 -35.862 1.00 49.06 440 ARG A O 1
ATOM 3562 N N . SER A 1 441 ? -8.463 -22.335 -33.886 1.00 45.47 441 SER A N 1
ATOM 3563 C CA . SER A 1 441 ? -9.891 -22.239 -33.584 1.00 45.47 441 SER A CA 1
ATOM 3564 C C . SER A 1 441 ? -10.523 -21.246 -34.559 1.00 45.47 441 SER A C 1
ATOM 3566 O O . SER A 1 441 ? -10.232 -20.048 -34.577 1.00 45.47 441 SER A O 1
ATOM 3568 N N . ARG A 1 442 ? -11.338 -21.793 -35.458 1.00 41.34 442 ARG A N 1
ATOM 3569 C CA . ARG A 1 442 ? -11.999 -21.112 -36.570 1.00 41.34 442 ARG A CA 1
ATOM 3570 C C . ARG A 1 442 ? -12.973 -20.063 -36.004 1.00 41.34 442 ARG A C 1
ATOM 3572 O O . ARG A 1 442 ? -14.103 -20.400 -35.684 1.00 41.34 442 ARG A O 1
ATOM 3579 N N . GLY A 1 443 ? -12.550 -18.803 -35.858 1.00 43.22 443 GLY A N 1
ATOM 3580 C CA . GLY A 1 443 ? -13.471 -17.709 -35.504 1.00 43.22 443 GLY A CA 1
ATOM 3581 C C . GLY A 1 443 ? -12.881 -16.485 -34.801 1.00 43.22 443 GLY A C 1
ATOM 3582 O O . GLY A 1 443 ? -13.433 -15.399 -34.955 1.00 43.22 443 GLY A O 1
ATOM 3583 N N . GLN A 1 444 ? -11.754 -16.596 -34.089 1.00 46.00 444 GLN A N 1
ATOM 3584 C CA . GLN A 1 444 ? -11.146 -15.441 -33.414 1.00 46.00 444 GLN A CA 1
ATOM 3585 C C . GLN A 1 444 ? -10.031 -14.822 -34.262 1.00 46.00 444 GLN A C 1
ATOM 3587 O O . GLN A 1 444 ? -8.915 -15.331 -34.337 1.00 46.00 444 GLN A O 1
ATOM 3592 N N . LYS A 1 445 ? -10.319 -13.679 -34.894 1.00 42.03 445 LYS A N 1
ATOM 3593 C CA . LYS A 1 445 ? -9.284 -12.783 -35.427 1.00 42.03 445 LYS A CA 1
ATOM 3594 C C . LYS A 1 445 ? -8.579 -12.090 -34.249 1.00 42.03 445 LYS A C 1
ATOM 3596 O O . LYS A 1 445 ? -8.881 -10.934 -33.968 1.00 42.03 445 LYS A O 1
ATOM 3601 N N . ARG A 1 446 ? -7.658 -12.764 -33.545 1.00 53.25 446 ARG A N 1
ATOM 3602 C CA . ARG A 1 446 ? -6.692 -12.038 -32.698 1.00 53.25 446 ARG A CA 1
ATOM 3603 C C . ARG A 1 446 ? -5.844 -11.168 -33.633 1.00 53.25 446 ARG A C 1
ATOM 3605 O O . ARG A 1 446 ? -5.314 -11.654 -34.633 1.00 53.25 446 ARG A O 1
ATOM 3612 N N . LYS A 1 447 ? -5.820 -9.860 -33.371 1.00 55.47 447 LYS A N 1
ATOM 3613 C CA . LYS A 1 447 ? -4.990 -8.893 -34.100 1.00 55.47 447 LYS A CA 1
ATOM 3614 C C . LYS A 1 447 ? -3.535 -9.354 -33.943 1.00 55.47 447 LYS A C 1
ATOM 3616 O O . LYS A 1 447 ? -3.151 -9.716 -32.837 1.00 55.47 447 LYS A O 1
ATOM 3621 N N . ARG A 1 448 ? -2.754 -9.401 -35.028 1.00 61.44 448 ARG A N 1
ATOM 3622 C CA . ARG A 1 448 ? -1.313 -9.693 -34.934 1.00 61.44 448 ARG A CA 1
ATOM 3623 C C . ARG A 1 448 ? -0.677 -8.647 -34.015 1.00 61.44 448 ARG A C 1
ATOM 3625 O O . ARG A 1 448 ? -0.815 -7.459 -34.308 1.00 61.44 448 ARG A O 1
ATOM 3632 N N . ARG A 1 449 ? -0.060 -9.090 -32.919 1.00 70.81 449 ARG A N 1
ATOM 3633 C CA . ARG A 1 449 ? 0.713 -8.245 -32.006 1.00 70.81 449 ARG A CA 1
ATOM 3634 C C . ARG A 1 449 ? 2.179 -8.366 -32.375 1.00 70.81 449 ARG A C 1
ATOM 3636 O O . ARG A 1 449 ? 2.680 -9.471 -32.539 1.00 70.81 449 ARG A O 1
ATOM 3643 N N . GLU A 1 450 ? 2.829 -7.233 -32.563 1.00 84.62 450 GLU A N 1
ATOM 3644 C CA . GLU A 1 450 ? 4.263 -7.161 -32.805 1.00 84.62 450 GLU A CA 1
ATOM 3645 C C . GLU A 1 450 ? 4.767 -5.854 -32.210 1.00 84.62 450 GLU A C 1
ATOM 3647 O O . GLU A 1 450 ? 4.181 -4.801 -32.472 1.00 84.62 450 GLU A O 1
ATOM 3652 N N . GLY A 1 451 ? 5.824 -5.926 -31.409 1.00 90.00 451 GLY A N 1
ATOM 3653 C CA . GLY A 1 451 ? 6.433 -4.765 -30.772 1.00 90.00 451 GLY A CA 1
ATOM 3654 C C . GLY A 1 451 ? 6.428 -4.846 -29.252 1.00 90.00 451 GLY A C 1
ATOM 3655 O O . GLY A 1 451 ? 6.246 -5.914 -28.667 1.00 90.00 451 GLY A O 1
ATOM 3656 N N . ILE A 1 452 ? 6.671 -3.698 -28.625 1.00 92.50 452 ILE A N 1
ATOM 3657 C CA . ILE A 1 452 ? 6.786 -3.580 -27.175 1.00 92.50 452 ILE A CA 1
ATOM 3658 C C . ILE A 1 452 ? 5.452 -3.138 -26.579 1.00 92.50 452 ILE A C 1
ATOM 3660 O O . ILE A 1 452 ? 4.765 -2.264 -27.115 1.00 92.50 452 ILE A O 1
ATOM 3664 N N . TYR A 1 453 ? 5.102 -3.750 -25.456 1.00 94.12 453 TYR A N 1
ATOM 3665 C CA . TYR A 1 453 ? 3.887 -3.481 -24.710 1.00 94.12 453 TYR A CA 1
ATOM 3666 C C . TYR A 1 453 ? 4.191 -3.329 -23.223 1.00 94.12 453 TYR A C 1
ATOM 3668 O O . TYR A 1 453 ? 5.169 -3.873 -22.717 1.00 94.12 453 TYR A O 1
ATOM 3676 N N . VAL A 1 454 ? 3.313 -2.633 -22.514 1.00 96.12 454 VAL A N 1
ATOM 3677 C CA . VAL A 1 454 ? 3.308 -2.551 -21.055 1.00 96.12 454 VAL A CA 1
ATOM 3678 C C . VAL A 1 454 ? 1.971 -3.062 -20.536 1.00 96.12 454 VAL A C 1
ATOM 3680 O O . VAL A 1 454 ? 0.924 -2.776 -21.122 1.00 96.12 454 VAL A O 1
ATOM 3683 N N . ARG A 1 455 ? 1.994 -3.790 -19.419 1.00 96.31 455 ARG A N 1
ATOM 3684 C CA . ARG A 1 455 ? 0.799 -4.065 -18.608 1.00 96.31 455 ARG A CA 1
ATOM 3685 C C . ARG A 1 455 ? 1.084 -3.850 -17.133 1.00 96.31 455 ARG A C 1
ATOM 3687 O O . ARG A 1 455 ? 2.231 -3.916 -16.695 1.00 96.31 455 ARG A O 1
ATOM 3694 N N . ILE A 1 456 ? 0.021 -3.622 -16.371 1.00 97.62 456 ILE A N 1
ATOM 3695 C CA . ILE A 1 456 ? 0.093 -3.410 -14.926 1.00 97.62 456 ILE A CA 1
ATOM 3696 C C . ILE A 1 456 ? -0.766 -4.459 -14.229 1.00 97.62 456 ILE A C 1
ATOM 3698 O O . ILE A 1 456 ? -1.919 -4.673 -14.603 1.00 97.62 456 ILE A O 1
ATOM 3702 N N . LEU A 1 457 ? -0.218 -5.088 -13.194 1.00 96.75 457 LEU A N 1
ATOM 3703 C CA . LEU A 1 457 ? -0.955 -5.925 -12.257 1.00 96.75 457 LEU A CA 1
ATOM 3704 C C . LEU A 1 457 ? -0.914 -5.286 -10.873 1.00 96.75 457 LEU A C 1
ATOM 3706 O O . LEU A 1 457 ? 0.148 -4.870 -10.425 1.00 96.75 457 LEU A O 1
ATOM 3710 N N . VAL A 1 458 ? -2.044 -5.248 -10.173 1.00 97.00 458 VAL A N 1
ATOM 3711 C CA . VAL A 1 458 ? -2.125 -4.802 -8.774 1.00 97.00 458 VAL A CA 1
ATOM 3712 C C . VAL A 1 458 ? -2.725 -5.934 -7.961 1.00 97.00 458 VAL A C 1
ATOM 3714 O O . VAL A 1 458 ? -3.854 -6.344 -8.213 1.00 97.00 458 VAL A O 1
ATOM 3717 N N . ASN A 1 459 ? -1.963 -6.475 -7.011 1.00 95.62 459 ASN A N 1
ATOM 3718 C CA . ASN A 1 459 ? -2.355 -7.633 -6.199 1.00 95.62 459 ASN A CA 1
ATOM 3719 C C . ASN A 1 459 ? -2.837 -8.827 -7.047 1.00 95.62 459 ASN A C 1
ATOM 3721 O O . ASN A 1 459 ? -3.823 -9.481 -6.709 1.00 95.62 459 ASN A O 1
ATOM 3725 N N . ASP A 1 460 ? -2.113 -9.091 -8.140 1.00 92.56 460 ASP A N 1
ATOM 3726 C CA . ASP A 1 460 ? -2.400 -10.089 -9.185 1.00 92.56 460 ASP A CA 1
ATOM 3727 C C . ASP A 1 460 ? -3.621 -9.789 -10.078 1.00 92.56 460 ASP A C 1
ATOM 3729 O O . ASP A 1 460 ? -3.878 -10.531 -11.021 1.00 92.56 460 ASP A O 1
ATOM 3733 N N . ILE A 1 461 ? -4.313 -8.663 -9.876 1.00 93.06 461 ILE A N 1
ATOM 3734 C CA . ILE A 1 461 ? -5.389 -8.202 -10.762 1.00 93.06 461 ILE A CA 1
ATOM 3735 C C . ILE A 1 461 ? -4.788 -7.466 -11.956 1.00 93.06 461 ILE A C 1
ATOM 3737 O O . ILE A 1 461 ? -4.190 -6.395 -11.798 1.00 93.06 461 ILE A O 1
ATOM 3741 N N . LEU A 1 462 ? -5.007 -8.002 -13.154 1.00 94.94 462 LEU A N 1
ATOM 3742 C CA . LEU A 1 462 ? -4.657 -7.343 -14.408 1.00 94.94 462 LEU A CA 1
ATOM 3743 C C . LEU A 1 462 ? -5.451 -6.042 -14.579 1.00 94.94 462 LEU A C 1
ATOM 3745 O O . LEU A 1 462 ? -6.683 -6.044 -14.592 1.00 94.94 462 LEU A O 1
ATOM 3749 N N . GLN A 1 463 ? -4.741 -4.928 -14.731 1.00 95.31 463 GLN A N 1
ATOM 3750 C CA . GLN A 1 463 ? -5.355 -3.627 -14.954 1.00 95.31 463 GLN A CA 1
ATOM 3751 C C . GLN A 1 463 ? -5.671 -3.434 -16.443 1.00 95.31 463 GLN A C 1
ATOM 3753 O O . GLN A 1 463 ? -4.830 -3.728 -17.291 1.00 95.31 463 GLN A O 1
ATOM 3758 N N . PRO A 1 464 ? -6.862 -2.915 -16.791 1.00 92.88 464 PRO A N 1
ATOM 3759 C CA . PRO A 1 464 ? -7.315 -2.861 -18.180 1.00 92.88 464 PRO A CA 1
ATOM 3760 C C . PRO A 1 464 ? -6.652 -1.755 -19.014 1.00 92.88 464 PRO A C 1
ATOM 3762 O O . PRO A 1 464 ? -6.723 -1.806 -20.235 1.00 92.88 464 PRO A O 1
ATOM 3765 N N . LEU A 1 465 ? -6.063 -0.736 -18.373 1.00 91.94 465 LEU A N 1
ATOM 3766 C CA . LEU A 1 465 ? -5.353 0.380 -19.021 1.00 91.94 465 LEU A CA 1
ATOM 3767 C C . LEU A 1 465 ? -6.122 1.013 -20.201 1.00 91.94 465 LEU A C 1
ATOM 3769 O O . LEU A 1 465 ? -5.585 1.300 -21.272 1.00 91.94 465 LEU A O 1
ATOM 3773 N N . GLN A 1 466 ? -7.425 1.246 -20.010 1.00 87.44 466 GLN A N 1
ATOM 3774 C CA . GLN A 1 466 ? -8.318 1.732 -21.072 1.00 87.44 466 GLN A CA 1
ATOM 3775 C C . GLN A 1 466 ? -7.871 3.077 -21.664 1.00 87.44 466 GLN A C 1
ATOM 3777 O O . GLN A 1 466 ? -8.109 3.336 -22.843 1.00 87.44 466 GLN A O 1
ATOM 3782 N N . PHE A 1 467 ? -7.181 3.907 -20.876 1.00 86.00 467 PHE A N 1
ATOM 3783 C CA . PHE A 1 467 ? -6.663 5.209 -21.301 1.00 86.00 467 PHE A CA 1
ATOM 3784 C C . PHE A 1 467 ? -5.644 5.124 -22.451 1.00 86.00 467 PHE A C 1
ATOM 3786 O O . PHE A 1 467 ? -5.500 6.090 -23.195 1.00 86.00 467 PHE A O 1
ATOM 3793 N N . CYS A 1 468 ? -4.974 3.981 -22.634 1.00 85.94 468 CYS A N 1
ATOM 3794 C CA . CYS A 1 468 ? -4.056 3.721 -23.748 1.00 85.94 468 CYS A CA 1
ATOM 3795 C C . CYS A 1 468 ? -4.581 2.656 -24.724 1.00 85.94 468 CYS A C 1
ATOM 3797 O O . CYS A 1 468 ? -3.840 2.169 -25.577 1.00 85.94 468 CYS A O 1
ATOM 3799 N N . GLY A 1 469 ? -5.874 2.316 -24.640 1.00 86.81 469 GLY A N 1
ATOM 3800 C CA . GLY A 1 469 ? -6.498 1.327 -25.517 1.00 86.81 469 GLY A CA 1
ATOM 3801 C C . GLY A 1 469 ? -6.061 -0.109 -25.228 1.00 86.81 469 GLY A C 1
ATOM 3802 O O . GLY A 1 469 ? -5.964 -0.895 -26.173 1.00 86.81 469 GLY A O 1
ATOM 3803 N N . GLY A 1 470 ? -5.794 -0.426 -23.954 1.00 88.81 470 GLY A N 1
ATOM 3804 C CA . GLY A 1 470 ? -5.410 -1.762 -23.504 1.00 88.81 470 GLY A CA 1
ATOM 3805 C C . GLY A 1 470 ? -6.325 -2.857 -24.051 1.00 88.81 470 GLY A C 1
ATOM 3806 O O . GLY A 1 470 ? -7.551 -2.705 -24.100 1.00 88.81 470 GLY A O 1
ATOM 3807 N N . ASP A 1 471 ? -5.725 -3.949 -24.522 1.00 87.50 471 ASP A N 1
ATOM 3808 C CA . ASP A 1 471 ? -6.478 -5.073 -25.074 1.00 87.50 471 ASP A CA 1
ATOM 3809 C C . ASP A 1 471 ? -6.960 -6.056 -23.987 1.00 87.50 471 ASP A C 1
ATOM 3811 O O . ASP A 1 471 ? -6.873 -5.790 -22.791 1.00 87.50 471 ASP A O 1
ATOM 3815 N N . GLN A 1 472 ? -7.511 -7.203 -24.391 1.00 87.12 472 GLN A N 1
ATOM 3816 C CA . GLN A 1 472 ? -8.029 -8.213 -23.456 1.00 87.12 472 GLN A CA 1
ATOM 3817 C C . GLN A 1 472 ? -6.967 -8.818 -22.518 1.00 87.12 472 GLN A C 1
ATOM 3819 O O . GLN A 1 472 ? -7.336 -9.383 -21.495 1.00 87.12 472 GLN A O 1
ATOM 3824 N N . ASP A 1 473 ? -5.680 -8.704 -22.863 1.00 88.25 473 ASP A N 1
ATOM 3825 C CA . ASP A 1 473 ? -4.560 -9.132 -22.021 1.00 88.25 473 ASP A CA 1
ATOM 3826 C C . ASP A 1 473 ? -3.948 -7.930 -21.262 1.00 88.25 473 ASP A C 1
ATOM 3828 O O . ASP A 1 473 ? -2.864 -8.040 -20.687 1.00 88.25 473 ASP A O 1
ATOM 3832 N N . GLY A 1 474 ? -4.648 -6.783 -21.241 1.00 90.75 474 GLY A N 1
ATOM 3833 C CA . GLY A 1 474 ? -4.254 -5.558 -20.539 1.00 90.75 474 GLY A CA 1
ATOM 3834 C C . GLY A 1 474 ? -3.027 -4.874 -21.141 1.00 90.75 474 GLY A C 1
ATOM 3835 O O . GLY A 1 474 ? -2.392 -4.061 -20.475 1.00 90.75 474 GLY A O 1
ATOM 3836 N N . LEU A 1 475 ? -2.664 -5.225 -22.379 1.00 91.50 475 LEU A N 1
ATOM 3837 C CA . LEU A 1 475 ? -1.463 -4.730 -23.041 1.00 91.50 475 LEU A CA 1
ATOM 3838 C C . LEU A 1 475 ? -1.719 -3.364 -23.676 1.00 91.50 475 LEU A C 1
ATOM 3840 O O . LEU A 1 475 ? -2.555 -3.241 -24.574 1.00 91.50 475 LEU A O 1
ATOM 3844 N N . CYS A 1 476 ? -0.934 -2.368 -23.279 1.00 91.25 476 CYS A N 1
ATOM 3845 C CA . CYS A 1 476 ? -0.838 -1.085 -23.963 1.00 91.25 476 CYS A CA 1
ATOM 3846 C C . CYS A 1 476 ? 0.449 -0.998 -24.773 1.00 91.25 476 CYS A C 1
ATOM 3848 O O . CYS A 1 476 ? 1.517 -1.357 -24.288 1.00 91.25 476 CYS A O 1
ATOM 3850 N N . SER A 1 477 ? 0.346 -0.531 -26.019 1.00 84.56 477 SER A N 1
ATOM 3851 C CA . SER A 1 477 ? 1.508 -0.360 -26.894 1.00 84.56 477 SER A CA 1
ATOM 3852 C C . SER A 1 477 ? 2.473 0.655 -26.291 1.00 84.56 477 SER A C 1
ATOM 3854 O O . SER A 1 477 ? 2.059 1.758 -25.940 1.00 84.56 477 SER A O 1
ATOM 3856 N N . ASP A 1 478 ? 3.762 0.325 -26.280 1.00 68.06 478 ASP A N 1
ATOM 3857 C CA . ASP A 1 478 ? 4.863 1.192 -25.837 1.00 68.06 478 ASP A CA 1
ATOM 3858 C C . ASP A 1 478 ? 5.168 2.318 -26.846 1.00 68.06 478 ASP A C 1
ATOM 3860 O O . ASP A 1 478 ? 6.277 2.833 -26.948 1.00 68.06 478 ASP A O 1
ATOM 3864 N N . THR A 1 479 ? 4.169 2.759 -27.619 1.00 58.25 479 THR A N 1
ATOM 3865 C CA . THR A 1 479 ? 4.241 4.060 -28.290 1.00 58.25 479 THR A CA 1
ATOM 3866 C C . THR A 1 479 ? 4.015 5.144 -27.237 1.00 58.25 479 THR A C 1
ATOM 3868 O O . THR A 1 479 ? 3.055 5.905 -27.321 1.00 58.25 479 THR A O 1
ATOM 3871 N N . LEU A 1 480 ? 4.886 5.198 -26.227 1.00 52.12 480 LEU A N 1
ATOM 3872 C CA . LEU A 1 480 ? 4.965 6.278 -25.241 1.00 52.12 480 LEU A CA 1
ATOM 3873 C C . LEU A 1 480 ? 5.391 7.614 -25.892 1.00 52.12 480 LEU A C 1
ATOM 3875 O O . LEU A 1 480 ? 5.339 8.652 -25.245 1.00 52.12 480 LEU A O 1
ATOM 3879 N N . ASP A 1 481 ? 5.717 7.602 -27.193 1.00 39.09 481 ASP A N 1
ATOM 3880 C CA . ASP A 1 481 ? 5.883 8.781 -28.056 1.00 39.09 481 ASP A CA 1
ATOM 3881 C C . ASP A 1 481 ? 4.582 9.202 -28.795 1.00 39.09 481 ASP A C 1
ATOM 3883 O O . ASP A 1 481 ? 4.596 10.140 -29.597 1.00 39.09 481 ASP A O 1
ATOM 3887 N N . ALA A 1 482 ? 3.439 8.529 -28.586 1.00 32.09 482 ALA A N 1
ATOM 3888 C CA . ALA A 1 482 ? 2.173 8.943 -29.196 1.00 32.09 482 ALA A CA 1
ATOM 3889 C C . ALA A 1 482 ? 1.558 10.117 -28.408 1.00 32.09 482 ALA A C 1
ATOM 3891 O O . ALA A 1 482 ? 1.320 9.979 -27.207 1.00 32.09 482 ALA A O 1
ATOM 3892 N N . PRO A 1 483 ? 1.250 11.265 -29.048 1.00 30.02 483 PRO A N 1
ATOM 3893 C CA . PRO A 1 483 ? 0.587 12.365 -28.366 1.00 30.02 483 PRO A CA 1
ATOM 3894 C C . PRO A 1 483 ? -0.755 11.875 -27.828 1.00 30.02 483 PRO A C 1
ATOM 3896 O O . PRO A 1 483 ? -1.540 11.256 -28.554 1.00 30.02 483 PRO A O 1
ATOM 3899 N N . SER A 1 484 ? -1.002 12.159 -26.552 1.00 34.19 484 SER A N 1
ATOM 3900 C CA . SER A 1 484 ? -2.291 11.956 -25.907 1.00 34.19 484 SER A CA 1
ATOM 3901 C C . SER A 1 484 ? -3.410 12.436 -26.834 1.00 34.19 484 SER A C 1
ATOM 3903 O O . SER A 1 484 ? -3.430 13.582 -27.293 1.00 34.19 484 SER A O 1
ATOM 3905 N N . GLN A 1 485 ? -4.355 11.546 -27.153 1.00 29.20 485 GLN A N 1
ATOM 3906 C CA . GLN A 1 485 ? -5.611 11.999 -27.739 1.00 29.20 485 GLN A CA 1
ATOM 3907 C C . GLN A 1 485 ? -6.263 12.988 -26.765 1.00 29.20 485 GLN A C 1
ATOM 3909 O O . GLN A 1 485 ? -6.145 12.804 -25.552 1.00 29.20 485 GLN A O 1
ATOM 3914 N N . PRO A 1 486 ? -6.906 14.056 -27.265 1.00 31.22 486 PRO A N 1
ATOM 3915 C CA . PRO A 1 486 ? -7.274 15.196 -26.443 1.00 31.22 486 PRO A CA 1
ATOM 3916 C C . PRO A 1 486 ? -8.285 14.766 -25.381 1.00 31.22 486 PRO A C 1
ATOM 3918 O O . PRO A 1 486 ? -9.462 14.551 -25.674 1.00 31.22 486 PRO A O 1
ATOM 3921 N N . SER A 1 487 ? -7.824 14.668 -24.135 1.00 31.97 487 SER A N 1
ATOM 3922 C CA . SER A 1 487 ? -8.705 14.646 -22.981 1.00 31.97 487 SER A CA 1
ATOM 3923 C C . SER A 1 487 ? -9.463 15.973 -22.937 1.00 31.97 487 SER A C 1
ATOM 3925 O O . SER A 1 487 ? -8.966 17.034 -23.331 1.00 31.97 487 SER A O 1
ATOM 3927 N N . HIS A 1 488 ? -10.732 15.889 -22.545 1.00 30.12 488 HIS A N 1
ATOM 3928 C CA . HIS A 1 488 ? -11.644 17.017 -22.439 1.00 30.12 488 HIS A CA 1
ATOM 3929 C C . HIS A 1 488 ? -10.961 18.239 -21.816 1.00 30.12 488 HIS A C 1
ATOM 3931 O O . HIS A 1 488 ? -10.407 18.153 -20.725 1.00 30.12 488 HIS A O 1
ATOM 3937 N N . LYS A 1 489 ? -11.037 19.378 -22.521 1.00 25.33 489 LYS A N 1
ATOM 3938 C CA . LYS A 1 489 ? -10.593 20.697 -22.055 1.00 25.33 489 LYS A CA 1
ATOM 3939 C C . LYS A 1 489 ? -10.958 20.890 -20.581 1.00 25.33 489 LYS A C 1
ATOM 3941 O O . LYS A 1 489 ? -12.115 21.183 -20.272 1.00 25.33 489 LYS A O 1
ATOM 3946 N N . VAL A 1 490 ? -9.961 20.810 -19.705 1.00 28.58 490 VAL A N 1
ATOM 3947 C CA . VAL A 1 490 ? -10.011 21.450 -18.395 1.00 28.58 490 VAL A CA 1
ATOM 3948 C C . VAL A 1 490 ? -10.192 22.937 -18.685 1.00 28.58 490 VAL A C 1
ATOM 3950 O O . VAL A 1 490 ? -9.307 23.597 -19.227 1.00 28.58 490 VAL A O 1
ATOM 3953 N N . ARG A 1 491 ? -11.398 23.458 -18.440 1.00 25.06 491 ARG A N 1
ATOM 3954 C CA . ARG A 1 491 ? -11.648 24.899 -18.475 1.00 25.06 491 ARG A CA 1
ATOM 3955 C C . ARG A 1 491 ? -10.938 25.502 -17.269 1.00 25.06 491 ARG A C 1
ATOM 3957 O O . ARG A 1 491 ? -11.515 25.578 -16.191 1.00 25.06 491 ARG A O 1
ATOM 3964 N N . THR A 1 492 ? -9.707 25.953 -17.461 1.00 27.98 492 THR A N 1
ATOM 3965 C CA . THR A 1 492 ? -9.084 26.926 -16.570 1.00 27.98 492 THR A CA 1
ATOM 3966 C C . THR A 1 492 ? -9.811 28.257 -16.752 1.00 27.98 492 THR A C 1
ATOM 3968 O O . THR A 1 492 ? -9.585 29.005 -17.701 1.00 27.98 492 THR A O 1
ATOM 3971 N N . ALA A 1 493 ? -10.763 28.538 -15.866 1.00 25.06 493 ALA A N 1
ATOM 3972 C CA . ALA A 1 493 ? -11.280 29.885 -15.686 1.00 25.06 493 ALA A CA 1
ATOM 3973 C C . ALA A 1 493 ? -10.331 30.617 -14.731 1.00 25.06 493 ALA A C 1
ATOM 3975 O O . ALA A 1 493 ? -10.493 30.558 -13.518 1.00 25.06 493 ALA A O 1
ATOM 3976 N N . VAL A 1 494 ? -9.319 31.280 -15.287 1.00 26.25 494 VAL A N 1
ATOM 3977 C CA . VAL A 1 494 ? -8.578 32.329 -14.579 1.00 26.25 494 VAL A CA 1
ATOM 3978 C C . VAL A 1 494 ? -9.358 33.629 -14.784 1.00 26.25 494 VAL A C 1
ATOM 3980 O O . VAL A 1 494 ? -9.519 34.037 -15.939 1.00 26.25 494 VAL A O 1
ATOM 3983 N N . PRO A 1 495 ? -9.862 34.310 -13.740 1.00 25.95 495 PRO A N 1
ATOM 3984 C CA . PRO A 1 495 ? -10.300 35.685 -13.894 1.00 25.95 495 PRO A CA 1
ATOM 3985 C C . PRO A 1 495 ? -9.055 36.567 -13.990 1.00 25.95 495 PRO A C 1
ATOM 3987 O O . PRO A 1 495 ? -8.255 36.654 -13.061 1.00 25.95 495 PRO A O 1
ATOM 3990 N N . ALA A 1 496 ? -8.890 37.199 -15.146 1.00 24.77 496 ALA A N 1
ATOM 3991 C CA . ALA A 1 496 ? -7.932 38.267 -15.345 1.00 24.77 496 ALA A CA 1
ATOM 3992 C C . ALA A 1 496 ? -8.388 39.559 -14.647 1.00 24.77 496 ALA A C 1
ATOM 3994 O O . ALA A 1 496 ? -9.582 39.798 -14.464 1.00 24.77 496 ALA A O 1
ATOM 3995 N N . SER A 1 497 ? -7.396 40.420 -14.418 1.00 26.20 497 SER A N 1
ATOM 3996 C CA . SER A 1 497 ? -7.443 41.851 -14.097 1.00 26.20 497 SER A CA 1
ATOM 3997 C C . SER A 1 497 ? -7.693 42.250 -12.641 1.00 26.20 497 SER A C 1
ATOM 3999 O O . SER A 1 497 ? -8.802 42.186 -12.129 1.00 26.20 497 SER A O 1
ATOM 4001 N N . LEU A 1 498 ? -6.641 42.795 -12.027 1.00 26.27 498 LEU A N 1
ATOM 4002 C CA . LEU A 1 498 ? -6.663 44.180 -11.563 1.00 26.27 498 LEU A CA 1
ATOM 4003 C C . LEU A 1 498 ? -5.269 44.777 -11.789 1.00 26.27 498 LEU A C 1
ATOM 4005 O O . LEU A 1 498 ? -4.282 44.378 -11.174 1.00 26.27 498 LEU A O 1
ATOM 4009 N N . GLU A 1 499 ? -5.218 45.666 -12.776 1.00 27.47 499 GLU A N 1
ATOM 4010 C CA . GLU A 1 499 ? -4.073 46.490 -13.136 1.00 27.47 499 GLU A CA 1
ATOM 4011 C C . GLU A 1 499 ? -3.756 47.509 -12.037 1.00 27.47 499 GLU A C 1
ATOM 4013 O O . GLU A 1 499 ? -4.612 47.952 -11.271 1.00 27.47 499 GLU A O 1
ATOM 4018 N N . SER A 1 500 ? -2.483 47.881 -12.000 1.00 27.39 500 SER A N 1
ATOM 4019 C CA . SER A 1 500 ? -1.913 48.986 -11.245 1.00 27.39 500 SER A CA 1
ATOM 4020 C C . SER A 1 500 ? -2.501 50.344 -11.640 1.00 27.39 500 SER A C 1
ATOM 4022 O O . SER A 1 500 ? -2.487 50.680 -12.822 1.00 27.39 500 SER A O 1
ATOM 4024 N N . GLU A 1 501 ? -2.802 51.196 -10.660 1.00 26.19 501 GLU A N 1
ATOM 4025 C CA . GLU A 1 501 ? -2.715 52.649 -10.833 1.00 26.19 501 GLU A CA 1
ATOM 4026 C C . GLU A 1 501 ? -1.950 53.295 -9.670 1.00 26.19 501 GLU A C 1
ATOM 4028 O O . GLU A 1 501 ? -2.272 53.137 -8.493 1.00 26.19 501 GLU A O 1
ATOM 4033 N N . ASN A 1 502 ? -0.899 54.028 -10.043 1.00 28.56 502 ASN A N 1
ATOM 4034 C CA . ASN A 1 502 ? -0.197 55.002 -9.216 1.00 28.56 502 ASN A CA 1
ATOM 4035 C C . ASN A 1 502 ? -1.105 56.217 -8.974 1.00 28.56 502 ASN A C 1
ATOM 4037 O O . ASN A 1 502 ? -1.637 56.782 -9.926 1.00 28.56 502 ASN A O 1
ATOM 4041 N N . GLY A 1 503 ? -1.179 56.697 -7.732 1.00 24.81 503 GLY A N 1
ATOM 4042 C CA . GLY A 1 503 ? -1.906 57.920 -7.391 1.00 24.81 503 GLY A CA 1
ATOM 4043 C C . GLY A 1 503 ? -1.434 58.529 -6.074 1.00 24.81 503 GLY A C 1
ATOM 4044 O O . GLY A 1 503 ? -1.778 58.072 -4.993 1.00 24.81 503 GLY A O 1
ATOM 4045 N N . SER A 1 504 ? -0.617 59.567 -6.193 1.00 25.03 504 SER A N 1
ATOM 4046 C CA . SER A 1 504 ? -0.091 60.463 -5.160 1.00 25.03 504 SER A CA 1
ATOM 4047 C C . SER A 1 504 ? -1.145 61.134 -4.264 1.00 25.03 504 SER A C 1
ATOM 4049 O O . SER A 1 504 ? -2.163 61.587 -4.778 1.00 25.03 504 SER A O 1
ATOM 4051 N N . GLY A 1 505 ? -0.795 61.409 -2.996 1.00 24.45 505 GLY A N 1
ATOM 4052 C CA . GLY A 1 505 ? -1.237 62.644 -2.324 1.00 24.45 505 GLY A CA 1
ATOM 4053 C C . GLY A 1 505 ? -1.734 62.549 -0.876 1.00 24.45 505 GLY A C 1
ATOM 4054 O O . GLY A 1 505 ? -2.902 62.292 -0.642 1.00 24.45 505 GLY A O 1
ATOM 4055 N N . ALA A 1 506 ? -0.839 62.921 0.047 1.00 25.86 506 ALA A N 1
ATOM 4056 C CA . ALA A 1 506 ? -1.059 63.761 1.236 1.00 25.86 506 ALA A CA 1
ATOM 4057 C C . ALA A 1 506 ? -2.058 63.357 2.353 1.00 25.86 506 ALA A C 1
ATOM 4059 O O . ALA A 1 506 ? -3.266 63.475 2.207 1.00 25.86 506 ALA A O 1
ATOM 4060 N N . GLY A 1 507 ? -1.500 63.179 3.564 1.00 25.02 507 GLY A N 1
ATOM 4061 C CA . GLY A 1 507 ? -1.869 64.034 4.706 1.00 25.02 507 GLY A CA 1
ATOM 4062 C C . GLY A 1 507 ? -2.418 63.367 5.976 1.00 25.02 507 GLY A C 1
ATOM 4063 O O . GLY A 1 507 ? -3.594 63.048 6.003 1.00 25.02 507 GLY A O 1
ATOM 4064 N N . SER A 1 508 ? -1.583 63.369 7.039 1.00 24.89 508 SER A N 1
ATOM 4065 C CA . SER A 1 508 ? -1.915 63.523 8.485 1.00 24.89 508 SER A CA 1
ATOM 4066 C C . SER A 1 508 ? -2.790 62.435 9.132 1.00 24.89 508 SER A C 1
ATOM 4068 O O . SER A 1 508 ? -3.808 62.065 8.580 1.00 24.89 508 SER A O 1
ATOM 4070 N N . SER A 1 509 ? -2.607 61.887 10.334 1.00 28.39 509 SER A N 1
ATOM 4071 C CA . SER A 1 509 ? -1.803 62.025 11.573 1.00 28.39 509 SER A CA 1
ATOM 4072 C C . SER A 1 509 ? -2.293 60.817 12.427 1.00 28.39 509 SER A C 1
ATOM 4074 O O . SER A 1 509 ? -3.432 60.403 12.243 1.00 28.39 509 SER A O 1
ATOM 4076 N N . ASP A 1 510 ? -1.583 60.135 13.324 1.00 27.11 510 ASP A N 1
ATOM 4077 C CA . ASP A 1 510 ? -0.910 60.615 14.528 1.00 27.11 510 ASP A CA 1
ATOM 4078 C C . ASP A 1 510 ? -0.263 59.412 15.278 1.00 27.11 510 ASP A C 1
ATOM 4080 O O . ASP A 1 510 ? -0.740 58.288 15.146 1.00 27.11 510 ASP A O 1
ATOM 4084 N N . HIS A 1 511 ? 0.815 59.697 16.024 1.00 29.19 511 HIS A N 1
ATOM 4085 C CA . HIS A 1 511 ? 1.485 59.025 17.169 1.00 29.19 511 HIS A CA 1
ATOM 4086 C C . HIS A 1 511 ? 1.220 57.526 17.523 1.00 29.19 511 HIS A C 1
ATOM 4088 O O . HIS A 1 511 ? 0.094 57.060 17.559 1.00 29.19 511 HIS A O 1
ATOM 4094 N N . THR A 1 512 ? 2.180 56.677 17.948 1.00 28.23 512 THR A N 1
ATOM 4095 C CA . THR A 1 512 ? 3.333 56.876 18.864 1.00 2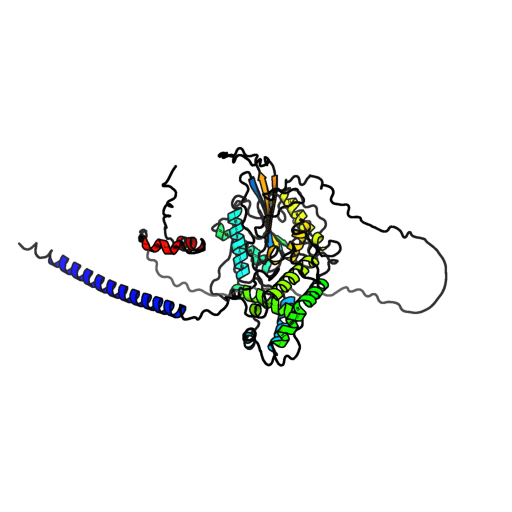8.23 512 THR A CA 1
ATOM 4096 C C . THR A 1 512 ? 4.247 55.620 18.890 1.00 28.23 512 THR A C 1
ATOM 4098 O O . THR A 1 512 ? 3.731 54.520 18.757 1.00 28.23 512 THR A O 1
ATOM 4101 N N . GLU A 1 513 ? 5.566 55.818 19.099 1.00 29.64 513 GLU A N 1
ATOM 4102 C CA . GLU A 1 513 ? 6.608 54.972 19.768 1.00 29.64 513 GLU A CA 1
ATOM 4103 C C . GLU A 1 513 ? 6.560 53.415 19.692 1.00 29.64 513 GLU A C 1
ATOM 4105 O O . GLU A 1 513 ? 5.548 52.795 19.952 1.00 29.64 513 GLU A O 1
ATOM 4110 N N . ARG A 1 514 ? 7.647 52.643 19.502 1.00 30.25 514 ARG A N 1
ATOM 4111 C CA . ARG A 1 514 ? 9.036 52.797 19.973 1.00 30.25 514 ARG A CA 1
ATOM 4112 C C . ARG A 1 514 ? 9.978 51.800 19.266 1.00 30.25 514 ARG A C 1
ATOM 4114 O O . ARG A 1 514 ? 9.592 50.709 18.867 1.00 30.25 514 ARG A O 1
ATOM 4121 N N . LYS A 1 515 ? 11.240 52.210 19.143 1.00 28.73 515 LYS A N 1
ATOM 4122 C CA . LYS A 1 515 ? 12.369 51.574 18.444 1.00 28.73 515 LYS A CA 1
ATOM 4123 C C . LYS A 1 515 ? 13.083 50.467 19.245 1.00 28.73 515 LYS A C 1
ATOM 4125 O O . LYS A 1 515 ? 13.293 50.636 20.438 1.00 28.73 515 LYS A O 1
ATOM 4130 N N . LYS A 1 516 ? 13.665 49.536 18.465 1.00 29.05 516 LYS A N 1
ATOM 4131 C CA . LYS A 1 516 ? 14.953 48.811 18.625 1.00 29.05 516 LYS A CA 1
ATOM 4132 C C . LYS A 1 516 ? 15.086 47.768 19.749 1.00 29.05 516 LYS A C 1
ATOM 4134 O O . LYS A 1 516 ? 15.116 48.128 20.914 1.00 29.05 516 LYS A O 1
ATOM 4139 N N . LEU A 1 517 ? 15.470 46.547 19.361 1.00 25.64 517 LEU A N 1
ATOM 4140 C CA . LEU A 1 517 ? 16.849 46.066 19.542 1.00 25.64 517 LEU A CA 1
ATOM 4141 C C . LEU A 1 517 ? 17.154 44.905 18.573 1.00 25.64 517 LEU A C 1
ATOM 4143 O O . LEU A 1 517 ? 16.403 43.942 18.495 1.00 25.64 517 LEU A O 1
ATOM 4147 N N . ILE A 1 518 ? 18.263 45.031 17.842 1.00 27.61 518 ILE A N 1
ATOM 4148 C CA . ILE A 1 518 ? 18.944 43.963 17.100 1.00 27.61 518 ILE A CA 1
ATOM 4149 C C . ILE A 1 518 ? 20.097 43.516 17.999 1.00 27.61 518 ILE A C 1
ATOM 4151 O O . ILE A 1 518 ? 20.860 44.374 18.449 1.00 27.61 518 ILE A O 1
ATOM 4155 N N . GLN A 1 519 ? 20.238 42.212 18.235 1.00 27.83 519 GLN A N 1
ATOM 4156 C CA . GLN A 1 519 ? 21.469 41.625 18.755 1.00 27.83 519 GLN A CA 1
ATOM 4157 C C . GLN A 1 519 ? 21.770 40.292 18.058 1.00 27.83 519 GLN A C 1
ATOM 4159 O O . GLN A 1 519 ? 20.937 39.396 17.973 1.00 27.83 519 GLN A O 1
ATOM 4164 N N . ASP A 1 520 ? 22.988 40.270 17.539 1.00 28.16 520 ASP A N 1
ATOM 4165 C CA . ASP A 1 520 ? 23.789 39.206 16.945 1.00 28.16 520 ASP A CA 1
ATOM 4166 C C . ASP A 1 520 ? 24.034 38.032 17.918 1.00 28.16 520 ASP A C 1
ATOM 4168 O O . ASP A 1 520 ? 24.319 38.292 19.092 1.00 28.16 520 ASP A O 1
ATOM 4172 N N . PRO A 1 521 ? 23.984 36.760 17.476 1.00 31.86 521 PRO A N 1
ATOM 4173 C CA . PRO A 1 521 ? 24.574 35.660 18.220 1.00 31.86 521 PRO A CA 1
ATOM 4174 C C . PRO A 1 521 ? 25.722 35.005 17.438 1.00 31.86 521 PRO A C 1
ATOM 4176 O O . PRO A 1 521 ? 25.548 34.014 16.728 1.00 31.86 521 PRO A O 1
ATOM 4179 N N . SER A 1 522 ? 26.938 35.490 17.675 1.00 24.34 522 SER A N 1
ATOM 4180 C CA . SER A 1 522 ? 28.148 34.674 17.586 1.00 24.34 522 SER A CA 1
ATOM 4181 C C . SER A 1 522 ? 28.412 33.973 18.928 1.00 24.34 522 SER A C 1
ATOM 4183 O O . SER A 1 522 ? 28.391 34.628 19.969 1.00 24.34 522 SER A O 1
ATOM 4185 N N . ALA A 1 523 ? 28.758 32.682 18.856 1.00 25.98 523 ALA A N 1
ATOM 4186 C CA . ALA A 1 523 ? 29.309 31.804 19.902 1.00 25.98 523 ALA A CA 1
ATOM 4187 C C . ALA A 1 523 ? 28.323 31.021 20.795 1.00 25.98 523 ALA A C 1
ATOM 4189 O O . ALA A 1 523 ? 28.035 31.431 21.913 1.00 25.98 523 ALA A O 1
ATOM 4190 N N . VAL A 1 524 ? 27.971 29.794 20.376 1.00 31.36 524 VAL A N 1
ATOM 4191 C CA . VAL A 1 524 ? 27.807 28.643 21.288 1.00 31.36 524 VAL A CA 1
ATOM 4192 C C . VAL A 1 524 ? 28.325 27.369 20.598 1.00 31.36 524 VAL A C 1
ATOM 4194 O O . VAL A 1 524 ? 28.048 27.104 19.434 1.00 31.36 524 VAL A O 1
ATOM 4197 N N . SER A 1 525 ? 29.140 26.622 21.336 1.00 28.91 525 SER A N 1
ATOM 4198 C CA . SER A 1 525 ? 29.875 25.399 20.989 1.00 28.91 525 SER A CA 1
ATOM 4199 C C . SER A 1 525 ? 29.001 24.176 20.648 1.00 28.91 525 SER A C 1
ATOM 4201 O O . SER A 1 525 ? 27.910 24.048 21.204 1.00 28.91 525 SER A O 1
ATOM 4203 N N . PRO A 1 526 ? 29.505 23.219 19.840 1.00 31.53 526 PRO A N 1
ATOM 4204 C CA . PRO A 1 526 ? 28.762 22.017 19.462 1.00 31.53 526 PRO A CA 1
ATOM 4205 C C . PRO A 1 526 ? 28.632 21.013 20.627 1.00 31.53 526 PRO A C 1
ATOM 4207 O O . PRO A 1 526 ? 29.561 20.882 21.436 1.00 31.53 526 PRO A O 1
ATOM 4210 N N . PRO A 1 527 ? 27.515 20.266 20.723 1.00 31.36 527 PRO A N 1
ATOM 4211 C CA . PRO A 1 527 ? 27.362 19.203 21.706 1.00 31.36 527 PRO A CA 1
ATOM 4212 C C . PRO A 1 527 ? 28.272 18.009 21.382 1.00 31.36 527 PRO A C 1
ATOM 4214 O O . PRO A 1 527 ? 28.495 17.633 20.233 1.00 31.36 527 PRO A O 1
ATOM 4217 N N . LYS A 1 528 ? 28.824 17.428 22.449 1.00 28.59 528 LYS A N 1
ATOM 4218 C CA . LYS A 1 528 ? 29.795 16.332 22.442 1.00 28.59 528 LYS A CA 1
ATOM 4219 C C . LYS A 1 528 ? 29.170 15.037 21.911 1.00 28.59 528 LYS A C 1
ATOM 4221 O O . LYS A 1 528 ? 28.198 14.540 22.466 1.00 28.59 528 LYS A O 1
ATOM 4226 N N . THR A 1 529 ? 29.815 14.453 20.909 1.00 28.97 529 THR A N 1
ATOM 4227 C CA . THR A 1 529 ? 29.643 13.065 20.460 1.00 28.97 529 THR A CA 1
ATOM 4228 C C . THR A 1 529 ? 29.927 12.071 21.601 1.00 28.97 529 THR A C 1
ATOM 4230 O O . THR A 1 529 ? 30.976 12.204 22.248 1.00 28.97 529 THR A O 1
ATOM 4233 N N . PRO A 1 530 ? 29.094 11.042 21.840 1.00 28.20 530 PRO A N 1
ATOM 4234 C CA . PRO A 1 530 ? 29.477 9.942 22.712 1.00 28.20 530 PRO A CA 1
ATOM 4235 C C . PRO A 1 530 ? 30.535 9.073 22.020 1.00 28.20 530 PRO A C 1
ATOM 4237 O O . PRO A 1 530 ? 30.339 8.561 20.920 1.00 28.20 530 PRO A O 1
ATOM 4240 N N . LYS A 1 531 ? 31.688 8.933 22.679 1.00 26.78 531 LYS A N 1
ATOM 4241 C CA . LYS A 1 531 ? 32.767 8.018 22.296 1.00 26.78 531 LYS A CA 1
ATOM 4242 C C . LYS A 1 531 ? 32.329 6.580 22.581 1.00 26.78 531 LYS A C 1
ATOM 4244 O O . LYS A 1 531 ? 32.154 6.225 23.743 1.00 26.78 531 LYS A O 1
ATOM 4249 N N . TYR A 1 532 ? 32.237 5.751 21.547 1.00 25.64 532 TYR A N 1
ATOM 4250 C CA . TYR A 1 532 ? 32.279 4.299 21.701 1.00 25.64 532 TYR A CA 1
ATOM 4251 C C . TYR A 1 532 ? 33.712 3.888 22.073 1.00 25.64 532 TYR A C 1
ATOM 4253 O O . TYR A 1 532 ? 34.644 4.080 21.292 1.00 25.64 532 TYR A O 1
ATOM 4261 N N . MET A 1 533 ? 33.903 3.364 23.286 1.00 24.92 533 MET A N 1
ATOM 4262 C CA . MET A 1 533 ? 35.090 2.580 23.637 1.00 24.92 533 MET A CA 1
ATOM 4263 C C . MET A 1 533 ? 34.823 1.106 23.302 1.00 24.92 533 MET A C 1
ATOM 4265 O O . MET A 1 533 ? 33.748 0.606 23.637 1.00 24.92 533 MET A O 1
ATOM 4269 N N . PRO A 1 534 ? 35.784 0.390 22.695 1.00 25.98 534 PRO A N 1
ATOM 4270 C CA . PRO A 1 534 ? 35.666 -1.041 22.476 1.00 25.98 534 PRO A CA 1
ATOM 4271 C C . PRO A 1 534 ? 35.872 -1.764 23.810 1.00 25.98 534 PRO A C 1
ATOM 4273 O O . PRO A 1 534 ? 36.934 -1.673 24.430 1.00 25.98 534 PRO A O 1
ATOM 4276 N N . MET A 1 535 ? 34.850 -2.481 24.270 1.00 23.89 535 MET A N 1
ATOM 4277 C CA . MET A 1 535 ? 34.975 -3.387 25.405 1.00 23.89 535 MET A CA 1
ATOM 4278 C C . MET A 1 535 ? 35.645 -4.674 24.909 1.00 23.89 535 MET A C 1
ATOM 4280 O O . MET A 1 535 ? 35.015 -5.533 24.300 1.00 23.89 535 MET A O 1
ATOM 4284 N N . VAL A 1 536 ? 36.954 -4.779 25.138 1.00 25.14 536 VAL A N 1
ATOM 4285 C CA . VAL A 1 536 ? 37.717 -6.022 24.980 1.00 25.14 536 VAL A CA 1
ATOM 4286 C C . VAL A 1 536 ? 37.313 -6.954 26.119 1.00 25.14 536 VAL A C 1
ATOM 4288 O O . VAL A 1 536 ? 37.752 -6.781 27.255 1.00 25.14 536 VAL A O 1
ATOM 4291 N N . ILE A 1 537 ? 36.469 -7.942 25.825 1.00 25.94 537 ILE A N 1
ATOM 4292 C CA . ILE A 1 537 ? 36.248 -9.081 26.716 1.00 25.94 537 ILE A CA 1
ATOM 4293 C C . ILE A 1 537 ? 37.217 -10.179 26.285 1.00 25.94 537 ILE A C 1
ATOM 4295 O O . ILE A 1 537 ? 37.026 -10.856 25.280 1.00 25.94 537 ILE A O 1
ATOM 4299 N N . SER A 1 538 ? 38.289 -10.320 27.061 1.00 24.70 538 SER A N 1
ATOM 4300 C CA . SER A 1 538 ? 39.152 -11.495 27.046 1.00 24.70 538 SER A CA 1
ATOM 4301 C C . SER A 1 538 ? 38.397 -12.646 27.710 1.00 24.70 538 SER A C 1
ATOM 4303 O O . SER A 1 538 ? 38.145 -12.603 28.914 1.00 24.70 538 SER A O 1
ATOM 4305 N N . GLN A 1 539 ? 38.016 -13.663 26.938 1.00 27.38 539 GLN A N 1
ATOM 4306 C CA . GLN A 1 539 ? 37.677 -14.973 27.485 1.00 27.38 539 GLN A CA 1
ATOM 4307 C C . GLN A 1 539 ? 38.542 -16.039 26.825 1.00 27.38 539 GLN A C 1
ATOM 4309 O O . GLN A 1 539 ? 38.417 -16.374 25.650 1.00 27.38 539 GLN A O 1
ATOM 4314 N N . THR A 1 540 ? 39.457 -16.543 27.641 1.00 24.92 540 THR A N 1
ATOM 4315 C CA . THR A 1 540 ? 40.301 -17.707 27.420 1.00 24.92 540 THR A CA 1
ATOM 4316 C C . THR A 1 540 ? 39.417 -18.947 27.281 1.00 24.92 540 THR A C 1
ATOM 4318 O O . THR A 1 540 ? 38.832 -19.393 28.266 1.00 24.92 540 THR A O 1
ATOM 4321 N N . ILE A 1 541 ? 39.325 -19.523 26.081 1.00 25.02 541 ILE A N 1
ATOM 4322 C CA . ILE A 1 541 ? 38.759 -20.864 25.889 1.00 25.02 541 ILE A CA 1
ATOM 4323 C C . ILE A 1 541 ? 39.910 -21.868 25.958 1.00 25.02 541 ILE A C 1
ATOM 4325 O O . ILE A 1 541 ? 40.788 -21.910 25.097 1.00 25.02 541 ILE A O 1
ATOM 4329 N N . THR A 1 542 ? 39.910 -22.671 27.015 1.00 25.23 542 THR A N 1
ATOM 4330 C CA . THR A 1 542 ? 40.757 -23.851 27.178 1.00 25.23 542 THR A CA 1
ATOM 4331 C C . THR A 1 542 ? 40.348 -24.923 26.166 1.00 25.23 542 THR A C 1
ATOM 4333 O O . THR A 1 542 ? 39.300 -25.554 26.291 1.00 25.23 542 THR A O 1
ATOM 4336 N N . LEU A 1 543 ? 41.199 -25.146 25.159 1.00 22.70 543 LEU A N 1
ATOM 4337 C CA . LEU A 1 543 ? 41.102 -26.281 24.242 1.00 22.70 543 LEU A CA 1
ATOM 4338 C C . LEU A 1 543 ? 41.345 -27.584 25.019 1.00 22.70 543 LEU A C 1
ATOM 4340 O O . LEU A 1 543 ? 42.459 -27.849 25.470 1.00 22.70 543 LEU A O 1
ATOM 4344 N N . SER A 1 544 ? 40.308 -28.409 25.144 1.00 26.30 544 SER A N 1
ATOM 4345 C CA . SER A 1 544 ? 40.442 -29.806 25.566 1.00 26.30 544 SER A CA 1
ATOM 4346 C C . SER A 1 544 ? 40.453 -30.671 24.311 1.00 26.30 544 SER A C 1
ATOM 4348 O O . SER A 1 544 ? 39.436 -30.815 23.639 1.00 26.30 544 SER A O 1
ATOM 4350 N N . ILE A 1 545 ? 41.628 -31.191 23.966 1.00 26.27 545 ILE A N 1
ATOM 4351 C CA . ILE A 1 545 ? 41.846 -32.148 22.876 1.00 26.27 545 ILE A CA 1
ATOM 4352 C C . ILE A 1 545 ? 41.568 -33.561 23.403 1.00 26.27 545 ILE A C 1
ATOM 4354 O O . ILE A 1 545 ? 42.033 -33.871 24.498 1.00 26.27 545 ILE A O 1
ATOM 4358 N N . LEU A 1 546 ? 40.865 -34.387 22.608 1.00 24.08 546 LEU A N 1
ATOM 4359 C CA . LEU A 1 546 ? 41.068 -35.835 22.324 1.00 24.08 546 LEU A CA 1
ATOM 4360 C C . LEU A 1 546 ? 39.734 -36.498 21.886 1.00 24.08 546 LEU A C 1
ATOM 4362 O O . LEU A 1 546 ? 38.686 -36.100 22.385 1.00 24.08 546 LEU A O 1
ATOM 4366 N N . PRO A 1 547 ? 39.735 -37.615 21.128 1.00 30.09 547 PRO A N 1
ATOM 4367 C CA . PRO A 1 547 ? 40.536 -37.967 19.956 1.00 30.09 547 PRO A CA 1
ATOM 4368 C C . PRO A 1 547 ? 39.653 -38.327 18.734 1.00 30.09 547 PRO A C 1
ATOM 4370 O O . PRO A 1 547 ? 38.480 -38.677 18.842 1.00 30.09 547 PRO A O 1
ATOM 4373 N N . THR A 1 548 ? 40.253 -38.280 17.548 1.00 32.31 548 THR A N 1
ATOM 4374 C CA . THR A 1 548 ? 39.675 -38.714 16.272 1.00 32.31 548 THR A CA 1
ATOM 4375 C C . THR A 1 548 ? 39.560 -40.242 16.175 1.00 32.31 548 THR A C 1
ATOM 4377 O O . THR A 1 548 ? 40.518 -40.960 16.452 1.00 32.31 548 THR A O 1
ATOM 4380 N N . LEU A 1 549 ? 38.415 -40.739 15.691 1.00 27.19 549 LEU A N 1
ATOM 4381 C CA . LEU A 1 549 ? 38.280 -42.067 15.077 1.00 27.19 549 LEU A CA 1
ATOM 4382 C C . LEU A 1 549 ? 37.427 -41.965 13.795 1.00 27.19 549 LEU A C 1
ATOM 4384 O O . LEU A 1 549 ? 36.522 -41.131 13.748 1.00 27.19 549 LEU A O 1
ATOM 4388 N N . PRO A 1 550 ? 37.709 -42.767 12.748 1.00 29.94 550 PRO A N 1
ATOM 4389 C CA . PRO A 1 550 ? 37.205 -42.528 11.398 1.00 29.94 550 PRO A CA 1
ATOM 4390 C C . PRO A 1 550 ? 36.067 -43.489 11.047 1.00 29.94 550 PRO A C 1
ATOM 4392 O O . PRO A 1 550 ? 36.317 -44.688 10.972 1.00 29.94 550 PRO A O 1
ATOM 4395 N N . TRP A 1 551 ? 34.856 -43.003 10.763 1.00 27.64 551 TRP A N 1
ATOM 4396 C CA . TRP A 1 551 ? 33.780 -43.840 10.211 1.00 27.64 551 TRP A CA 1
ATOM 4397 C C . TRP A 1 551 ? 33.358 -43.367 8.819 1.00 27.64 551 TRP A C 1
ATOM 4399 O O . TRP A 1 551 ? 32.805 -42.287 8.631 1.00 27.64 551 TRP A O 1
ATOM 4409 N N . SER A 1 552 ? 33.641 -44.229 7.848 1.00 29.23 552 SER A N 1
ATOM 4410 C CA . SER A 1 552 ? 33.034 -44.288 6.527 1.00 29.23 552 SER A CA 1
ATOM 4411 C C . SER A 1 552 ? 31.603 -44.824 6.640 1.00 29.23 552 SER A C 1
ATOM 4413 O O . SER A 1 552 ? 31.383 -45.879 7.232 1.00 29.23 552 SER A O 1
ATOM 4415 N N . PHE A 1 553 ? 30.633 -44.142 6.029 1.00 28.50 553 PHE A N 1
ATOM 4416 C CA . PHE A 1 553 ? 29.294 -44.691 5.806 1.00 28.50 553 PHE A CA 1
ATOM 4417 C C . PHE A 1 553 ? 29.089 -44.977 4.318 1.00 28.50 553 PHE A C 1
ATOM 4419 O O . PHE A 1 553 ? 29.092 -44.073 3.484 1.00 28.50 553 PHE A O 1
ATOM 4426 N N . ASN A 1 554 ? 28.918 -46.264 4.012 1.00 27.22 554 ASN A N 1
ATOM 4427 C CA . ASN A 1 554 ? 28.347 -46.750 2.762 1.00 27.22 554 ASN A CA 1
ATOM 4428 C C . ASN A 1 554 ? 26.846 -46.429 2.746 1.00 27.22 554 ASN A C 1
ATOM 4430 O O . ASN A 1 554 ? 26.129 -46.769 3.686 1.00 27.22 554 ASN A O 1
ATOM 4434 N N . TYR A 1 555 ? 26.379 -45.820 1.658 1.00 27.98 555 TYR A N 1
ATOM 4435 C CA . TYR A 1 555 ? 24.960 -45.645 1.357 1.00 27.98 555 TYR A CA 1
ATOM 4436 C C . TYR A 1 555 ? 24.286 -47.007 1.112 1.00 27.98 555 TYR A C 1
ATOM 4438 O O . TYR A 1 555 ? 24.788 -47.830 0.349 1.00 27.98 555 TYR A O 1
ATOM 4446 N N . SER A 1 556 ? 23.125 -47.227 1.727 1.00 30.14 556 SER A N 1
ATOM 4447 C CA . SER A 1 556 ? 22.117 -48.202 1.283 1.00 30.14 556 SER A CA 1
ATOM 4448 C C . SER A 1 556 ? 20.809 -47.442 1.025 1.00 30.14 556 SER A C 1
ATOM 4450 O O . SER A 1 556 ? 20.521 -46.510 1.779 1.00 30.14 556 SER A O 1
ATOM 4452 N N . PRO A 1 557 ? 20.037 -47.777 -0.024 1.00 31.56 557 PRO A N 1
ATOM 4453 C CA . PRO A 1 557 ? 18.809 -47.057 -0.362 1.00 31.56 557 PRO A CA 1
ATOM 4454 C C . PRO A 1 557 ? 17.668 -47.361 0.633 1.00 31.56 557 PRO A C 1
ATOM 4456 O O . PRO A 1 557 ? 17.683 -48.422 1.269 1.00 31.56 557 PRO A O 1
ATOM 4459 N N . PRO A 1 558 ? 16.682 -46.454 0.785 1.00 32.03 558 PRO A N 1
ATOM 4460 C CA . PRO A 1 558 ? 15.544 -46.646 1.685 1.00 32.03 558 PRO A CA 1
ATOM 4461 C C . PRO A 1 558 ? 14.550 -47.701 1.150 1.00 32.03 558 PRO A C 1
ATOM 4463 O O . PRO A 1 558 ? 14.536 -47.986 -0.049 1.00 32.03 558 PRO A O 1
ATOM 4466 N N . PRO A 1 559 ? 13.708 -48.302 2.018 1.00 28.48 559 PRO A N 1
ATOM 4467 C CA . PRO A 1 559 ? 12.724 -49.298 1.605 1.00 28.48 559 PRO A CA 1
ATOM 4468 C C . PRO A 1 559 ? 11.501 -48.652 0.935 1.00 28.48 559 PRO A C 1
ATOM 4470 O O . PRO A 1 559 ? 10.951 -47.672 1.433 1.00 28.48 559 PRO A O 1
ATOM 4473 N N . VAL A 1 560 ? 11.037 -49.262 -0.158 1.00 33.41 560 VAL A N 1
ATOM 4474 C CA . VAL A 1 560 ? 9.788 -48.921 -0.859 1.00 33.41 560 VAL A CA 1
ATOM 4475 C C . VAL A 1 560 ? 8.603 -49.573 -0.134 1.00 33.41 560 VAL A C 1
ATOM 4477 O O . VAL A 1 560 ? 8.618 -50.780 0.113 1.00 33.41 560 VAL A O 1
ATOM 4480 N N . ILE A 1 561 ? 7.569 -48.796 0.207 1.00 29.89 561 ILE A N 1
ATOM 4481 C CA . ILE A 1 561 ? 6.318 -49.290 0.810 1.00 29.89 561 ILE A CA 1
ATOM 4482 C C . ILE A 1 561 ? 5.199 -49.194 -0.236 1.00 29.89 561 ILE A C 1
ATOM 4484 O O . ILE A 1 561 ? 4.894 -48.108 -0.718 1.00 29.89 561 ILE A O 1
ATOM 4488 N N . HIS A 1 562 ? 4.554 -50.319 -0.562 1.00 30.17 562 HIS A N 1
ATOM 4489 C CA . HIS A 1 562 ? 3.379 -50.347 -1.441 1.00 30.17 562 HIS A CA 1
ATOM 4490 C C . HIS A 1 562 ? 2.089 -50.065 -0.656 1.00 30.17 562 HIS A C 1
ATOM 4492 O O . HIS A 1 562 ? 1.756 -50.791 0.282 1.00 30.17 562 HIS A O 1
ATOM 4498 N N . ILE A 1 563 ? 1.335 -49.043 -1.070 1.00 33.59 563 ILE A N 1
ATOM 4499 C CA . ILE A 1 563 ? -0.007 -48.734 -0.554 1.00 33.59 563 ILE A CA 1
ATOM 4500 C C . ILE A 1 563 ? -1.040 -49.512 -1.385 1.00 33.59 563 ILE A C 1
ATOM 4502 O O . ILE A 1 563 ? -1.058 -49.418 -2.610 1.00 33.59 563 ILE A O 1
ATOM 4506 N N . SER A 1 564 ? -1.893 -50.310 -0.735 1.00 32.44 564 SER A N 1
ATOM 4507 C CA . SER A 1 564 ? -2.963 -51.068 -1.404 1.00 32.44 564 SER A CA 1
ATOM 4508 C C . SER A 1 564 ? -4.163 -50.185 -1.774 1.00 32.44 564 SER A C 1
ATOM 4510 O O . SER A 1 564 ? -4.492 -49.250 -1.043 1.00 32.44 564 SER A O 1
ATOM 4512 N N . SER A 1 565 ? -4.871 -50.560 -2.842 1.00 37.38 565 SER A N 1
ATOM 4513 C CA . SER A 1 565 ? -5.927 -49.815 -3.556 1.00 37.38 565 SER A CA 1
ATOM 4514 C C . SER A 1 565 ? -7.109 -49.263 -2.740 1.00 37.38 565 SER A C 1
ATOM 4516 O O . SER A 1 565 ? -7.847 -48.438 -3.261 1.00 37.38 565 SER A O 1
ATOM 4518 N N . ASN A 1 566 ? -7.288 -49.635 -1.470 1.00 36.62 566 ASN A N 1
ATOM 4519 C CA . ASN A 1 566 ? -8.397 -49.141 -0.639 1.00 36.62 566 ASN A CA 1
ATOM 4520 C C . ASN A 1 566 ? -8.061 -47.886 0.197 1.00 36.62 566 ASN A C 1
ATOM 4522 O O . ASN A 1 566 ? -8.881 -47.465 1.008 1.00 36.62 566 ASN A O 1
ATOM 4526 N N . GLN A 1 567 ? -6.877 -47.281 0.028 1.00 36.72 567 GLN A N 1
ATOM 4527 C CA . GLN A 1 567 ? -6.518 -45.996 0.662 1.00 36.72 567 GLN A CA 1
ATOM 4528 C C . GLN A 1 567 ? -6.483 -44.800 -0.310 1.00 36.72 567 GLN A C 1
ATOM 4530 O O . GLN A 1 567 ? -6.321 -43.667 0.139 1.00 36.72 567 GLN A O 1
ATOM 4535 N N . ALA A 1 568 ? -6.684 -45.020 -1.615 1.00 35.56 568 ALA A N 1
ATOM 4536 C CA . ALA A 1 568 ? -6.678 -43.955 -2.624 1.00 35.56 568 ALA A CA 1
ATOM 4537 C C . ALA A 1 568 ? -7.958 -43.089 -2.603 1.00 35.56 568 ALA A C 1
ATOM 4539 O O . ALA A 1 568 ? -7.879 -41.880 -2.789 1.00 35.56 568 ALA A O 1
ATOM 4540 N N . GLU A 1 569 ? -9.115 -43.660 -2.249 1.00 33.66 569 GLU A N 1
ATOM 4541 C CA . GLU A 1 569 ? -10.406 -42.942 -2.186 1.00 33.66 569 GLU A CA 1
ATOM 4542 C C . GLU A 1 569 ? -10.472 -41.839 -1.107 1.00 33.66 569 GLU A C 1
ATOM 4544 O O . GLU A 1 569 ? -11.357 -40.983 -1.132 1.00 33.66 569 GLU A O 1
ATOM 4549 N N . ILE A 1 570 ? -9.532 -41.827 -0.156 1.00 35.38 570 ILE A N 1
ATOM 4550 C CA . ILE A 1 570 ? -9.458 -40.809 0.905 1.00 35.38 570 ILE A CA 1
ATOM 4551 C C . ILE A 1 570 ? -8.692 -39.555 0.434 1.00 35.38 570 ILE A C 1
ATOM 4553 O O . ILE A 1 570 ? -8.867 -38.481 1.009 1.00 35.38 570 ILE A O 1
ATOM 4557 N N . LEU A 1 571 ? -7.887 -39.654 -0.631 1.00 36.88 571 LEU A N 1
ATOM 4558 C CA . LEU A 1 571 ? -7.073 -38.544 -1.144 1.00 36.88 571 LEU A CA 1
ATOM 4559 C C . LEU A 1 571 ? -7.806 -37.674 -2.180 1.00 36.88 571 LEU A C 1
ATOM 4561 O O . LEU A 1 571 ? -7.505 -36.487 -2.276 1.00 36.88 571 LEU A O 1
ATOM 4565 N N . ASP A 1 572 ? -8.816 -38.210 -2.872 1.00 34.28 572 ASP A N 1
ATOM 4566 C CA . ASP A 1 572 ? -9.577 -37.482 -3.906 1.00 34.28 572 ASP A CA 1
ATOM 4567 C C . ASP A 1 572 ? -10.627 -36.496 -3.354 1.00 34.28 572 ASP A C 1
ATOM 4569 O O . ASP A 1 572 ? -11.186 -35.697 -4.103 1.00 34.28 572 ASP A O 1
ATOM 4573 N N . ASN A 1 573 ? -10.884 -36.494 -2.039 1.00 34.38 573 ASN A N 1
ATOM 4574 C CA . ASN A 1 573 ? -11.892 -35.629 -1.402 1.00 34.38 573 ASN A CA 1
ATOM 4575 C C . ASN A 1 573 ? -11.306 -34.491 -0.536 1.00 34.38 573 ASN A C 1
ATOM 4577 O O . ASN A 1 573 ? -12.036 -33.871 0.241 1.00 34.38 573 ASN A O 1
ATOM 4581 N N . LEU A 1 574 ? -10.005 -34.190 -0.647 1.00 34.19 574 LEU A N 1
ATOM 4582 C CA . LEU A 1 574 ? -9.355 -33.118 0.120 1.00 34.19 574 LEU A CA 1
ATOM 4583 C C . LEU A 1 574 ? -9.132 -31.855 -0.736 1.00 34.19 574 LEU A C 1
ATOM 4585 O O . LEU A 1 574 ? -8.487 -31.925 -1.781 1.00 34.19 574 LEU A O 1
ATOM 4589 N N . PRO A 1 575 ? -9.602 -30.669 -0.305 1.00 32.66 575 PRO A N 1
ATOM 4590 C CA . PRO A 1 575 ? -9.439 -29.444 -1.070 1.00 32.66 575 PRO A CA 1
ATOM 4591 C C . PRO A 1 575 ? -8.120 -28.763 -0.684 1.00 32.66 575 PRO A C 1
ATOM 4593 O O . PRO A 1 575 ? -8.131 -27.939 0.219 1.00 32.66 575 PRO A O 1
ATOM 4596 N N . HIS A 1 576 ? -6.988 -29.126 -1.300 1.00 37.81 576 HIS A N 1
ATOM 4597 C CA . HIS A 1 576 ? -5.840 -28.228 -1.576 1.00 37.81 576 HIS A CA 1
ATOM 4598 C C . HIS A 1 576 ? -4.618 -29.007 -2.125 1.00 37.81 576 HIS A C 1
ATOM 4600 O O . HIS A 1 576 ? -4.277 -30.060 -1.585 1.00 37.81 576 HIS A O 1
ATOM 4606 N N . PRO A 1 577 ? -3.889 -28.478 -3.130 1.00 36.00 577 PRO A N 1
ATOM 4607 C CA . PRO A 1 577 ? -2.671 -29.097 -3.678 1.00 36.00 577 PRO A CA 1
ATOM 4608 C C . PRO A 1 577 ? -1.422 -28.991 -2.773 1.00 36.00 577 PRO A C 1
ATOM 4610 O O . PRO A 1 577 ? -0.414 -29.638 -3.050 1.00 36.00 577 PRO A O 1
ATOM 4613 N N . ASP A 1 578 ? -1.478 -28.244 -1.668 1.00 41.59 578 ASP A N 1
ATOM 4614 C CA . ASP A 1 578 ? -0.302 -27.928 -0.836 1.00 41.59 578 ASP A CA 1
ATOM 4615 C C . ASP A 1 578 ? 0.188 -29.093 0.050 1.00 41.59 578 ASP A C 1
ATOM 4617 O O . ASP A 1 578 ? 1.301 -29.058 0.574 1.00 41.59 578 ASP A O 1
ATOM 4621 N N . LEU A 1 579 ? -0.592 -30.172 0.191 1.00 40.00 579 LEU A N 1
ATOM 4622 C CA . LEU A 1 579 ? -0.165 -31.363 0.941 1.00 40.00 579 LEU A CA 1
ATOM 4623 C C . LEU A 1 579 ? 0.840 -32.240 0.178 1.00 40.00 579 LEU A C 1
ATOM 4625 O O . LEU A 1 579 ? 1.641 -32.932 0.807 1.00 40.00 579 LEU A O 1
ATOM 4629 N N . TRP A 1 580 ? 0.850 -32.181 -1.157 1.00 40.22 580 TRP A N 1
ATOM 4630 C CA . TRP A 1 580 ? 1.809 -32.931 -1.977 1.00 40.22 580 TRP A CA 1
ATOM 4631 C C . TRP A 1 580 ? 3.254 -32.456 -1.752 1.00 40.22 580 TRP A C 1
ATOM 4633 O O . TRP A 1 580 ? 4.184 -33.263 -1.751 1.00 40.22 580 TRP A O 1
ATOM 4643 N N . PHE A 1 581 ? 3.439 -31.165 -1.462 1.00 42.81 581 PHE A N 1
ATOM 4644 C CA . PHE A 1 581 ? 4.745 -30.558 -1.193 1.00 42.81 581 PHE A CA 1
ATOM 4645 C C . PHE A 1 581 ? 5.340 -30.963 0.162 1.00 42.81 581 PHE A C 1
ATOM 4647 O O . PHE A 1 581 ? 6.558 -31.096 0.286 1.00 42.81 581 PHE A O 1
ATOM 4654 N N . ILE A 1 582 ? 4.494 -31.237 1.161 1.00 38.78 582 ILE A N 1
ATOM 4655 C CA . ILE A 1 582 ? 4.940 -31.682 2.491 1.00 38.78 582 ILE A CA 1
ATOM 4656 C C . ILE A 1 582 ? 5.549 -33.091 2.419 1.00 38.78 582 ILE A C 1
ATOM 4658 O O . ILE A 1 582 ? 6.506 -33.389 3.132 1.00 38.78 582 ILE A O 1
ATOM 4662 N N . LEU A 1 583 ? 5.043 -33.953 1.531 1.00 36.81 583 LEU A N 1
ATOM 4663 C CA . LEU A 1 583 ? 5.540 -35.323 1.374 1.00 36.81 583 LEU A CA 1
ATOM 4664 C C . LEU A 1 583 ? 6.841 -35.390 0.557 1.00 36.81 583 LEU A C 1
ATOM 4666 O O . LEU A 1 583 ? 7.744 -36.146 0.916 1.00 36.81 583 LEU A O 1
ATOM 4670 N N . ALA A 1 584 ? 6.988 -34.552 -0.472 1.00 40.66 584 ALA A N 1
ATOM 4671 C CA . ALA A 1 584 ? 8.221 -34.470 -1.260 1.00 40.66 584 ALA A CA 1
ATOM 4672 C C . ALA A 1 584 ? 9.401 -33.884 -0.455 1.00 40.66 584 ALA A C 1
ATOM 4674 O O . ALA A 1 584 ? 10.534 -34.344 -0.591 1.00 40.66 584 ALA A O 1
ATOM 4675 N N . GLY A 1 585 ? 9.138 -32.930 0.449 1.00 33.50 585 GLY A N 1
ATOM 4676 C CA . GLY A 1 585 ? 10.152 -32.354 1.344 1.00 33.50 585 GLY A CA 1
ATOM 4677 C C . GLY A 1 585 ? 10.720 -33.328 2.388 1.00 33.50 585 GLY A C 1
ATOM 4678 O O . GLY A 1 585 ? 11.766 -33.056 2.972 1.00 33.50 585 GLY A O 1
ATOM 4679 N N . LEU A 1 586 ? 10.066 -34.475 2.603 1.00 35.72 586 LEU A N 1
ATOM 4680 C CA . LEU A 1 586 ? 10.502 -35.526 3.529 1.00 35.72 586 LEU A CA 1
ATOM 4681 C C . LEU A 1 586 ? 11.239 -36.690 2.836 1.00 35.72 586 LEU A C 1
ATOM 4683 O O . LEU A 1 586 ? 11.590 -37.663 3.501 1.00 35.72 586 LEU A O 1
ATOM 4687 N N . GLY A 1 587 ? 11.507 -36.594 1.527 1.00 30.70 587 GLY A N 1
ATOM 4688 C CA . GLY A 1 587 ? 12.298 -37.586 0.788 1.00 30.70 587 GLY A CA 1
ATOM 4689 C C . GLY A 1 587 ? 11.533 -38.843 0.356 1.00 30.70 587 GLY A C 1
ATOM 4690 O O . GLY A 1 587 ? 12.153 -39.888 0.166 1.00 30.70 587 GLY A O 1
ATOM 4691 N N . PHE A 1 588 ? 10.208 -38.764 0.199 1.00 34.47 588 PHE A N 1
ATOM 4692 C CA . PHE A 1 588 ? 9.394 -39.858 -0.342 1.00 34.47 588 PHE A CA 1
ATOM 4693 C C . PHE A 1 588 ? 9.210 -39.719 -1.863 1.00 34.47 588 PHE A C 1
ATOM 4695 O O . PHE A 1 588 ? 8.730 -38.692 -2.340 1.00 34.47 588 PHE A O 1
ATOM 4702 N N . GLU A 1 589 ? 9.554 -40.762 -2.624 1.00 31.89 589 GLU A N 1
ATOM 4703 C CA . GLU A 1 589 ? 9.179 -40.904 -4.038 1.00 31.89 589 GLU A CA 1
ATOM 4704 C C . GLU A 1 589 ? 7.713 -41.356 -4.125 1.00 31.89 589 GLU A C 1
ATOM 4706 O O . GLU A 1 589 ? 7.338 -42.381 -3.553 1.00 31.89 589 GLU A O 1
ATOM 4711 N N . VAL A 1 590 ? 6.873 -40.583 -4.818 1.00 37.97 590 VAL A N 1
ATOM 4712 C CA . VAL A 1 590 ? 5.476 -40.940 -5.092 1.00 37.97 590 VAL A CA 1
ATOM 4713 C C . VAL A 1 590 ? 5.288 -40.975 -6.603 1.00 37.97 590 VAL A C 1
ATOM 4715 O O . VAL A 1 590 ? 5.246 -39.928 -7.250 1.00 37.97 590 VAL A O 1
ATOM 4718 N N . ASP A 1 591 ? 5.169 -42.174 -7.170 1.00 34.44 591 ASP A N 1
ATOM 4719 C CA . ASP A 1 591 ? 4.770 -42.334 -8.566 1.00 34.44 591 ASP A CA 1
ATOM 4720 C C . ASP A 1 591 ? 3.310 -41.895 -8.734 1.00 34.44 591 ASP A C 1
ATOM 4722 O O . ASP A 1 591 ? 2.405 -42.394 -8.060 1.00 34.44 591 ASP A O 1
ATOM 4726 N N . LYS A 1 592 ? 3.067 -40.958 -9.656 1.00 32.88 592 LYS A N 1
ATOM 4727 C CA . LYS A 1 592 ? 1.714 -40.616 -10.112 1.00 32.88 592 LYS A CA 1
ATOM 4728 C C . LYS A 1 592 ? 1.122 -41.835 -10.833 1.00 32.88 592 LYS A C 1
ATOM 4730 O O . LYS A 1 592 ? 1.688 -42.239 -11.850 1.00 32.88 592 LYS A O 1
ATOM 4735 N N . PRO A 1 593 ? -0.024 -42.392 -10.406 1.00 30.97 593 PRO A N 1
ATOM 4736 C CA . PRO A 1 593 ? -0.752 -43.305 -11.269 1.00 30.97 593 PRO A CA 1
ATOM 4737 C C . PRO A 1 593 ? -1.277 -42.516 -12.474 1.00 30.97 593 PRO A C 1
ATOM 4739 O O . PRO A 1 593 ? -1.826 -41.421 -12.326 1.00 30.97 593 PRO A O 1
ATOM 4742 N N . ALA A 1 594 ? -1.064 -43.061 -13.672 1.00 30.89 594 ALA A N 1
ATOM 4743 C CA . ALA A 1 594 ? -1.663 -42.560 -14.901 1.00 30.89 594 ALA A CA 1
ATOM 4744 C C . ALA A 1 594 ? -3.181 -42.435 -14.707 1.00 30.89 594 ALA A C 1
ATOM 4746 O O . ALA A 1 594 ? -3.833 -43.389 -14.282 1.00 30.89 594 ALA A O 1
ATOM 4747 N N . SER A 1 595 ? -3.738 -41.257 -14.988 1.00 29.80 595 SER A N 1
ATOM 4748 C CA . SER A 1 595 ? -5.183 -41.069 -14.961 1.00 29.80 595 SER A CA 1
ATOM 4749 C C . SER A 1 595 ? -5.825 -41.870 -16.090 1.00 29.80 595 SER A C 1
ATOM 4751 O O . SER A 1 595 ? -5.367 -41.845 -17.232 1.00 29.80 595 SER A O 1
ATOM 4753 N N . GLU A 1 596 ? -6.922 -42.543 -15.761 1.00 30.73 596 GLU A N 1
ATOM 4754 C CA . GLU A 1 596 ? -7.777 -43.372 -16.619 1.00 30.73 596 GLU A CA 1
ATOM 4755 C C . GLU A 1 596 ? -8.550 -42.564 -17.694 1.00 30.73 596 GLU A C 1
ATOM 4757 O O . GLU A 1 596 ? -9.729 -42.783 -17.949 1.00 30.73 596 GLU A O 1
ATOM 4762 N N . SER A 1 597 ? -7.887 -41.612 -18.354 1.00 33.56 597 SER A N 1
ATOM 4763 C CA . SER A 1 597 ? -8.400 -40.874 -19.518 1.00 33.56 597 SER A CA 1
ATOM 4764 C C . SER A 1 597 ? -7.640 -41.171 -20.817 1.00 33.56 597 SER A C 1
ATOM 4766 O O . SER A 1 597 ? -8.074 -40.730 -21.875 1.00 33.56 597 SER A O 1
ATOM 4768 N N . ASP A 1 598 ? -6.569 -41.971 -20.770 1.00 32.53 598 ASP A N 1
ATOM 4769 C CA . ASP A 1 598 ? -5.769 -42.364 -21.947 1.00 32.53 598 ASP A CA 1
ATOM 4770 C C . ASP A 1 598 ? -6.136 -43.747 -22.525 1.00 32.53 598 ASP A C 1
ATOM 4772 O O . ASP A 1 598 ? -5.393 -44.327 -23.317 1.00 32.53 598 ASP A O 1
ATOM 4776 N N . LEU A 1 599 ? -7.304 -44.291 -22.168 1.00 31.05 599 LEU A N 1
ATOM 4777 C CA . LEU A 1 599 ? -7.751 -45.612 -22.626 1.00 31.05 599 LEU A CA 1
ATOM 4778 C C . LEU A 1 599 ? -9.183 -45.651 -23.174 1.00 31.05 599 LEU A C 1
ATOM 4780 O O . LEU A 1 599 ? -9.817 -46.684 -23.068 1.00 31.05 599 LEU A O 1
ATOM 4784 N N . TYR A 1 600 ? -9.687 -44.602 -23.830 1.00 28.98 600 TYR A N 1
ATOM 4785 C CA . TYR A 1 600 ? -10.754 -44.766 -24.835 1.00 28.98 600 TYR A CA 1
ATOM 4786 C C . TYR A 1 600 ? -10.656 -43.682 -25.912 1.00 28.98 600 TYR A C 1
ATOM 4788 O O . TYR A 1 600 ? -11.097 -42.552 -25.732 1.00 28.98 600 TYR A O 1
ATOM 4796 N N . GLY A 1 601 ? -10.069 -44.051 -27.051 1.00 32.56 601 GLY A N 1
ATOM 4797 C CA . GLY A 1 601 ? -10.166 -43.287 -28.287 1.00 32.56 601 GLY A CA 1
ATOM 4798 C C . GLY A 1 601 ? -11.417 -43.667 -29.078 1.00 32.56 601 GLY A C 1
ATOM 4799 O O . GLY A 1 601 ? -11.667 -44.852 -29.307 1.00 32.56 601 GLY A O 1
ATOM 4800 N N . SER A 1 602 ? -12.145 -42.649 -29.536 1.00 33.62 602 SER A N 1
ATOM 4801 C CA . SER A 1 602 ? -12.869 -42.621 -30.815 1.00 33.62 602 SER A CA 1
ATOM 4802 C C . SER A 1 602 ? -13.154 -41.180 -31.210 1.00 33.62 602 SER A C 1
ATOM 4804 O O . SER A 1 602 ? -13.867 -40.516 -30.421 1.00 33.62 602 SER A O 1
#

Sequence (602 aa):
MKGYETYEKSIDEESRSTRFYQSKFNLCFWASYALAMSTLLAFGTARFLRSPSTATEICPIRLWGYLSPYRRIDYYPGVPQDCDVEQVNILHRHGERFPELSDQKEIVQALDKYQKSKSYHAPELKFLDTYSYDLEVESLVRLGAEQSWMSGATAFERYANLFDQDNLPFLRVSVSDRVIMTARNWSEGTLDLSARRLDIDVCMAGFSDASRHEYRPEISVYLDEGANSNNTLYNNNCPEADNAQMQLDTWVETFASSTADRLNSLVGGIQENITAKDAFHIMMMCPYETIYRRVCSPFCRMFTEKEFEGFEYALDVEQYYKTGYGQKEDLGRLQGVGYVNELLARLTDKPVEDDTQTNRTLDNNPETFPLKRKMYVDFSHDHAMTAIYSALGLFDGKTLDPTKLRRDRTWVASVILPFSGRMAVERLHCSSGNGLYGLRSRGQKRKRREGIYVRILVNDILQPLQFCGGDQDGLCSDTLDAPSQPSHKVRTAVPASLESENGSGAGSSDHTERKKLIQDPSAVSPPKTPKYMPMVISQTITLSILPTLPWSFNYSPPPVIHISSNQAEILDNLPHPDLWFILAGLGFEVDKPASESDLYGS

InterPro domains:
  IPR000560 Histidine phosphatase superfamily, clade-2 [PF00328] (85-459)
  IPR000560 Histidine phosphatase superfamily, clade-2 [cd07061] (85-459)
  IPR029033 Histidine phosphatase superfamily [G3DSA:3.40.50.1240] (87-479)
  IPR029033 Histidine phosphatase superfamily [SSF53254] (57-477)
  IPR033379 Histidine acid phosphatase active site [PS00616] (85-99)

Radius of gyration: 33.7 Å; chains: 1; bounding box: 68×156×73 Å

Secondary structure (DSSP, 8-state):
--SSSSSHHHHHHHHHHHHHHHHHHHHHHHHHHHHHHHHHHHHHHHHS-S---S------GGGSGGGSPP--SS------TTEEEEEEEEEEE---BPPPHHHHHHHHHHHHHHHT-SEE-SGGGGGGGS------SSPBPHHHHHHHHHHHHHHHHHHTTS--SSSPPEEEEES-HHHHHHHHHHTT-B--GGGTTSS----B-HHHHHTTTS--PPEEEEE--STT---TTS--S-TTS--SHHHHHHHHHHHHHHHHHHHHHTEES-SSPPPHHHHHHHHHHHHHHHHHHTS--GGGGGS-HHHHHHHHHHHHHHHHHHTSTTSGGGHHHHTTHHHHHHHHHHHHT-----SSS--HHHHT-TTTS-SS-SEEEEEE-HHHHHHHHHHTT-S--SPP-TTS--TT-S--HHHHS-TT-EEEEEEEEE-----S-----TT--PPPP-EEEEEEEETTEEP--GGGT--TT-PEES-TTS------------------------------------------PPPPPPP-------------------------PPPP-PPPTTSGGGTTT---TTHHHHHHTTT---PPPPPTTSS---

pLDDT: mean 74.81, std 27.93, range [22.7, 98.94]

Organism: NCBI:txid56174